Protein AF-0000000076171085 (afdb_homodimer)

Solvent-accessible surface area (backbone atoms only — not comparable to full-atom values): 25179 Å² total; per-residue (Å²): 115,69,66,61,54,55,55,54,53,53,56,62,63,61,67,65,51,76,91,37,66,77,59,57,68,34,62,66,53,43,52,51,51,42,51,53,42,51,50,48,41,52,52,44,51,51,49,43,51,52,47,50,53,48,43,51,51,49,50,50,51,45,50,53,53,49,65,26,36,20,22,67,49,71,38,34,18,28,65,54,59,82,41,89,61,40,42,69,67,50,40,31,33,29,22,20,14,36,34,76,25,41,3,17,27,32,49,76,42,63,31,50,71,75,50,41,65,39,85,53,83,79,84,87,69,34,11,54,36,20,9,22,19,34,60,42,60,84,84,24,74,84,75,55,40,54,62,16,22,29,26,11,11,39,26,31,30,50,83,21,62,38,65,47,76,41,76,69,29,74,66,54,60,92,88,40,42,71,60,51,41,26,34,25,27,22,42,54,92,83,46,64,13,64,48,53,78,45,54,30,33,67,81,46,50,65,38,85,62,24,57,49,84,78,60,64,18,14,43,37,27,78,38,59,41,63,63,74,92,42,58,70,70,92,48,54,69,70,41,69,34,32,6,18,35,27,33,63,117,69,66,61,54,55,55,54,54,52,56,62,62,62,68,65,53,74,90,37,63,78,59,58,68,35,60,68,53,45,50,51,53,41,51,54,41,51,51,48,40,52,53,43,50,53,51,43,51,52,48,50,50,49,42,51,52,49,51,52,52,43,50,56,50,52,72,65,38,41,24,67,49,71,38,34,17,29,64,55,60,83,39,90,62,39,43,71,75,50,39,32,34,28,24,20,14,35,35,78,32,74,84,32,54,39,53,78,43,75,38,58,78,76,72,85,85,77,86,82,83,79,83,91,83,74,86,70,80,30,52,22,21,34,60,35,59,81,84,24,74,83,75,55,40,51,57,14,22,30,24,11,13,40,27,31,31,52,77,18,32,27,60,48,75,38,53,22,22,70,68,56,52,91,88,40,43,71,59,51,42,25,34,25,27,19,18,33,34,81,30,51,15,27,15,46,78,45,51,31,34,66,80,45,50,64,40,83,62,57,69,64,80,82,72,62,28,13,44,39,17,48,24,22,34,40,62,17,31,20,48,66,73,73,48,53,68,57,22,25,31,16,7,19,36,27,32,48

Sequence (496 aa):
MTILLLLTIYSLLNYSLSEKRLLIDDPDVLAQRLGILENLVHQQAETIKQQSDTISNLTSKLSVLQDSIGSTFVHWGRSDCQSKDTELVYSGFVGGGHYDETGASPEFVCLPTDPKLRETTGGYDYGRMYGAEYGTDFWGQHPNPINNELPCAVCRSQRTSTTIMIPGKDTCQTGWKIEYHGYLGSSHHSYTSGSMYICVDINHQSVPGGGSRINGGKRVVNVVAECGSLQCPPYTNGDSFSCVVCSKMTILLLLTIYSLLNYSLSEKRLLIDDPDVLAQRLGILENLVHQQAETIKQQSDTISNLTSKLSVLQDSIGSTFVHWGRSDCQSKDTELVYSGFVGGGHYDETGASPEFVCLPTDPKLRETTGGYDYGRMYGAEYGTDFWGQHPNPINNELPCAVCRSQRTSTTIMIPGKDTCQTGWKIEYHGYLGSSHHSYTSGSMYICVDINHQSVPGGGSRINGGKRV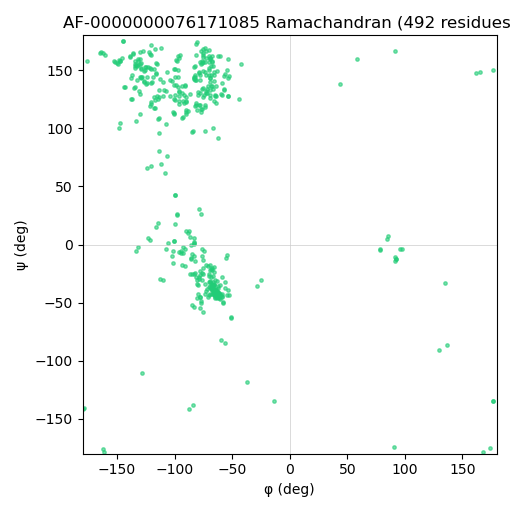VNVVAECGSLQCPPYTNGDSFSCVVCSK

pLDDT: mean 85.37, std 16.52, range [34.66, 98.38]

InterPro domains:
  IPR051077 Calcium-dependent Lectin [PTHR24024] (86-248)

Nearest PDB structures (foldseek):
  3sqo-assembly1_A  TM=2.430E-01  e=3.006E+00  Homo sapiens
  3sqo-assembly1_A  TM=2.364E-01  e=5.157E+00  Homo sapiens

Radius of gyration: 33.98 Å; Cα contacts (8 Å, |Δi|>4): 1178; chains: 2; bounding box: 58×106×70 Å

Structure (mmCIF, N/CA/C/O backbone):
data_AF-0000000076171085-model_v1
#
loop_
_entity.id
_entity.type
_entity.pdbx_description
1 polymer 'Short-chain collagen C4-like'
#
loop_
_atom_site.group_PDB
_atom_site.id
_atom_site.type_symbol
_atom_site.label_atom_id
_atom_site.label_alt_id
_atom_site.label_comp_id
_atom_site.label_asym_id
_atom_site.label_entity_id
_atom_site.label_seq_id
_atom_site.pdbx_PDB_ins_code
_atom_site.Cartn_x
_atom_site.Cartn_y
_atom_site.Cartn_z
_atom_site.occupancy
_atom_site.B_iso_or_equiv
_atom_site.auth_seq_id
_atom_site.auth_comp_id
_atom_site.auth_asym_id
_atom_site.auth_atom_id
_atom_site.pdbx_PDB_model_num
ATOM 1 N N . MET A 1 1 ? 15.023 38.594 22.781 1 39.72 1 MET A N 1
ATOM 2 C CA . MET A 1 1 ? 15.656 39.812 23.234 1 39.72 1 MET A CA 1
ATOM 3 C C . MET A 1 1 ? 14.648 40.969 23.281 1 39.72 1 MET A C 1
ATOM 5 O O . MET A 1 1 ? 14.766 41.875 24.109 1 39.72 1 MET A O 1
ATOM 9 N N . THR A 1 2 ? 13.578 40.719 22.406 1 46.72 2 THR A N 1
ATOM 10 C CA . THR A 1 2 ? 12.641 41.844 22.266 1 46.72 2 THR A CA 1
ATOM 11 C C . THR A 1 2 ? 11.641 41.844 23.422 1 46.72 2 THR A C 1
ATOM 13 O O . THR A 1 2 ? 11.18 42.906 23.828 1 46.72 2 THR A O 1
ATOM 16 N N . ILE A 1 3 ? 11.438 40.719 24 1 49.66 3 ILE A N 1
ATOM 17 C CA . ILE A 1 3 ? 10.461 40.719 25.078 1 49.66 3 ILE A CA 1
ATOM 18 C C . ILE A 1 3 ? 11.055 41.344 26.328 1 49.66 3 ILE A C 1
ATOM 20 O O . ILE A 1 3 ? 10.375 42.094 27.047 1 49.66 3 ILE A O 1
ATOM 24 N N . LEU A 1 4 ? 12.359 41.188 26.484 1 49.78 4 LEU A N 1
ATOM 25 C CA . LEU A 1 4 ? 12.977 41.75 27.688 1 49.78 4 LEU A CA 1
ATOM 26 C C . LEU A 1 4 ? 12.953 43.281 27.656 1 49.78 4 LEU A C 1
ATOM 28 O O . LEU A 1 4 ? 12.75 43.938 28.688 1 49.78 4 LEU A O 1
ATOM 32 N N . LEU A 1 5 ? 12.953 43.781 26.438 1 50 5 LEU A N 1
ATOM 33 C CA . LEU A 1 5 ? 13.016 45.25 26.359 1 50 5 LEU A CA 1
ATOM 34 C C . LEU A 1 5 ? 11.664 45.844 26.688 1 50 5 LEU A C 1
ATOM 36 O O . LEU A 1 5 ? 11.602 46.906 27.344 1 50 5 LEU A O 1
ATOM 40 N N . LEU A 1 6 ? 10.633 45.094 26.5 1 47.94 6 LEU A N 1
ATOM 41 C CA . LEU A 1 6 ? 9.32 45.688 26.734 1 47.94 6 LEU A CA 1
ATOM 42 C C . LEU A 1 6 ? 8.984 45.719 28.234 1 47.94 6 LEU A C 1
ATOM 44 O O . LEU A 1 6 ? 8.406 46.656 28.734 1 47.94 6 LEU A O 1
ATOM 48 N N . LEU A 1 7 ? 9.453 44.688 28.891 1 48.06 7 LEU A N 1
ATOM 49 C CA . LEU A 1 7 ? 9.164 44.688 30.328 1 48.06 7 LEU A CA 1
ATOM 50 C C . LEU A 1 7 ? 9.945 45.781 31.047 1 48.06 7 LEU A C 1
ATOM 52 O O . LEU A 1 7 ? 9.453 46.375 32 1 48.06 7 LEU A O 1
ATOM 56 N N . THR A 1 8 ? 11.117 46.062 30.547 1 48.47 8 THR A N 1
ATOM 57 C CA . THR A 1 8 ? 11.93 47.062 31.234 1 48.47 8 THR A CA 1
ATOM 58 C C . THR A 1 8 ? 11.312 48.438 31.062 1 48.47 8 THR A C 1
ATOM 60 O O . THR A 1 8 ? 11.375 49.281 31.984 1 48.47 8 THR A O 1
ATOM 63 N N . ILE A 1 9 ? 10.594 48.594 30.047 1 46.31 9 ILE A N 1
ATOM 64 C CA . ILE A 1 9 ? 10.055 49.938 29.859 1 46.31 9 ILE A CA 1
ATOM 65 C C . ILE A 1 9 ? 8.852 50.156 30.781 1 46.31 9 ILE A C 1
ATOM 67 O O . ILE A 1 9 ? 8.672 51.219 31.344 1 46.31 9 ILE A O 1
ATOM 71 N N . TYR A 1 10 ? 8.156 49.094 31.125 1 40.97 10 TYR A N 1
ATOM 72 C CA . TYR A 1 10 ? 7.027 49.25 32.031 1 40.97 10 TYR A CA 1
ATOM 73 C C . TYR A 1 10 ? 7.504 49.562 33.438 1 40.97 10 TYR A C 1
ATOM 75 O O . TYR A 1 10 ? 6.895 50.344 34.156 1 40.97 10 TYR A O 1
ATOM 83 N N . SER A 1 11 ? 8.516 48.781 33.844 1 44.31 11 SER A N 1
ATOM 84 C CA . SER A 1 11 ? 8.984 49.062 35.219 1 44.31 11 SER A CA 1
ATOM 85 C C . SER A 1 11 ? 9.5 50.5 35.344 1 44.31 11 SER A C 1
ATOM 87 O O . SER A 1 11 ? 9.398 51.094 36.406 1 44.31 11 SER A O 1
ATOM 89 N N . LEU A 1 12 ? 10.094 51.031 34.375 1 43.44 12 LEU A N 1
ATOM 90 C CA . LEU A 1 12 ? 10.586 52.375 34.469 1 43.44 12 LEU A CA 1
ATOM 91 C C . LEU A 1 12 ? 9.43 53.375 34.562 1 43.44 12 LEU A C 1
ATOM 93 O O . LEU A 1 12 ? 9.531 54.406 35.219 1 43.44 12 LEU A O 1
ATOM 97 N N . LEU A 1 13 ? 8.297 52.969 34.125 1 43.53 13 LEU A N 1
ATOM 98 C CA . LEU A 1 13 ? 7.156 53.875 34.156 1 43.53 13 LEU A CA 1
ATOM 99 C C . LEU A 1 13 ? 6.535 53.875 35.562 1 43.53 13 LEU A C 1
ATOM 101 O O . LEU A 1 13 ? 6.066 54.938 36.031 1 43.53 13 LEU A O 1
ATOM 105 N N . ASN A 1 14 ? 6.629 52.781 36.375 1 40.91 14 ASN A N 1
ATOM 106 C CA . ASN A 1 14 ? 6.004 52.781 37.719 1 40.91 14 ASN A CA 1
ATOM 107 C C . ASN A 1 14 ? 6.855 53.562 38.719 1 40.91 14 ASN A C 1
ATOM 109 O O . ASN A 1 14 ? 6.387 53.875 39.812 1 40.91 14 ASN A O 1
ATOM 113 N N . TYR A 1 15 ? 8.188 53.375 38.75 1 37.06 15 TYR A N 1
ATOM 114 C CA . TYR A 1 15 ? 9 53.969 39.812 1 37.06 15 TYR A CA 1
ATOM 115 C C . TYR A 1 15 ? 8.734 55.469 39.906 1 37.06 15 TYR A C 1
ATOM 117 O O . TYR A 1 15 ? 8.875 56.062 41 1 37.06 15 TYR A O 1
ATOM 125 N N . SER A 1 16 ? 8.641 56.25 38.906 1 39.41 16 SER A N 1
ATOM 126 C CA . SER A 1 16 ? 8.695 57.719 39.094 1 39.41 16 SER A CA 1
ATOM 127 C C . SER A 1 16 ? 7.367 58.25 39.594 1 39.41 16 SER A C 1
ATOM 129 O O . SER A 1 16 ? 6.766 59.125 38.969 1 39.41 16 SER A O 1
ATOM 131 N N . LEU A 1 17 ? 6.586 57.469 40.375 1 37.25 17 LEU A N 1
ATOM 132 C CA . LEU A 1 17 ? 5.27 57.969 40.75 1 37.25 17 LEU A CA 1
ATOM 133 C C . LEU A 1 17 ? 5.371 58.938 41.906 1 37.25 17 LEU A C 1
ATOM 135 O O . LEU A 1 17 ? 4.465 59.75 42.156 1 37.25 17 LEU A O 1
ATOM 139 N N . SER A 1 18 ? 6.137 58.656 43 1 35.06 18 SER A N 1
ATOM 140 C CA . SER A 1 18 ? 5.973 59.5 44.188 1 35.06 18 SER A CA 1
ATOM 141 C C . SER A 1 18 ? 6.207 60.969 43.812 1 35.06 18 SER A C 1
ATOM 143 O O . SER A 1 18 ? 5.434 61.844 44.219 1 35.06 18 SER A O 1
ATOM 145 N N . GLU A 1 19 ? 7.539 61.5 43.781 1 39.31 19 GLU A N 1
ATOM 146 C CA . GLU A 1 19 ? 7.895 62.906 43.594 1 39.31 19 GLU A CA 1
ATOM 147 C C . GLU A 1 19 ? 7.262 63.469 42.312 1 39.31 19 GLU A C 1
ATOM 149 O O . GLU A 1 19 ? 7.438 64.625 42 1 39.31 19 GLU A O 1
ATOM 154 N N . LYS A 1 20 ? 6.656 62.719 41.438 1 46.09 20 LYS A N 1
ATOM 155 C CA . LYS A 1 20 ? 6.133 63.062 40.125 1 46.09 20 LYS A CA 1
ATOM 156 C C . LYS A 1 20 ? 4.715 63.625 40.219 1 46.09 20 LYS A C 1
ATOM 158 O O . LYS A 1 20 ? 4.031 63.781 39.219 1 46.09 20 LYS A O 1
ATOM 163 N N . ARG A 1 21 ? 4.105 63.781 41.094 1 44.44 21 ARG A N 1
ATOM 164 C CA . ARG A 1 21 ? 2.822 64.438 41.219 1 44.44 21 ARG A CA 1
ATOM 165 C C . ARG A 1 21 ? 2.877 65.812 40.562 1 44.44 21 ARG A C 1
ATOM 167 O O . ARG A 1 21 ? 1.919 66.25 39.938 1 44.44 21 ARG A O 1
ATOM 174 N N . LEU A 1 22 ? 3.781 66.75 41.125 1 43.78 22 LEU A N 1
ATOM 175 C CA . LEU A 1 22 ? 3.863 68.188 40.75 1 43.78 22 LEU A CA 1
ATOM 176 C C . LEU A 1 22 ? 4.152 68.312 39.25 1 43.78 22 LEU A C 1
ATOM 178 O O . LEU A 1 22 ? 3.605 69.188 38.594 1 43.78 22 LEU A O 1
ATOM 182 N N . LEU A 1 23 ? 5.238 67.562 38.656 1 44.16 23 LEU A N 1
ATOM 183 C CA . LEU A 1 23 ? 5.855 67.688 37.344 1 44.16 23 LEU A CA 1
ATOM 184 C C . LEU A 1 23 ? 5.047 66.938 36.281 1 44.16 23 LEU A C 1
ATOM 186 O O . LEU A 1 23 ? 5.391 66.938 35.094 1 44.16 23 LEU A O 1
ATOM 190 N N . ILE A 1 24 ? 4.141 66.188 36.594 1 52.25 24 ILE A N 1
ATOM 191 C CA . ILE A 1 24 ? 3.24 65.438 35.719 1 52.25 24 ILE A CA 1
ATOM 192 C C . ILE A 1 24 ? 2.375 66.438 34.938 1 52.25 24 ILE A C 1
ATOM 194 O O . ILE A 1 24 ? 1.964 66.125 33.812 1 52.25 24 ILE A O 1
ATOM 198 N N . ASP A 1 25 ? 2.225 67.688 35.531 1 59.44 25 ASP A N 1
ATOM 199 C CA . ASP A 1 25 ? 1.337 68.625 34.906 1 59.44 25 ASP A CA 1
ATOM 200 C C . ASP A 1 25 ? 2.109 69.562 33.969 1 59.44 25 ASP A C 1
ATOM 202 O O . ASP A 1 25 ? 1.599 70.625 33.562 1 59.44 25 ASP A O 1
ATOM 206 N N . ASP A 1 26 ? 3.4 69.375 34.031 1 70.62 26 ASP A N 1
ATOM 207 C CA . ASP A 1 26 ? 4.145 70.188 33.062 1 70.62 26 ASP A CA 1
ATOM 208 C C . ASP A 1 26 ? 3.812 69.75 31.641 1 70.62 26 ASP A C 1
ATOM 210 O O . ASP A 1 26 ? 3.955 68.625 31.281 1 70.62 26 ASP A O 1
ATOM 214 N N . PRO A 1 27 ? 3.354 70.688 30.875 1 77.69 27 PRO A N 1
ATOM 215 C CA . PRO A 1 27 ? 2.938 70.312 29.516 1 77.69 27 PRO A CA 1
ATOM 216 C C . PRO A 1 27 ? 4.059 69.688 28.688 1 77.69 27 PRO A C 1
ATOM 218 O O . PRO A 1 27 ? 3.797 68.812 27.844 1 77.69 27 PRO A O 1
ATOM 221 N N . ASP A 1 28 ? 5.258 70.062 29.016 1 79.88 28 ASP A N 1
ATOM 222 C CA . ASP A 1 28 ? 6.383 69.5 28.266 1 79.88 28 ASP A CA 1
ATOM 223 C C . ASP A 1 28 ? 6.625 68.062 28.625 1 79.88 28 ASP A C 1
ATOM 225 O O . ASP A 1 28 ? 6.918 67.188 27.766 1 79.88 28 ASP A O 1
ATOM 229 N N . VAL A 1 29 ? 6.504 67.75 29.891 1 82.5 29 VAL A N 1
ATOM 230 C CA . VAL A 1 29 ? 6.695 66.375 30.375 1 82.5 29 VAL A CA 1
ATOM 231 C C . VAL A 1 29 ? 5.574 65.5 29.844 1 82.5 29 VAL A C 1
ATOM 233 O O . VAL A 1 29 ? 5.824 64.375 29.406 1 82.5 29 VAL A O 1
ATOM 236 N N . LEU A 1 30 ? 4.418 66.062 29.781 1 83.38 30 LEU A N 1
ATOM 237 C CA . LEU A 1 30 ? 3.268 65.312 29.266 1 83.38 30 LEU A CA 1
ATOM 238 C C . LEU A 1 30 ? 3.418 65 27.781 1 83.38 30 LEU A C 1
ATOM 240 O O . LEU A 1 30 ? 3.102 63.906 27.328 1 83.38 30 LEU A O 1
ATOM 244 N N . ALA A 1 31 ? 3.943 66 27.125 1 82.75 31 ALA A N 1
ATOM 245 C CA . ALA A 1 31 ? 4.152 65.812 25.688 1 82.75 31 ALA A CA 1
ATOM 246 C C . ALA A 1 31 ? 5.195 64.75 25.406 1 82.75 31 ALA A C 1
ATOM 248 O O . ALA A 1 31 ? 5.035 63.938 24.484 1 82.75 31 ALA A O 1
ATOM 249 N N . GLN A 1 32 ? 6.203 64.625 26.203 1 85.94 32 GLN A N 1
ATOM 250 C CA . GLN A 1 32 ? 7.25 63.656 26.047 1 85.94 32 GLN A CA 1
ATOM 251 C C . GLN A 1 32 ? 6.707 62.25 26.328 1 85.94 32 GLN A C 1
ATOM 253 O O . GLN A 1 32 ? 6.988 61.312 25.578 1 85.94 32 GLN A O 1
ATOM 258 N N . ARG A 1 33 ? 5.934 62.125 27.344 1 87.5 33 ARG A N 1
ATOM 259 C CA . ARG A 1 33 ? 5.332 60.844 27.688 1 87.5 33 ARG A CA 1
ATOM 260 C C . ARG A 1 33 ? 4.375 60.375 26.594 1 87.5 33 ARG A C 1
ATOM 262 O O . ARG A 1 33 ? 4.336 59.188 26.266 1 87.5 33 ARG A O 1
ATOM 269 N N . LEU A 1 34 ? 3.689 61.25 26.062 1 88.12 34 LEU A N 1
ATOM 270 C CA . LEU A 1 34 ? 2.773 60.938 24.969 1 88.12 34 LEU A CA 1
ATOM 271 C C . LEU A 1 34 ? 3.531 60.406 23.766 1 88.12 34 LEU A C 1
ATOM 273 O O . LEU A 1 34 ? 3.098 59.438 23.141 1 88.12 34 LEU A O 1
ATOM 277 N N . GLY A 1 35 ? 4.598 61.094 23.5 1 86.75 35 GLY A N 1
ATOM 278 C CA . GLY A 1 35 ? 5.43 60.625 22.391 1 86.75 35 GLY A CA 1
ATOM 279 C C . GLY A 1 35 ? 5.934 59.188 22.594 1 86.75 35 GLY A C 1
ATOM 280 O O . GLY A 1 35 ? 5.906 58.375 21.672 1 86.75 35 GLY A O 1
ATOM 281 N N . ILE A 1 36 ? 6.395 58.906 23.766 1 90.31 36 ILE A N 1
ATOM 282 C CA . ILE A 1 36 ? 6.906 57.594 24.094 1 90.31 36 ILE A CA 1
ATOM 283 C C . ILE A 1 36 ? 5.793 56.562 23.953 1 90.31 36 ILE A C 1
ATOM 285 O O . ILE A 1 36 ? 5.992 55.5 23.344 1 90.31 36 ILE A O 1
ATOM 289 N N . LEU A 1 37 ? 4.613 56.812 24.438 1 90.69 37 LEU A N 1
ATOM 290 C CA . LEU A 1 37 ? 3.488 55.875 24.391 1 90.69 37 LEU A CA 1
ATOM 291 C C . LEU A 1 37 ? 3.006 55.656 22.969 1 90.69 37 LEU A C 1
ATOM 293 O O . LEU A 1 37 ? 2.645 54.562 22.578 1 90.69 37 LEU A O 1
ATOM 297 N N . GLU A 1 38 ? 3.041 56.75 22.25 1 91.5 38 GLU A N 1
ATOM 298 C CA . GLU A 1 38 ? 2.65 56.625 20.844 1 91.5 38 GLU A CA 1
ATOM 299 C C . GLU A 1 38 ? 3.6 55.719 20.078 1 91.5 38 GLU A C 1
ATOM 301 O O . GLU A 1 38 ? 3.16 54.875 19.297 1 91.5 38 GLU A O 1
ATOM 306 N N . ASN A 1 39 ? 4.824 55.844 20.359 1 92.38 39 ASN A N 1
ATOM 307 C CA . ASN A 1 39 ? 5.809 54.969 19.734 1 92.38 39 ASN A CA 1
ATOM 308 C C . ASN A 1 39 ? 5.625 53.531 20.172 1 92.38 39 ASN A C 1
ATOM 310 O O . ASN A 1 39 ? 5.73 52.625 19.344 1 92.38 39 ASN A O 1
ATOM 314 N N . LEU A 1 40 ? 5.375 53.344 21.391 1 94.38 40 LEU A N 1
ATOM 315 C CA . LEU A 1 40 ? 5.16 52 21.922 1 94.38 40 LEU A CA 1
ATOM 316 C C . LEU A 1 40 ? 3.924 51.344 21.312 1 94.38 40 LEU A C 1
ATOM 318 O O . LEU A 1 40 ? 3.938 50.156 20.953 1 94.38 40 LEU A O 1
ATOM 322 N N . VAL A 1 41 ? 2.928 52.094 21.188 1 93.25 41 VAL A N 1
ATOM 323 C CA . VAL A 1 41 ? 1.698 51.594 20.562 1 93.25 41 VAL A CA 1
ATOM 324 C C . VAL A 1 41 ? 1.983 51.188 19.125 1 93.25 41 VAL A C 1
ATOM 326 O O . VAL A 1 41 ? 1.524 50.125 18.688 1 93.25 41 VAL A O 1
ATOM 329 N N . HIS A 1 42 ? 2.738 52.031 18.453 1 94.56 42 HIS A N 1
ATOM 330 C CA . HIS A 1 42 ? 3.094 51.688 17.078 1 94.56 42 HIS A CA 1
ATOM 331 C C . HIS A 1 42 ? 3.92 50.406 17.016 1 94.56 42 HIS A C 1
ATOM 333 O O . HIS A 1 42 ? 3.654 49.531 16.188 1 94.56 42 HIS A O 1
ATOM 339 N N . GLN A 1 43 ? 4.871 50.188 17.828 1 95.19 43 GLN A N 1
ATOM 340 C CA . GLN A 1 43 ? 5.723 49 17.875 1 95.19 43 GLN A CA 1
ATOM 341 C C . GLN A 1 43 ? 4.91 47.75 18.203 1 95.19 43 GLN A C 1
ATOM 343 O O . GLN A 1 43 ? 5.086 46.719 17.578 1 95.19 43 GLN A O 1
ATOM 348 N N . GLN A 1 44 ? 4.035 47.906 19.141 1 94.38 44 GLN A N 1
ATOM 349 C CA . GLN A 1 44 ? 3.205 46.781 19.547 1 94.38 44 GLN A CA 1
ATOM 350 C C . GLN A 1 44 ? 2.238 46.375 18.422 1 94.38 44 GLN A C 1
ATOM 352 O O . GLN A 1 44 ? 1.972 45.188 18.219 1 94.38 44 GLN A O 1
ATOM 357 N N . ALA A 1 45 ? 1.817 47.406 17.75 1 94.81 45 ALA A N 1
ATOM 358 C CA . ALA A 1 45 ? 0.935 47.125 16.625 1 94.81 45 ALA A CA 1
ATOM 359 C C . ALA A 1 45 ? 1.662 46.312 15.547 1 94.81 45 ALA A C 1
ATOM 361 O O . ALA A 1 45 ? 1.102 45.375 14.977 1 94.81 45 ALA A O 1
ATOM 362 N N . GLU A 1 46 ? 2.869 46.656 15.289 1 95.88 46 GLU A N 1
ATOM 363 C CA . GLU A 1 46 ? 3.684 45.938 14.32 1 95.88 46 GLU A CA 1
ATOM 364 C C . GLU A 1 46 ? 3.959 44.5 14.789 1 95.88 46 GLU A C 1
ATOM 366 O O . GLU A 1 46 ? 3.895 43.562 14 1 95.88 46 GLU A O 1
ATOM 371 N N . THR A 1 47 ? 4.25 44.344 16.031 1 96.06 47 THR A N 1
ATOM 372 C CA . THR A 1 47 ? 4.492 43 16.609 1 96.06 47 THR A CA 1
ATOM 373 C C . THR A 1 47 ? 3.244 42.156 16.5 1 96.06 47 THR A C 1
ATOM 375 O O . THR A 1 47 ? 3.332 40.969 16.141 1 96.06 47 THR A O 1
ATOM 378 N N . ILE A 1 48 ? 2.166 42.688 16.797 1 96.12 48 ILE A N 1
ATOM 379 C CA . ILE A 1 48 ? 0.899 41.969 16.734 1 96.12 48 ILE A CA 1
ATOM 380 C C . ILE A 1 48 ? 0.652 41.5 15.305 1 96.12 48 ILE A C 1
ATOM 382 O O . ILE A 1 48 ? 0.246 40.344 15.078 1 96.12 48 ILE A O 1
ATOM 386 N N . LYS A 1 49 ? 0.936 42.438 14.375 1 96.06 49 LYS A N 1
ATOM 387 C CA . LYS A 1 49 ? 0.766 42.062 12.969 1 96.06 49 LYS A CA 1
ATOM 388 C C . LYS A 1 49 ? 1.695 40.938 12.578 1 96.06 49 LYS A C 1
ATOM 390 O O . LYS A 1 49 ? 1.269 39.969 11.93 1 96.06 49 LYS A O 1
ATOM 395 N N . GLN A 1 50 ? 2.908 40.906 12.961 1 96.5 50 GLN A N 1
ATOM 396 C CA . GLN A 1 50 ? 3.883 39.875 12.656 1 96.5 50 GLN A CA 1
ATOM 397 C C . GLN A 1 50 ? 3.479 38.531 13.273 1 96.5 50 GLN A C 1
ATOM 399 O O . GLN A 1 50 ? 3.57 37.5 12.625 1 96.5 50 GLN A O 1
ATOM 404 N N . GLN A 1 51 ? 3.01 38.594 14.492 1 95.31 51 GLN A N 1
ATOM 405 C CA . GLN A 1 51 ? 2.584 37.375 15.172 1 95.31 51 GLN A CA 1
ATOM 406 C C . GLN A 1 51 ? 1.343 36.781 14.508 1 95.31 51 GLN A C 1
ATOM 408 O O . GLN A 1 51 ? 1.207 35.562 14.414 1 95.31 51 GLN A O 1
ATOM 413 N N . SER A 1 52 ? 0.535 37.688 14.078 1 96.75 52 SER A N 1
ATOM 414 C CA . SER A 1 52 ? -0.653 37.219 13.367 1 96.75 52 SER A CA 1
ATOM 415 C C . SER A 1 52 ? -0.278 36.469 12.086 1 96.75 52 SER A C 1
ATOM 417 O O . SER A 1 52 ? -0.853 35.438 11.773 1 96.75 52 SER A O 1
ATOM 419 N N . ASP A 1 53 ? 0.684 36.969 11.391 1 96.31 53 ASP A N 1
ATOM 420 C CA . ASP A 1 53 ? 1.176 36.344 10.18 1 96.31 53 ASP A CA 1
ATOM 421 C C . ASP A 1 53 ? 1.812 34.969 10.492 1 96.31 53 ASP A C 1
ATOM 423 O O . ASP A 1 53 ? 1.585 34 9.781 1 96.31 53 ASP A O 1
ATOM 427 N N . THR A 1 54 ? 2.518 34.938 11.539 1 96.75 54 THR A N 1
ATOM 428 C CA . THR A 1 54 ? 3.158 33.688 11.969 1 96.75 54 THR A CA 1
ATOM 429 C C . THR A 1 54 ? 2.115 32.656 12.336 1 96.75 54 THR A C 1
ATOM 431 O O . THR A 1 54 ? 2.234 31.484 11.953 1 96.75 54 THR A O 1
ATOM 434 N N . ILE A 1 55 ? 1.161 33.062 13.047 1 96.25 55 ILE A N 1
ATOM 435 C CA . ILE A 1 55 ? 0.094 32.156 13.461 1 96.25 55 ILE A CA 1
ATOM 436 C C . ILE A 1 55 ? -0.625 31.594 12.234 1 96.25 55 ILE A C 1
ATOM 438 O O . ILE A 1 55 ? -0.899 30.406 12.148 1 96.25 55 ILE A O 1
ATOM 442 N N . SER A 1 56 ? -0.845 32.5 11.312 1 96.19 56 SER A N 1
ATOM 443 C CA . SER A 1 56 ? -1.5 32.062 10.078 1 96.19 56 SER A CA 1
ATOM 444 C C . SER A 1 56 ? -0.662 31.047 9.328 1 96.19 56 SER A C 1
ATOM 446 O O . SER A 1 56 ? -1.187 30.031 8.867 1 96.19 56 SER A O 1
ATOM 448 N N . ASN A 1 57 ? 0.577 31.234 9.25 1 95 57 ASN A N 1
ATOM 449 C CA . ASN A 1 57 ? 1.49 30.328 8.562 1 95 57 ASN A CA 1
ATOM 450 C C . ASN A 1 57 ? 1.564 28.969 9.266 1 95 57 ASN A C 1
ATOM 452 O O . ASN A 1 57 ? 1.499 27.922 8.617 1 95 57 ASN A O 1
ATOM 456 N N . LEU A 1 58 ? 1.631 29.016 10.547 1 93.5 58 LEU A N 1
ATOM 457 C CA . LEU A 1 58 ? 1.708 27.781 11.328 1 93.5 58 LEU A CA 1
ATOM 458 C C . LEU A 1 58 ? 0.414 26.984 11.219 1 93.5 58 LEU A C 1
ATOM 460 O O . LEU A 1 58 ? 0.444 25.766 11.109 1 93.5 58 LEU A O 1
ATOM 464 N N . THR A 1 59 ? -0.615 27.688 11.211 1 93.12 59 THR A N 1
ATOM 465 C CA . THR A 1 59 ? -1.913 27.031 11.078 1 93.12 59 THR A CA 1
ATOM 466 C C . THR A 1 59 ? -2.045 26.359 9.711 1 93.12 59 THR A C 1
ATOM 468 O O . THR A 1 59 ? -2.553 25.25 9.617 1 93.12 59 THR A O 1
ATOM 471 N N . SER A 1 60 ? -1.559 27.016 8.734 1 91.06 60 SER A N 1
ATOM 472 C CA . SER A 1 60 ? -1.591 26.453 7.391 1 91.06 60 SER A CA 1
ATOM 473 C C . SER A 1 60 ? -0.718 25.203 7.289 1 91.06 60 SER A C 1
ATOM 475 O O . SER A 1 60 ? -1.134 24.203 6.719 1 91.06 60 SER A O 1
ATOM 477 N N . LYS A 1 61 ? 0.344 25.25 7.867 1 86.56 61 LYS A N 1
ATOM 478 C CA . LYS A 1 61 ? 1.258 24.125 7.859 1 86.56 61 LYS A CA 1
ATOM 479 C C . LYS A 1 61 ? 0.662 22.922 8.609 1 86.56 61 LYS A C 1
ATOM 481 O O . LYS A 1 61 ? 0.792 21.781 8.164 1 86.56 61 LYS A O 1
ATOM 486 N N . LEU A 1 62 ? 0.103 23.188 9.656 1 86.38 62 LEU A N 1
ATOM 487 C CA . LEU A 1 62 ? -0.54 22.141 10.445 1 86.38 62 LEU A CA 1
ATOM 488 C C . LEU A 1 62 ? -1.678 21.5 9.664 1 86.38 62 LEU A C 1
ATOM 490 O O . LEU A 1 62 ? -1.85 20.281 9.703 1 86.38 62 LEU A O 1
ATOM 494 N N . SER A 1 63 ? -2.336 22.328 8.953 1 83.19 63 SER A N 1
ATOM 495 C CA . SER A 1 63 ? -3.439 21.828 8.148 1 83.19 63 SER A CA 1
ATOM 496 C C . SER A 1 63 ? -2.938 20.891 7.059 1 83.19 63 SER A C 1
ATOM 498 O O . SER A 1 63 ? -3.516 19.812 6.836 1 83.19 63 SER A O 1
ATOM 500 N N . VAL A 1 64 ? -1.896 21.25 6.484 1 77 64 VAL A N 1
ATOM 501 C CA . VAL A 1 64 ? -1.314 20.438 5.426 1 77 64 VAL A CA 1
ATOM 502 C C . VAL A 1 64 ? -0.844 19.109 6.004 1 77 64 VAL A C 1
ATOM 504 O O . VAL A 1 64 ? -1.049 18.047 5.395 1 77 64 VAL A O 1
ATOM 507 N N . LEU A 1 65 ? -0.286 19.172 7.113 1 77.94 65 LEU A N 1
ATOM 508 C CA . LEU A 1 65 ? 0.208 17.953 7.754 1 77.94 65 LEU A CA 1
ATOM 509 C C . LEU A 1 65 ? -0.947 17.047 8.164 1 77.94 65 LEU A C 1
ATOM 511 O O . LEU A 1 65 ? -0.848 15.82 8.062 1 77.94 65 LEU A O 1
ATOM 515 N N . GLN A 1 66 ? -1.922 17.656 8.562 1 74.56 66 GLN A N 1
ATOM 516 C CA . GLN A 1 66 ? -3.102 16.891 8.945 1 74.56 66 GLN A CA 1
ATOM 517 C C . GLN A 1 66 ? -3.73 16.203 7.73 1 74.56 66 GLN A C 1
ATOM 519 O O . GLN A 1 66 ? -4.227 15.086 7.832 1 74.56 66 GLN A O 1
ATOM 524 N N . ASP A 1 67 ? -3.609 16.844 6.637 1 73.12 67 ASP A N 1
ATOM 525 C CA . ASP A 1 67 ? -4.145 16.281 5.402 1 73.12 67 ASP A CA 1
ATOM 526 C C . ASP A 1 67 ? -3.293 15.109 4.918 1 73.12 67 ASP A C 1
ATOM 528 O O . ASP A 1 67 ? -3.754 14.281 4.125 1 73.12 67 ASP A O 1
ATOM 532 N N . SER A 1 68 ? -2.125 15.102 5.457 1 75.56 68 SER A N 1
ATOM 533 C CA . SER A 1 68 ? -1.22 14.039 5.031 1 75.56 68 SER A CA 1
ATOM 534 C C . SER A 1 68 ? -1.432 12.773 5.848 1 75.56 68 SER A C 1
ATOM 536 O O . SER A 1 68 ? -0.959 11.695 5.473 1 75.56 68 SER A O 1
ATOM 538 N N . ILE A 1 69 ? -2.166 12.977 6.91 1 78.75 69 ILE A N 1
ATOM 539 C CA . ILE A 1 69 ? -2.465 11.812 7.738 1 78.75 69 ILE A CA 1
ATOM 540 C C . ILE A 1 69 ? -3.49 10.93 7.035 1 78.75 69 ILE A C 1
ATOM 542 O O . ILE A 1 69 ? -4.512 11.422 6.547 1 78.75 69 ILE A O 1
ATOM 546 N N . GLY A 1 70 ? -3.094 9.617 6.742 1 85.69 70 GLY A N 1
ATOM 547 C CA . GLY A 1 70 ? -4.02 8.68 6.121 1 85.69 70 GLY A CA 1
ATOM 548 C C . GLY A 1 70 ? -3.449 7.285 5.969 1 85.69 70 GLY A C 1
ATOM 549 O O . GLY A 1 70 ? -2.242 7.086 6.109 1 85.69 70 GLY A O 1
ATOM 550 N N . SER A 1 71 ? -4.332 6.367 5.852 1 89.88 71 SER A N 1
ATOM 551 C CA . SER A 1 71 ? -3.984 4.973 5.586 1 89.88 71 SER A CA 1
ATOM 552 C C . SER A 1 71 ? -4.785 4.418 4.414 1 89.88 71 SER A C 1
ATOM 554 O O . SER A 1 71 ? -5.934 4.809 4.199 1 89.88 71 SER A O 1
ATOM 556 N N . THR A 1 72 ? -4.105 3.586 3.693 1 93.81 72 THR A N 1
ATOM 557 C CA . THR A 1 72 ? -4.781 3.051 2.518 1 93.81 72 THR A CA 1
ATOM 558 C C . THR A 1 72 ? -5.316 1.647 2.793 1 93.81 72 THR A C 1
ATOM 560 O O . THR A 1 72 ? -4.762 0.918 3.621 1 93.81 72 THR A O 1
ATOM 563 N N . PHE A 1 73 ? -6.312 1.312 2.178 1 95.38 73 PHE A N 1
ATOM 564 C CA . PHE A 1 73 ? -6.863 -0.036 2.117 1 95.38 73 PHE A CA 1
ATOM 565 C C . PHE A 1 73 ? -7.516 -0.294 0.765 1 95.38 73 PHE A C 1
ATOM 567 O O . PHE A 1 73 ? -7.844 0.647 0.038 1 95.38 73 PHE A O 1
ATOM 574 N N . VAL A 1 74 ? -7.633 -1.506 0.429 1 97.56 74 VAL A N 1
ATOM 575 C CA . VAL A 1 74 ? -8.344 -1.853 -0.799 1 97.56 74 VAL A CA 1
ATOM 576 C C . VAL A 1 74 ? -9.758 -2.311 -0.466 1 97.56 74 VAL A C 1
ATOM 578 O O . VAL A 1 74 ? -9.953 -3.172 0.395 1 97.56 74 VAL A O 1
ATOM 581 N N . HIS A 1 75 ? -10.695 -1.654 -1.088 1 98 75 HIS A N 1
ATOM 582 C CA . HIS A 1 75 ? -12.086 -2.09 -1.027 1 98 75 HIS A CA 1
ATOM 583 C C . HIS A 1 75 ? -12.375 -3.152 -2.082 1 98 75 HIS A C 1
ATOM 585 O O . HIS A 1 75 ? -12.688 -2.824 -3.23 1 98 75 HIS A O 1
ATOM 591 N N . TRP A 1 76 ? -12.312 -4.34 -1.634 1 98.06 76 TRP A N 1
ATOM 592 C CA . TRP A 1 76 ? -12.5 -5.461 -2.549 1 98.06 76 TRP A CA 1
ATOM 593 C C . TRP A 1 76 ? -13.984 -5.695 -2.83 1 98.06 76 TRP A C 1
ATOM 595 O O . TRP A 1 76 ? -14.789 -5.793 -1.902 1 98.06 76 TRP A O 1
ATOM 605 N N . GLY A 1 77 ? -14.336 -5.777 -4.168 1 96.81 77 GLY A N 1
ATOM 606 C CA . GLY A 1 77 ? -15.711 -6.051 -4.559 1 96.81 77 GLY A CA 1
ATOM 607 C C . GLY A 1 77 ? -16.5 -4.801 -4.906 1 96.81 77 GLY A C 1
ATOM 608 O O . GLY A 1 77 ? -17.656 -4.879 -5.309 1 96.81 77 GLY A O 1
ATOM 609 N N . ARG A 1 78 ? -15.805 -3.678 -4.715 1 97.06 78 ARG A N 1
ATOM 610 C CA . ARG A 1 78 ? -16.453 -2.416 -5.051 1 97.06 78 ARG A CA 1
ATOM 611 C C . ARG A 1 78 ? -15.523 -1.521 -5.867 1 97.06 78 ARG A C 1
ATOM 613 O O . ARG A 1 78 ? -14.305 -1.546 -5.676 1 97.06 78 ARG A O 1
ATOM 620 N N . SER A 1 79 ? -16.172 -0.616 -6.676 1 95.69 79 SER A N 1
ATOM 621 C CA . SER A 1 79 ? -15.383 0.291 -7.5 1 95.69 79 SER A CA 1
ATOM 622 C C . SER A 1 79 ? -15.289 1.676 -6.867 1 95.69 79 SER A C 1
ATOM 624 O O . SER A 1 79 ? -14.75 2.604 -7.469 1 95.69 79 SER A O 1
ATOM 626 N N . ASP A 1 80 ? -15.852 1.79 -5.707 1 96 80 ASP A N 1
ATOM 627 C CA . ASP A 1 80 ? -15.844 3.07 -5.004 1 96 80 ASP A CA 1
ATOM 628 C C . ASP A 1 80 ? -15.57 2.877 -3.514 1 96 80 ASP A C 1
ATOM 630 O O . ASP A 1 80 ? -15.609 1.752 -3.012 1 96 80 ASP A O 1
ATOM 634 N N . CYS A 1 81 ? -15.164 4.047 -2.955 1 94.44 81 CYS A N 1
ATOM 635 C CA . CYS A 1 81 ? -14.984 4.055 -1.508 1 94.44 81 CYS A CA 1
ATOM 636 C C . CYS A 1 81 ? -16.266 4.504 -0.803 1 94.44 81 CYS A C 1
ATOM 638 O O . CYS A 1 81 ? -16.891 5.48 -1.212 1 94.44 81 CYS A O 1
ATOM 640 N N . GLN A 1 82 ? -16.812 3.828 -0.006 1 85.5 82 GLN A N 1
ATOM 641 C CA . GLN A 1 82 ? -18.156 4.051 0.528 1 85.5 82 GLN A CA 1
ATOM 642 C C . GLN A 1 82 ? -18.125 5.023 1.703 1 85.5 82 GLN A C 1
ATOM 644 O O . GLN A 1 82 ? -19.094 5.75 1.938 1 85.5 82 GLN A O 1
ATOM 649 N N . SER A 1 83 ? -17.078 5.133 2.365 1 81.75 83 SER A N 1
ATOM 650 C CA . SER A 1 83 ? -17.047 5.961 3.566 1 81.75 83 SER A CA 1
ATOM 651 C C . SER A 1 83 ? -16.828 7.43 3.217 1 81.75 83 SER A C 1
ATOM 653 O O . SER A 1 83 ? -16.047 7.75 2.305 1 81.75 83 SER A O 1
ATOM 655 N N . LYS A 1 84 ? -17.469 8.445 3.926 1 82.56 84 LYS A N 1
ATOM 656 C CA . LYS A 1 84 ? -17.375 9.883 3.682 1 82.56 84 LYS A CA 1
ATOM 657 C C . LYS A 1 84 ? -15.961 10.391 3.938 1 82.56 84 LYS A C 1
ATOM 659 O O . LYS A 1 84 ? -15.516 11.344 3.299 1 82.56 84 LYS A O 1
ATOM 664 N N . ASP A 1 85 ? -15.25 9.82 4.801 1 85.69 85 ASP A N 1
ATOM 665 C CA . ASP A 1 85 ? -13.922 10.289 5.172 1 85.69 85 ASP A CA 1
ATOM 666 C C . ASP A 1 85 ? -12.836 9.508 4.43 1 85.69 85 ASP A C 1
ATOM 668 O O . ASP A 1 85 ? -11.742 9.305 4.957 1 85.69 85 ASP A O 1
ATOM 672 N N . THR A 1 86 ? -13.297 9.008 3.268 1 90.69 86 THR A N 1
ATOM 673 C CA . THR A 1 86 ? -12.32 8.281 2.461 1 90.69 86 THR A CA 1
ATOM 674 C C . THR A 1 86 ? -12.219 8.883 1.062 1 90.69 86 THR A C 1
ATOM 676 O O . THR A 1 86 ? -13.219 9.359 0.511 1 90.69 86 THR A O 1
ATOM 679 N N . GLU A 1 87 ? -11.023 8.953 0.645 1 91.75 87 GLU A N 1
ATOM 680 C CA . GLU A 1 87 ? -10.75 9.391 -0.72 1 91.75 87 GLU A CA 1
ATOM 681 C C . GLU A 1 87 ? -10.461 8.203 -1.634 1 91.75 87 GLU A C 1
ATOM 683 O O . GLU A 1 87 ? -9.766 7.262 -1.24 1 91.75 87 GLU A O 1
ATOM 688 N N . LEU A 1 88 ? -11.062 8.281 -2.836 1 95.75 88 LEU A N 1
ATOM 689 C CA . LEU A 1 88 ? -10.727 7.301 -3.859 1 95.75 88 LEU A CA 1
ATOM 690 C C . LEU A 1 88 ? -9.383 7.621 -4.508 1 95.75 88 LEU A C 1
ATOM 692 O O . LEU A 1 88 ? -9.234 8.656 -5.152 1 95.75 88 LEU A O 1
ATOM 696 N N . VAL A 1 89 ? -8.43 6.773 -4.301 1 96.19 89 VAL A N 1
ATOM 697 C CA . VAL A 1 89 ? -7.148 6.934 -4.98 1 96.19 89 VAL A CA 1
ATOM 698 C C . VAL A 1 89 ? -7.281 6.523 -6.445 1 96.19 89 VAL A C 1
ATOM 700 O O . VAL A 1 89 ? -6.984 7.312 -7.344 1 96.19 89 VAL A O 1
ATOM 703 N N . TYR A 1 90 ? -7.695 5.281 -6.684 1 96.5 90 TYR A N 1
ATOM 704 C CA . TYR A 1 90 ? -8.094 4.789 -8 1 96.5 90 TYR A CA 1
ATOM 705 C C . TYR A 1 90 ? -8.945 3.529 -7.871 1 96.5 90 TYR A C 1
ATOM 707 O O . TYR A 1 90 ? -9.016 2.924 -6.801 1 96.5 90 TYR A O 1
ATOM 715 N N . SER A 1 91 ? -9.609 3.234 -8.922 1 96.94 91 SER A N 1
ATOM 716 C CA . SER A 1 91 ? -10.406 2.012 -8.969 1 96.94 91 SER A CA 1
ATOM 717 C C . SER A 1 91 ? -10.055 1.175 -10.195 1 96.94 91 SER A C 1
ATOM 719 O O . SER A 1 91 ? -9.359 1.646 -11.094 1 96.94 91 SER A O 1
ATOM 721 N N . GLY A 1 92 ? -10.516 -0.079 -10.188 1 95.88 92 GLY A N 1
ATOM 722 C CA . GLY A 1 92 ? -10.305 -0.988 -11.305 1 95.88 92 GLY A CA 1
ATOM 723 C C . GLY A 1 92 ? -10.836 -2.385 -11.047 1 95.88 92 GLY A C 1
ATOM 724 O O . GLY A 1 92 ? -11.969 -2.545 -10.578 1 95.88 92 GLY A O 1
ATOM 725 N N . PHE A 1 93 ? -9.93 -3.344 -11.438 1 93.75 93 PHE A N 1
ATOM 726 C CA . PHE A 1 93 ? -10.305 -4.746 -11.305 1 93.75 93 PHE A CA 1
ATOM 727 C C . PHE A 1 93 ? -9.25 -5.516 -10.508 1 93.75 93 PHE A C 1
ATOM 729 O O . PHE A 1 93 ? -8.062 -5.195 -10.578 1 93.75 93 PHE A O 1
ATOM 736 N N . VAL A 1 94 ? -9.844 -6.492 -9.852 1 95.94 94 VAL A N 1
ATOM 737 C CA . VAL A 1 94 ? -8.914 -7.316 -9.086 1 95.94 94 VAL A CA 1
ATOM 738 C C . VAL A 1 94 ? -8.086 -8.188 -10.031 1 95.94 94 VAL A C 1
ATOM 740 O O . VAL A 1 94 ? -8.625 -8.766 -10.984 1 95.94 94 VAL A O 1
ATOM 743 N N . GLY A 1 95 ? -6.781 -8.172 -9.836 1 95.69 95 GLY A N 1
ATOM 744 C CA . GLY A 1 95 ? -5.879 -9.031 -10.578 1 95.69 95 GLY A CA 1
ATOM 745 C C . GLY A 1 95 ? -5.066 -9.953 -9.688 1 95.69 95 GLY A C 1
ATOM 746 O O . GLY A 1 95 ? -5.066 -9.805 -8.469 1 95.69 95 GLY A O 1
ATOM 747 N N . GLY A 1 96 ? -4.344 -10.883 -10.359 1 96.19 96 GLY A N 1
ATOM 748 C CA . GLY A 1 96 ? -3.479 -11.82 -9.656 1 96.19 96 GLY A CA 1
ATOM 749 C C . GLY A 1 96 ? -2.99 -12.953 -10.539 1 96.19 96 GLY A C 1
ATOM 750 O O . GLY A 1 96 ? -3.229 -12.953 -11.75 1 96.19 96 GLY A O 1
ATOM 751 N N . GLY A 1 97 ? -2.219 -13.836 -9.922 1 94.56 97 GLY A N 1
ATOM 752 C CA . GLY A 1 97 ? -1.737 -15.008 -10.633 1 94.56 97 GLY A CA 1
ATOM 753 C C . GLY A 1 97 ? -2.822 -16.047 -10.883 1 94.56 97 GLY A C 1
ATOM 754 O O . GLY A 1 97 ? -3.818 -16.094 -10.156 1 94.56 97 GLY A O 1
ATOM 755 N N . HIS A 1 98 ? -2.562 -16.906 -11.836 1 94.44 98 HIS A N 1
ATOM 756 C CA . HIS A 1 98 ? -3.525 -17.938 -12.195 1 94.44 98 HIS A CA 1
ATOM 757 C C . HIS A 1 98 ? -3.678 -18.969 -11.07 1 94.44 98 HIS A C 1
ATOM 759 O O . HIS A 1 98 ? -2.691 -19.359 -10.445 1 94.44 98 HIS A O 1
ATOM 765 N N . TYR A 1 99 ? -4.867 -19.5 -10.898 1 92.44 99 TYR A N 1
ATOM 766 C CA . TYR A 1 99 ? -5.168 -20.391 -9.773 1 92.44 99 TYR A CA 1
ATOM 767 C C . TYR A 1 99 ? -4.449 -21.719 -9.93 1 92.44 99 TYR A C 1
ATOM 769 O O . TYR A 1 99 ? -4.273 -22.453 -8.953 1 92.44 99 TYR A O 1
ATOM 777 N N . ASP A 1 100 ? -3.984 -22.047 -11.164 1 92.5 100 ASP A N 1
ATOM 778 C CA . ASP A 1 100 ? -3.408 -23.359 -11.398 1 92.5 100 ASP A CA 1
ATOM 779 C C . ASP A 1 100 ? -1.937 -23.266 -11.781 1 92.5 100 ASP A C 1
ATOM 781 O O . ASP A 1 100 ? -1.378 -24.188 -12.375 1 92.5 100 ASP A O 1
ATOM 785 N N . GLU A 1 101 ? -1.327 -22.188 -11.578 1 93.44 101 GLU A N 1
ATOM 786 C CA . GLU A 1 101 ? 0.102 -22.016 -11.828 1 93.44 101 GLU A CA 1
ATOM 787 C C . GLU A 1 101 ? 0.895 -22.031 -10.531 1 93.44 101 GLU A C 1
ATOM 789 O O . GLU A 1 101 ? 0.645 -21.219 -9.633 1 93.44 101 GLU A O 1
ATOM 794 N N . THR A 1 102 ? 1.907 -22.875 -10.477 1 93.88 102 THR A N 1
ATOM 795 C CA . THR A 1 102 ? 2.678 -23.047 -9.25 1 93.88 102 THR A CA 1
ATOM 796 C C . THR A 1 102 ? 3.438 -21.766 -8.906 1 93.88 102 THR A C 1
ATOM 798 O O . THR A 1 102 ? 3.584 -21.422 -7.73 1 93.88 102 THR A O 1
ATOM 801 N N . GLY A 1 103 ? 3.889 -21.047 -9.844 1 94.81 103 GLY A N 1
ATOM 802 C CA . GLY A 1 103 ? 4.691 -19.859 -9.609 1 94.81 103 GLY A CA 1
ATOM 803 C C . GLY A 1 103 ? 3.861 -18.594 -9.477 1 94.81 103 GLY A C 1
ATOM 804 O O . GLY A 1 103 ? 4.402 -17.484 -9.469 1 94.81 103 GLY A O 1
ATOM 805 N N . ALA A 1 104 ? 2.543 -18.766 -9.344 1 94.44 104 ALA A N 1
ATOM 806 C CA . ALA A 1 104 ? 1.629 -17.625 -9.266 1 94.44 104 ALA A CA 1
ATOM 807 C C . ALA A 1 104 ? 1.812 -16.859 -7.961 1 94.44 104 ALA A C 1
ATOM 809 O O . ALA A 1 104 ? 2.062 -17.469 -6.914 1 94.44 104 ALA A O 1
ATOM 810 N N . SER A 1 105 ? 1.683 -15.539 -8.102 1 96 105 SER A N 1
ATOM 811 C CA . SER A 1 105 ? 1.672 -14.703 -6.906 1 96 105 SER A CA 1
ATOM 812 C C . SER A 1 105 ? 0.462 -15.016 -6.031 1 96 105 SER A C 1
ATOM 814 O O . SER A 1 105 ? -0.655 -15.156 -6.531 1 96 105 SER A O 1
ATOM 816 N N . PRO A 1 106 ? 0.728 -15.102 -4.715 1 95.69 106 PRO A N 1
ATOM 817 C CA . PRO A 1 106 ? -0.42 -15.273 -3.818 1 95.69 106 PRO A CA 1
ATOM 818 C C . PRO A 1 106 ? -1.23 -13.992 -3.65 1 95.69 106 PRO A C 1
ATOM 820 O O . PRO A 1 106 ? -2.316 -14.016 -3.066 1 95.69 106 PRO A O 1
ATOM 823 N N . GLU A 1 107 ? -0.852 -12.867 -4.164 1 97.06 107 GLU A N 1
ATOM 824 C CA . GLU A 1 107 ? -1.472 -11.57 -3.92 1 97.06 107 GLU A CA 1
ATOM 825 C C . GLU A 1 107 ? -2.689 -11.359 -4.816 1 97.06 107 GLU A C 1
ATOM 827 O O . GLU A 1 107 ? -2.734 -11.867 -5.938 1 97.06 107 GLU A O 1
ATOM 832 N N . PHE A 1 108 ? -3.637 -10.711 -4.23 1 97.31 108 PHE A N 1
ATOM 833 C CA . PHE A 1 108 ? -4.602 -9.945 -5.012 1 97.31 108 PHE A CA 1
ATOM 834 C C . PHE A 1 108 ? -4.164 -8.492 -5.137 1 97.31 108 PHE A C 1
ATOM 836 O O . PHE A 1 108 ? -3.693 -7.891 -4.168 1 97.31 108 PHE A O 1
ATOM 843 N N . VAL A 1 109 ? -4.285 -7.953 -6.336 1 98.06 109 VAL A N 1
ATOM 844 C CA . VAL A 1 109 ? -3.924 -6.551 -6.52 1 98.06 109 VAL A CA 1
ATOM 845 C C . VAL A 1 109 ? -5.062 -5.816 -7.227 1 98.06 109 VAL A C 1
ATOM 847 O O . VAL A 1 109 ? -5.852 -6.43 -7.953 1 98.06 109 VAL A O 1
ATOM 850 N N . CYS A 1 110 ? -5.156 -4.582 -6.965 1 98.12 110 CYS A N 1
ATOM 851 C CA . CYS A 1 110 ? -6.098 -3.75 -7.703 1 98.12 110 CYS A CA 1
ATOM 852 C C . CYS A 1 110 ? -5.445 -3.154 -8.945 1 98.12 110 CYS A C 1
ATOM 854 O O . CYS A 1 110 ? -4.508 -2.363 -8.836 1 98.12 110 CYS A O 1
ATOM 856 N N . LEU A 1 111 ? -5.957 -3.547 -10.094 1 97.38 111 LEU A N 1
ATOM 857 C CA . LEU A 1 111 ? -5.434 -3.094 -11.375 1 97.38 111 LEU A CA 1
ATOM 858 C C . LEU A 1 111 ? -6.242 -1.915 -11.906 1 97.38 111 LEU A C 1
ATOM 860 O O . LEU A 1 111 ? -7.469 -1.983 -11.992 1 97.38 111 LEU A O 1
ATOM 864 N N . PRO A 1 112 ? -5.543 -0.858 -12.328 1 96.94 112 PRO A N 1
ATOM 865 C CA . PRO A 1 112 ? -6.273 0.316 -12.812 1 96.94 112 PRO A CA 1
ATOM 866 C C . PRO A 1 112 ? -6.965 0.07 -14.148 1 96.94 112 PRO A C 1
ATOM 868 O O . PRO A 1 112 ? -6.57 -0.832 -14.898 1 96.94 112 PRO A O 1
ATOM 871 N N . THR A 1 113 ? -7.914 0.933 -14.445 1 94.44 113 THR A N 1
ATOM 872 C CA . THR A 1 113 ? -8.672 0.806 -15.688 1 94.44 113 THR A CA 1
ATOM 873 C C . THR A 1 113 ? -7.938 1.493 -16.844 1 94.44 113 THR A C 1
ATOM 875 O O . THR A 1 113 ? -8.344 1.378 -18 1 94.44 113 THR A O 1
ATOM 878 N N . ASP A 1 114 ? -6.965 2.234 -16.516 1 95.38 114 ASP A N 1
ATOM 879 C CA . ASP A 1 114 ? -6.141 2.916 -17.5 1 95.38 114 ASP A CA 1
ATOM 880 C C . ASP A 1 114 ? -4.664 2.57 -17.328 1 95.38 114 ASP A C 1
ATOM 882 O O . ASP A 1 114 ? -3.842 3.451 -17.062 1 95.38 114 ASP A O 1
ATOM 886 N N . PRO A 1 115 ? -4.355 1.309 -17.578 1 95.75 115 PRO A N 1
ATOM 887 C CA . PRO A 1 115 ? -2.984 0.845 -17.344 1 95.75 115 PRO A CA 1
ATOM 888 C C . PRO A 1 115 ? -1.989 1.428 -18.344 1 95.75 115 PRO A C 1
ATOM 890 O O . PRO A 1 115 ? -2.377 1.831 -19.453 1 95.75 115 PRO A O 1
ATOM 893 N N . LYS A 1 116 ? -0.81 1.529 -17.875 1 95.81 116 LYS A N 1
ATOM 894 C CA . LYS A 1 116 ? 0.335 1.802 -18.734 1 95.81 116 LYS A CA 1
ATOM 895 C C . LYS A 1 116 ? 1.293 0.615 -18.781 1 95.81 116 LYS A C 1
ATOM 897 O O . LYS A 1 116 ? 2.158 0.483 -17.906 1 95.81 116 LYS A O 1
ATOM 902 N N . LEU A 1 117 ? 1.146 -0.205 -19.781 1 94.88 117 LEU A N 1
ATOM 903 C CA . LEU A 1 117 ? 2.004 -1.371 -19.969 1 94.88 117 LEU A CA 1
ATOM 904 C C . LEU A 1 117 ? 3.139 -1.065 -20.938 1 94.88 117 LEU A C 1
ATOM 906 O O . LEU A 1 117 ? 3.119 -0.036 -21.625 1 94.88 117 LEU A O 1
ATOM 910 N N . ARG A 1 118 ? 4.082 -1.835 -20.859 1 92.69 118 ARG A N 1
ATOM 911 C CA . ARG A 1 118 ? 5.219 -1.704 -21.766 1 92.69 118 ARG A CA 1
ATOM 912 C C . ARG A 1 118 ? 5.387 -2.959 -22.609 1 92.69 118 ARG A C 1
ATOM 914 O O . ARG A 1 118 ? 5.211 -4.074 -22.125 1 92.69 118 ARG A O 1
ATOM 921 N N . GLU A 1 119 ? 5.805 -2.662 -23.844 1 88.88 119 GLU A N 1
ATOM 922 C CA . GLU A 1 119 ? 5.996 -3.791 -24.75 1 88.88 119 GLU A CA 1
ATOM 923 C C . GLU A 1 119 ? 7.113 -4.707 -24.266 1 88.88 119 GLU A C 1
ATOM 925 O O . GLU A 1 119 ? 8.156 -4.23 -23.812 1 88.88 119 GLU A O 1
ATOM 930 N N . THR A 1 120 ? 6.766 -5.949 -24.188 1 85.5 120 THR A N 1
ATOM 931 C CA . THR A 1 120 ? 7.77 -6.938 -23.828 1 85.5 120 THR A CA 1
ATOM 932 C C . THR A 1 120 ? 8.492 -7.461 -25.062 1 85.5 120 THR A C 1
ATOM 934 O O . THR A 1 120 ? 7.848 -7.871 -26.031 1 85.5 120 THR A O 1
ATOM 937 N N . THR A 1 121 ? 9.758 -7.184 -25.141 1 69.19 121 THR A N 1
ATOM 938 C CA . THR A 1 121 ? 10.516 -7.77 -26.234 1 69.19 121 THR A CA 1
ATOM 939 C C . THR A 1 121 ? 11.109 -9.117 -25.828 1 69.19 121 THR A C 1
ATOM 941 O O . THR A 1 121 ? 11.836 -9.211 -24.844 1 69.19 121 THR A O 1
ATOM 944 N N . GLY A 1 122 ? 10.586 -10.242 -26.469 1 59.75 122 GLY A N 1
ATOM 945 C CA . GLY A 1 122 ? 11.242 -11.531 -26.344 1 59.75 122 GLY A CA 1
ATOM 946 C C . GLY A 1 122 ? 10.719 -12.359 -25.172 1 59.75 122 GLY A C 1
ATOM 947 O O . GLY A 1 122 ? 9.812 -11.93 -24.469 1 59.75 122 GLY A O 1
ATOM 948 N N . GLY A 1 123 ? 11.031 -13.797 -25.047 1 61.53 123 GLY A N 1
ATOM 949 C CA . GLY A 1 123 ? 11.141 -14.969 -24.188 1 61.53 123 GLY A CA 1
ATOM 950 C C . GLY A 1 123 ? 9.844 -15.32 -23.484 1 61.53 123 GLY A C 1
ATOM 951 O O . GLY A 1 123 ? 8.828 -14.656 -23.672 1 61.53 123 GLY A O 1
ATOM 952 N N . TYR A 1 124 ? 9.672 -16.453 -23.047 1 66.69 124 TYR A N 1
ATOM 953 C CA . TYR A 1 124 ? 8.594 -17.125 -22.344 1 66.69 124 TYR A CA 1
ATOM 954 C C . TYR A 1 124 ? 8.875 -17.188 -20.859 1 66.69 124 TYR A C 1
ATOM 956 O O . TYR A 1 124 ? 8.188 -17.906 -20.109 1 66.69 124 TYR A O 1
ATOM 964 N N . ASP A 1 125 ? 9.797 -16.344 -20.391 1 87 125 ASP A N 1
ATOM 965 C CA . ASP A 1 125 ? 10.25 -16.484 -19.016 1 87 125 ASP A CA 1
ATOM 966 C C . ASP A 1 125 ? 9.797 -15.305 -18.172 1 87 125 ASP A C 1
ATOM 968 O O . ASP A 1 125 ? 10.609 -14.453 -17.797 1 87 125 ASP A O 1
ATOM 972 N N . TYR A 1 126 ? 8.523 -15.25 -17.953 1 92.88 126 TYR A N 1
ATOM 973 C CA . TYR A 1 126 ? 7.934 -14.141 -17.203 1 92.88 126 TYR A CA 1
ATOM 974 C C . TYR A 1 126 ? 6.934 -14.641 -16.172 1 92.88 126 TYR A C 1
ATOM 976 O O . TYR A 1 126 ? 6.523 -15.805 -16.219 1 92.88 126 TYR A O 1
ATOM 984 N N . GLY A 1 127 ? 6.727 -13.805 -15.188 1 94.38 127 GLY A N 1
ATOM 985 C CA . GLY A 1 127 ? 5.512 -13.961 -14.406 1 94.38 127 GLY A CA 1
ATOM 986 C C . GLY A 1 127 ? 4.262 -13.523 -15.148 1 94.38 127 GLY A C 1
ATOM 987 O O . GLY A 1 127 ? 4.352 -12.891 -16.203 1 94.38 127 GLY A O 1
ATOM 988 N N . ARG A 1 128 ? 3.09 -13.906 -14.578 1 94.56 128 ARG A N 1
ATOM 989 C CA . ARG A 1 128 ? 1.844 -13.586 -15.266 1 94.56 128 ARG A CA 1
ATOM 990 C C . ARG A 1 128 ? 0.848 -12.922 -14.32 1 94.56 128 ARG A C 1
ATOM 992 O O . ARG A 1 128 ? 0.817 -13.227 -13.133 1 94.56 128 ARG A O 1
ATOM 999 N N . MET A 1 129 ? 0.117 -12 -14.891 1 95.31 129 MET A N 1
ATOM 1000 C CA . MET A 1 129 ? -0.985 -11.312 -14.219 1 95.31 129 MET A CA 1
ATOM 1001 C C . MET A 1 129 ? -2.299 -11.539 -14.961 1 95.31 129 MET A C 1
ATOM 1003 O O . MET A 1 129 ? -2.398 -11.266 -16.156 1 95.31 129 MET A O 1
ATOM 1007 N N . TYR A 1 130 ? -3.225 -12.102 -14.266 1 94.12 130 TYR A N 1
ATOM 1008 C CA . TYR A 1 130 ? -4.578 -12.328 -14.758 1 94.12 130 TYR A CA 1
ATOM 1009 C C . TYR A 1 130 ? -5.586 -11.461 -14.016 1 94.12 130 TYR A C 1
ATOM 1011 O O . TYR A 1 130 ? -5.227 -10.773 -13.055 1 94.12 130 TYR A O 1
ATOM 1019 N N . GLY A 1 131 ? -6.801 -11.43 -14.539 1 93.19 131 GLY A N 1
ATOM 1020 C CA . GLY A 1 131 ? -7.914 -10.953 -13.727 1 93.19 131 GLY A CA 1
ATOM 1021 C C . GLY A 1 131 ? -8.367 -11.961 -12.688 1 93.19 131 GLY A C 1
ATOM 1022 O O . GLY A 1 131 ? -8.094 -13.156 -12.812 1 93.19 131 GLY A O 1
ATOM 1023 N N . ALA A 1 132 ? -9.008 -11.43 -11.664 1 93.69 132 ALA A N 1
ATOM 1024 C CA . ALA A 1 132 ? -9.602 -12.305 -10.664 1 93.69 132 ALA A CA 1
ATOM 1025 C C . ALA A 1 132 ? -11.109 -12.422 -10.852 1 93.69 132 ALA A C 1
ATOM 1027 O O . ALA A 1 132 ? -11.781 -11.422 -11.141 1 93.69 132 ALA A O 1
ATOM 1028 N N . GLU A 1 133 ? -11.609 -13.641 -10.656 1 92.38 133 GLU A N 1
ATOM 1029 C CA . GLU A 1 133 ? -13.023 -13.93 -10.867 1 92.38 133 GLU A CA 1
ATOM 1030 C C . GLU A 1 133 ? -13.648 -14.562 -9.625 1 92.38 133 GLU A C 1
ATOM 1032 O O . GLU A 1 133 ? -12.961 -15.203 -8.836 1 92.38 133 GLU A O 1
ATOM 1037 N N . TYR A 1 134 ? -14.953 -14.32 -9.539 1 91.62 134 TYR A N 1
ATOM 1038 C CA . TYR A 1 134 ? -15.688 -15.07 -8.531 1 91.62 134 TYR A CA 1
ATOM 1039 C C . TYR A 1 134 ? -15.688 -16.562 -8.852 1 91.62 134 TYR A C 1
ATOM 1041 O O . TYR A 1 134 ? -16.125 -16.969 -9.93 1 91.62 134 TYR A O 1
ATOM 1049 N N . GLY A 1 135 ? -15.312 -17.359 -7.902 1 90.75 135 GLY A N 1
ATOM 1050 C CA . GLY A 1 135 ? -15.023 -18.75 -8.188 1 90.75 135 GLY A CA 1
ATOM 1051 C C . GLY A 1 135 ? -16.219 -19.672 -7.969 1 90.75 135 GLY A C 1
ATOM 1052 O O . GLY A 1 135 ? -16.234 -20.797 -8.461 1 90.75 135 GLY A O 1
ATOM 1053 N N . THR A 1 136 ? -17.203 -19.172 -7.227 1 89.44 136 THR A N 1
ATOM 1054 C CA . THR A 1 136 ? -18.344 -20.047 -6.926 1 89.44 136 THR A CA 1
ATOM 1055 C C . THR A 1 136 ? -19.641 -19.234 -6.883 1 89.44 136 THR A C 1
ATOM 1057 O O . THR A 1 136 ? -19.609 -18 -6.906 1 89.44 136 THR A O 1
ATOM 1060 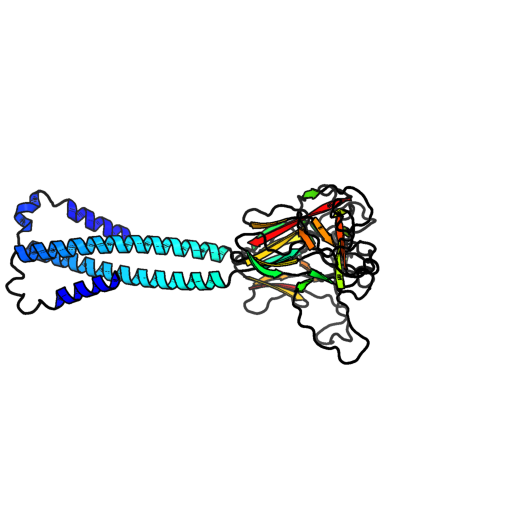N N . ASP A 1 137 ? -20.75 -19.938 -6.723 1 88.94 137 ASP A N 1
ATOM 1061 C CA . ASP A 1 137 ? -22.062 -19.297 -6.641 1 88.94 137 ASP A CA 1
ATOM 1062 C C . ASP A 1 137 ? -22.344 -18.812 -5.223 1 88.94 137 ASP A C 1
ATOM 1064 O O . ASP A 1 137 ? -23.391 -18.203 -4.969 1 88.94 137 ASP A O 1
ATOM 1068 N N . PHE A 1 138 ? -21.438 -19 -4.387 1 91.38 138 PHE A N 1
ATOM 1069 C CA . PHE A 1 138 ? -21.531 -18.422 -3.049 1 91.38 138 PHE A CA 1
ATOM 1070 C C . PHE A 1 138 ? -21.766 -16.922 -3.123 1 91.38 138 PHE A C 1
ATOM 1072 O O . PHE A 1 138 ? -22.5 -16.344 -2.301 1 91.38 138 PHE A O 1
ATOM 1079 N N . TRP A 1 139 ? -21.172 -16.312 -3.994 1 92 139 TRP A N 1
ATOM 1080 C CA . TRP A 1 139 ? -21.141 -14.852 -4.09 1 92 139 TRP A CA 1
ATOM 1081 C C . TRP A 1 139 ? -22.469 -14.32 -4.625 1 92 139 TRP A C 1
ATOM 1083 O O . TRP A 1 139 ? -22.703 -13.102 -4.645 1 92 139 TRP A O 1
ATOM 1093 N N . GLY A 1 140 ? -23.281 -15.109 -5.141 1 85.5 140 GLY A N 1
ATOM 1094 C CA . GLY A 1 140 ? -24.578 -14.695 -5.633 1 85.5 140 GLY A CA 1
ATOM 1095 C C . GLY A 1 140 ? -25.234 -15.727 -6.527 1 85.5 140 GLY A C 1
ATOM 1096 O O . GLY A 1 140 ? -24.547 -16.5 -7.191 1 85.5 140 GLY A O 1
ATOM 1097 N N . GLN A 1 141 ? -26.547 -15.695 -6.43 1 73.75 141 GLN A N 1
ATOM 1098 C CA . GLN A 1 141 ? -27.281 -16.656 -7.25 1 73.75 141 GLN A CA 1
ATOM 1099 C C . GLN A 1 141 ? -28.078 -15.945 -8.344 1 73.75 141 GLN A C 1
ATOM 1101 O O . GLN A 1 141 ? -28.219 -16.469 -9.453 1 73.75 141 GLN A O 1
ATOM 1106 N N . HIS A 1 142 ? -28.516 -14.719 -8.102 1 70.12 142 HIS A N 1
ATOM 1107 C CA . HIS A 1 142 ? -29.359 -14.031 -9.078 1 70.12 142 HIS A CA 1
ATOM 1108 C C . HIS A 1 142 ? -29.125 -12.523 -9.055 1 70.12 142 HIS A C 1
ATOM 1110 O O . HIS A 1 142 ? -29.656 -11.82 -8.195 1 70.12 142 HIS A O 1
ATOM 1116 N N . PRO A 1 143 ? -28.328 -12 -10.031 1 71.94 143 PRO A N 1
ATOM 1117 C CA . PRO A 1 143 ? -27.578 -12.758 -11.047 1 71.94 143 PRO A CA 1
ATOM 1118 C C . PRO A 1 143 ? -26.359 -13.461 -10.477 1 71.94 143 PRO A C 1
ATOM 1120 O O . PRO A 1 143 ? -25.781 -13.016 -9.477 1 71.94 143 PRO A O 1
ATOM 1123 N N . ASN A 1 144 ? -25.984 -14.633 -11.062 1 78.12 144 ASN A N 1
ATOM 1124 C CA . ASN A 1 144 ? -24.797 -15.406 -10.68 1 78.12 144 ASN A CA 1
ATOM 1125 C C . ASN A 1 144 ? -23.516 -14.742 -11.164 1 78.12 144 ASN A C 1
ATOM 1127 O O . ASN A 1 144 ? -23.297 -14.609 -12.367 1 78.12 144 ASN A O 1
ATOM 1131 N N . PRO A 1 145 ? -22.719 -14.391 -10.195 1 83.5 145 PRO A N 1
ATOM 1132 C CA . PRO A 1 145 ? -21.516 -13.672 -10.625 1 83.5 145 PRO A CA 1
ATOM 1133 C C . PRO A 1 145 ? -20.375 -14.609 -11 1 83.5 145 PRO A C 1
ATOM 1135 O O . PRO A 1 145 ? -19.281 -14.148 -11.328 1 83.5 145 PRO A O 1
ATOM 1138 N N . ILE A 1 146 ? -20.594 -15.891 -11.039 1 84.19 146 ILE A N 1
ATOM 1139 C CA . ILE A 1 146 ? -19.516 -16.828 -11.352 1 84.19 146 ILE A CA 1
ATOM 1140 C C . ILE A 1 146 ? -18.859 -16.438 -12.664 1 84.19 146 ILE A C 1
ATOM 1142 O O . ILE A 1 146 ? -19.531 -16.109 -13.641 1 84.19 146 ILE A O 1
ATOM 1146 N N . ASN A 1 147 ? -17.453 -16.328 -12.562 1 86.12 147 ASN A N 1
ATOM 1147 C CA . ASN A 1 147 ? -16.594 -16.047 -13.703 1 86.12 147 ASN A CA 1
ATOM 1148 C C . ASN A 1 147 ? -16.625 -14.555 -14.062 1 86.12 147 ASN A C 1
ATOM 1150 O O . ASN A 1 147 ? -15.992 -14.133 -15.031 1 86.12 147 ASN A O 1
ATOM 1154 N N . ASN A 1 148 ? -17.422 -13.859 -13.375 1 88.44 148 ASN A N 1
ATOM 1155 C CA . ASN A 1 148 ? -17.312 -12.406 -13.516 1 88.44 148 ASN A CA 1
ATOM 1156 C C . ASN A 1 148 ? -16.109 -11.859 -12.758 1 88.44 148 ASN A C 1
ATOM 1158 O O . ASN A 1 148 ? -15.664 -12.461 -11.781 1 88.44 148 ASN A O 1
ATOM 1162 N N . GLU A 1 149 ? -15.672 -10.75 -13.188 1 90.44 149 GLU A N 1
ATOM 1163 C CA . GLU A 1 149 ? -14.539 -10.086 -12.547 1 90.44 149 GLU A CA 1
ATOM 1164 C C . GLU A 1 149 ? -14.961 -9.359 -11.281 1 90.44 149 GLU A C 1
ATOM 1166 O O . GLU A 1 149 ? -16.078 -8.859 -11.188 1 90.44 149 GLU A O 1
ATOM 1171 N N . LEU A 1 150 ? -14.094 -9.32 -10.398 1 93.31 150 LEU A N 1
ATOM 1172 C CA . LEU A 1 150 ? -14.258 -8.562 -9.164 1 93.31 150 LEU A CA 1
ATOM 1173 C C . LEU A 1 150 ? -13.727 -7.141 -9.32 1 93.31 150 LEU A C 1
ATOM 1175 O O . LEU A 1 150 ? -12.578 -6.941 -9.727 1 93.31 150 LEU A O 1
ATOM 1179 N N . PRO A 1 151 ? -14.609 -6.141 -9.07 1 95.44 151 PRO A N 1
ATOM 1180 C CA . PRO A 1 151 ? -14.07 -4.781 -9.008 1 95.44 151 PRO A CA 1
ATOM 1181 C C . PRO A 1 151 ? -13.305 -4.504 -7.719 1 95.44 151 PRO A C 1
ATOM 1183 O O . PRO A 1 151 ? -13.43 -5.258 -6.75 1 95.44 151 PRO A O 1
ATOM 1186 N N . CYS A 1 152 ? -12.508 -3.449 -7.723 1 97.56 152 CYS A N 1
ATOM 1187 C CA . CYS A 1 152 ? -11.773 -3.014 -6.543 1 97.56 152 CYS A CA 1
ATOM 1188 C C . CYS A 1 152 ? -11.57 -1.503 -6.547 1 97.56 152 CYS A C 1
ATOM 1190 O O . CYS A 1 152 ? -11.711 -0.859 -7.59 1 97.56 152 CYS A O 1
ATOM 1192 N N . ALA A 1 153 ? -11.391 -0.953 -5.418 1 98.19 153 ALA A N 1
ATOM 1193 C CA . ALA A 1 153 ? -11.047 0.455 -5.23 1 98.19 153 ALA A CA 1
ATOM 1194 C C . ALA A 1 153 ? -9.961 0.618 -4.172 1 98.19 153 ALA A C 1
ATOM 1196 O O . ALA A 1 153 ? -10.062 0.068 -3.074 1 98.19 153 ALA A O 1
ATOM 1197 N N . VAL A 1 154 ? -8.867 1.29 -4.551 1 98.06 154 VAL A N 1
ATOM 1198 C CA . VAL A 1 154 ? -7.891 1.717 -3.553 1 98.06 154 VAL A CA 1
ATOM 1199 C C . VAL A 1 154 ? -8.359 3.008 -2.887 1 98.06 154 VAL A C 1
ATOM 1201 O O . VAL A 1 154 ? -8.531 4.031 -3.555 1 98.06 154 VAL A O 1
ATOM 1204 N N . CYS A 1 155 ? -8.531 2.885 -1.552 1 96.62 155 CYS A N 1
ATOM 1205 C CA . CYS A 1 155 ? -9.078 3.984 -0.766 1 96.62 155 CYS A CA 1
ATOM 1206 C C . CYS A 1 155 ? -8.055 4.488 0.249 1 96.62 155 CYS A C 1
ATOM 1208 O O . CYS A 1 155 ? -7.23 3.719 0.744 1 96.62 155 CYS A O 1
ATOM 1210 N N . ARG A 1 156 ? -8.078 5.746 0.52 1 93.75 156 ARG A N 1
ATOM 1211 C CA . ARG A 1 156 ? -7.273 6.344 1.576 1 93.75 156 ARG A CA 1
ATOM 1212 C C . ARG A 1 156 ? -8.148 7.027 2.617 1 93.75 156 ARG A C 1
ATOM 1214 O O . ARG A 1 156 ? -8.93 7.926 2.287 1 93.75 156 ARG A O 1
ATOM 1221 N N . SER A 1 157 ? -7.961 6.562 3.795 1 88.69 157 SER A N 1
ATOM 1222 C CA . SER A 1 157 ? -8.664 7.238 4.879 1 88.69 157 SER A CA 1
ATOM 1223 C C . SER A 1 157 ? -8.055 8.609 5.168 1 88.69 157 SER A C 1
ATOM 1225 O O . SER A 1 157 ? -6.832 8.75 5.215 1 88.69 157 SER A O 1
ATOM 1227 N N . GLN A 1 158 ? -8.789 9.68 5.328 1 81.19 158 GLN A N 1
ATOM 1228 C CA . GLN A 1 158 ? -8.297 11.047 5.504 1 81.19 158 GLN A CA 1
ATOM 1229 C C . GLN A 1 158 ? -8.18 11.406 6.98 1 81.19 158 GLN A C 1
ATOM 1231 O O . GLN A 1 158 ? -7.57 12.414 7.336 1 81.19 158 GLN A O 1
ATOM 1236 N N . ARG A 1 159 ? -8.625 10.617 7.871 1 77.12 159 ARG A N 1
ATOM 1237 C CA . ARG A 1 159 ? -8.641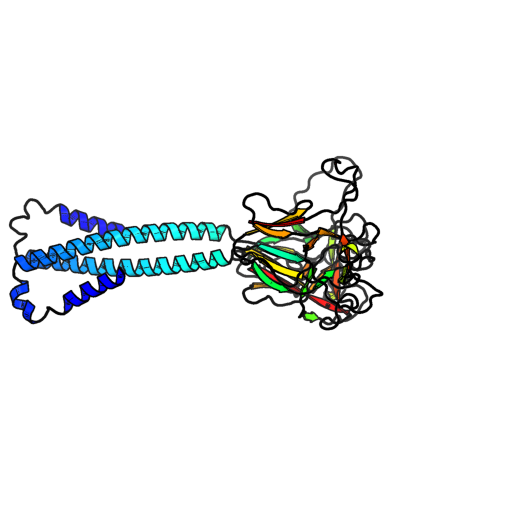 11.008 9.273 1 77.12 159 ARG A CA 1
ATOM 1238 C C . ARG A 1 159 ? -8.055 9.914 10.164 1 77.12 159 ARG A C 1
ATOM 1240 O O . ARG A 1 159 ? -8.078 10.031 11.391 1 77.12 159 ARG A O 1
ATOM 1247 N N . THR A 1 160 ? -7.738 8.914 9.516 1 78.88 160 THR A N 1
ATOM 1248 C CA . THR A 1 160 ? -7.195 7.789 10.273 1 78.88 160 THR A CA 1
ATOM 1249 C C . THR A 1 160 ? -5.867 7.324 9.68 1 78.88 160 THR A C 1
ATOM 1251 O O . THR A 1 160 ? -5.68 7.355 8.461 1 78.88 160 THR A O 1
ATOM 1254 N N . SER A 1 161 ? -5.02 6.934 10.547 1 82.06 161 SER A N 1
ATOM 1255 C CA . SER A 1 161 ? -3.662 6.637 10.102 1 82.06 161 SER A CA 1
ATOM 1256 C C . SER A 1 161 ? -3.396 5.133 10.102 1 82.06 161 SER A C 1
ATOM 1258 O O . SER A 1 161 ? -2.33 4.688 9.672 1 82.06 161 SER A O 1
ATOM 1260 N N . THR A 1 162 ? -4.387 4.402 10.57 1 87.25 162 THR A N 1
ATOM 1261 C CA . THR A 1 162 ? -4.176 2.961 10.68 1 87.25 162 THR A CA 1
ATOM 1262 C C . THR A 1 162 ? -5.387 2.197 10.156 1 87.25 162 THR A C 1
ATOM 1264 O O . THR A 1 162 ? -6.527 2.578 10.422 1 87.25 162 THR A O 1
ATOM 1267 N N . THR A 1 163 ? -5.125 1.185 9.375 1 92.62 163 THR A N 1
ATOM 1268 C CA . THR A 1 163 ? -6.184 0.292 8.906 1 92.62 163 THR A CA 1
ATOM 1269 C C . THR A 1 163 ? -5.836 -1.161 9.219 1 92.62 163 THR A C 1
ATOM 1271 O O . THR A 1 163 ? -4.676 -1.565 9.117 1 92.62 163 THR A O 1
ATOM 1274 N N . ILE A 1 164 ? -6.914 -1.899 9.617 1 93.44 164 ILE A N 1
ATOM 1275 C CA . ILE A 1 164 ? -6.734 -3.332 9.828 1 93.44 164 ILE A CA 1
ATOM 1276 C C . ILE A 1 164 ? -7.93 -4.09 9.258 1 93.44 164 ILE A C 1
ATOM 1278 O O . ILE A 1 164 ? -9.039 -3.562 9.203 1 93.44 164 ILE A O 1
ATOM 1282 N N . MET A 1 165 ? -7.672 -5.223 8.695 1 95.44 165 MET A N 1
ATOM 1283 C CA . MET A 1 165 ? -8.719 -6.191 8.391 1 95.44 165 MET A CA 1
ATOM 1284 C C . MET A 1 165 ? -8.828 -7.246 9.484 1 95.44 165 MET A C 1
ATOM 1286 O O . MET A 1 165 ? -7.82 -7.824 9.898 1 95.44 165 MET A O 1
ATOM 1290 N N . ILE A 1 166 ? -9.992 -7.48 10.016 1 96.06 166 ILE A N 1
ATOM 1291 C CA . ILE A 1 166 ? -10.203 -8.445 11.086 1 96.06 166 ILE A CA 1
ATOM 1292 C C . ILE A 1 166 ? -11.078 -9.594 10.586 1 96.06 166 ILE A C 1
ATOM 1294 O O . ILE A 1 166 ? -12.273 -9.414 10.352 1 96.06 166 ILE A O 1
ATOM 1298 N N . PRO A 1 167 ? -10.523 -10.742 10.391 1 96.62 167 PRO A N 1
ATOM 1299 C CA . PRO A 1 167 ? -11.352 -11.898 10.039 1 96.62 167 PRO A CA 1
ATOM 1300 C C . PRO A 1 167 ? -12.227 -12.375 11.195 1 96.62 167 PRO A C 1
ATOM 1302 O O . PRO A 1 167 ? -11.805 -12.32 12.352 1 96.62 167 PRO A O 1
ATOM 1305 N N . GLY A 1 168 ? -13.367 -12.836 10.875 1 96.38 168 GLY A N 1
ATOM 1306 C CA . GLY A 1 168 ? -14.242 -13.445 11.867 1 96.38 168 GLY A CA 1
ATOM 1307 C C . GLY A 1 168 ? -15.086 -12.43 12.617 1 96.38 168 GLY A C 1
ATOM 1308 O O . GLY A 1 168 ? -15.727 -12.773 13.617 1 96.38 168 GLY A O 1
ATOM 1309 N N . LYS A 1 169 ? -14.953 -11.156 12.172 1 97 169 LYS A N 1
ATOM 1310 C CA . LYS A 1 169 ? -15.789 -10.102 12.727 1 97 169 LYS A CA 1
ATOM 1311 C C . LYS A 1 169 ? -16.469 -9.297 11.625 1 97 169 LYS A C 1
ATOM 1313 O O . LYS A 1 169 ? -16.016 -9.289 10.484 1 97 169 LYS A O 1
ATOM 1318 N N . ASP A 1 170 ? -17.609 -8.664 11.984 1 97.31 170 ASP A N 1
ATOM 1319 C CA . ASP A 1 170 ? -18.25 -7.73 11.062 1 97.31 170 ASP A CA 1
ATOM 1320 C C . ASP A 1 170 ? -18.375 -6.34 11.672 1 97.31 170 ASP A C 1
ATOM 1322 O O . ASP A 1 170 ? -19.016 -5.457 11.102 1 97.31 170 ASP A O 1
ATOM 1326 N N . THR A 1 171 ? -17.828 -6.176 12.852 1 97.5 171 THR A N 1
ATOM 1327 C CA . THR A 1 171 ? -17.75 -4.891 13.531 1 97.5 171 THR A CA 1
ATOM 1328 C C . THR A 1 171 ? -16.328 -4.629 14.008 1 97.5 171 THR A C 1
ATOM 1330 O O . THR A 1 171 ? -15.516 -5.555 14.117 1 97.5 171 THR A O 1
ATOM 1333 N N . CYS A 1 172 ? -16.094 -3.361 14.234 1 96.5 172 CYS A N 1
ATOM 1334 C CA . CYS A 1 172 ? -14.766 -2.967 14.711 1 96.5 172 CYS A CA 1
ATOM 1335 C C . CYS A 1 172 ? -14.758 -2.797 16.234 1 96.5 172 CYS A C 1
ATOM 1337 O O . CYS A 1 172 ? -15.82 -2.691 16.844 1 96.5 172 CYS A O 1
ATOM 1339 N N . GLN A 1 173 ? -13.523 -2.902 16.797 1 92.56 173 GLN A N 1
ATOM 1340 C CA . GLN A 1 173 ? -13.359 -2.611 18.219 1 92.56 173 GLN A CA 1
ATOM 1341 C C . GLN A 1 173 ? -13.758 -1.172 18.531 1 92.56 173 GLN A C 1
ATOM 1343 O O . GLN A 1 173 ? -13.789 -0.322 17.641 1 92.56 173 GLN A O 1
ATOM 1348 N N . THR A 1 174 ? -14 -0.917 19.812 1 94.62 174 THR A N 1
ATOM 1349 C CA . THR A 1 174 ? -14.375 0.423 20.25 1 94.62 174 THR A CA 1
ATOM 1350 C C . THR A 1 174 ? -13.32 1.442 19.844 1 94.62 174 THR A C 1
ATOM 1352 O O . THR A 1 174 ? -12.117 1.196 19.984 1 94.62 174 THR A O 1
ATOM 1355 N N . GLY A 1 175 ? -13.805 2.539 19.281 1 93.25 175 GLY A N 1
ATOM 1356 C CA . GLY A 1 175 ? -12.898 3.604 18.891 1 93.25 175 GLY A CA 1
ATOM 1357 C C . GLY A 1 175 ? -12.43 3.49 17.453 1 93.25 175 GLY A C 1
ATOM 1358 O O . GLY A 1 175 ? -11.797 4.406 16.938 1 93.25 175 GLY A O 1
ATOM 1359 N N . TRP A 1 176 ? -12.688 2.35 16.859 1 92.44 176 TRP A N 1
ATOM 1360 C CA . TRP A 1 176 ? -12.336 2.154 15.453 1 92.44 176 TRP A CA 1
ATOM 1361 C C . TRP A 1 176 ? -13.539 2.404 14.555 1 92.44 176 TRP A C 1
ATOM 1363 O O . TRP A 1 176 ? -14.68 2.092 14.922 1 92.44 176 TRP A O 1
ATOM 1373 N N . LYS A 1 177 ? -13.242 2.957 13.422 1 93.06 177 LYS A N 1
ATOM 1374 C CA . LYS A 1 177 ? -14.266 3.205 12.414 1 93.06 177 LYS A CA 1
ATOM 1375 C C . LYS A 1 177 ? -14.391 2.027 11.453 1 93.06 177 LYS A C 1
ATOM 1377 O O . LYS A 1 177 ? -13.383 1.487 10.992 1 93.06 177 LYS A O 1
ATOM 1382 N N . ILE A 1 178 ? -15.641 1.665 11.156 1 94.56 178 ILE A N 1
ATOM 1383 C CA . ILE A 1 178 ? -15.891 0.668 10.117 1 94.56 178 ILE A CA 1
ATOM 1384 C C . ILE A 1 178 ? -15.758 1.312 8.742 1 94.56 178 ILE A C 1
ATOM 1386 O O . ILE A 1 178 ? -16.484 2.258 8.414 1 94.56 178 ILE A O 1
ATOM 1390 N N . GLU A 1 179 ? -14.852 0.8 7.984 1 95.88 179 GLU A N 1
ATOM 1391 C CA . GLU A 1 179 ? -14.789 1.211 6.586 1 95.88 179 GLU A CA 1
ATOM 1392 C C . GLU A 1 179 ? -15.758 0.398 5.73 1 95.88 179 GLU A C 1
ATOM 1394 O O . GLU A 1 179 ? -16.531 0.961 4.961 1 95.88 179 GLU A O 1
ATOM 1399 N N . TYR A 1 180 ? -15.68 -0.884 5.828 1 95.38 180 TYR A N 1
ATOM 1400 C CA . TYR A 1 180 ? -16.656 -1.784 5.238 1 95.38 180 TYR A CA 1
ATOM 1401 C C . TYR A 1 180 ? -16.531 -3.191 5.809 1 95.38 180 TYR A C 1
ATOM 1403 O O . TYR A 1 180 ? -15.57 -3.484 6.531 1 95.38 180 TYR A O 1
ATOM 1411 N N . HIS A 1 181 ? -17.5 -4.055 5.637 1 97.19 181 HIS A N 1
ATOM 1412 C CA . HIS A 1 181 ? -17.438 -5.445 6.074 1 97.19 181 HIS A CA 1
ATOM 1413 C C . HIS A 1 181 ? -17.984 -6.383 5 1 97.19 181 HIS A C 1
ATOM 1415 O O . HIS A 1 181 ? -18.578 -5.93 4.023 1 97.19 181 HIS A O 1
ATOM 1421 N N . GLY A 1 182 ? -17.703 -7.66 5.117 1 97.88 182 GLY A N 1
ATOM 1422 C CA . GLY A 1 182 ? -18.156 -8.648 4.152 1 97.88 182 GLY A CA 1
ATOM 1423 C C . GLY A 1 182 ? -17.734 -10.062 4.504 1 97.88 182 GLY A C 1
ATOM 1424 O O . GLY A 1 182 ? -17.844 -10.484 5.656 1 97.88 182 GLY A O 1
ATOM 1425 N N . TYR A 1 183 ? -17.359 -10.797 3.461 1 97.94 183 TYR A N 1
ATOM 1426 C CA . TYR A 1 183 ? -16.906 -12.172 3.633 1 97.94 183 TYR A CA 1
ATOM 1427 C C . TYR A 1 183 ? -15.43 -12.305 3.305 1 97.94 183 TYR A C 1
ATOM 1429 O O . TYR A 1 183 ? -14.938 -11.695 2.355 1 97.94 183 TYR A O 1
ATOM 1437 N N . LEU A 1 184 ? -14.797 -13.148 4.098 1 98.12 184 LEU A N 1
ATOM 1438 C CA . LEU A 1 184 ? -13.406 -13.469 3.789 1 98.12 184 LEU A CA 1
ATOM 1439 C C . LEU A 1 184 ? -13.312 -14.297 2.512 1 98.12 184 LEU A C 1
ATOM 1441 O O . LEU A 1 184 ? -14.094 -15.227 2.312 1 98.12 184 LEU A O 1
ATOM 1445 N N . GLY A 1 185 ? -12.398 -13.914 1.591 1 97.56 185 GLY A N 1
ATOM 1446 C CA . GLY A 1 185 ? -12.148 -14.633 0.35 1 97.56 185 GLY A CA 1
ATOM 1447 C C . GLY A 1 185 ? -10.711 -15.094 0.203 1 97.56 185 GLY A C 1
ATOM 1448 O O . GLY A 1 185 ? -9.797 -14.477 0.753 1 97.56 185 GLY A O 1
ATOM 1449 N N . SER A 1 186 ? -10.484 -16.156 -0.505 1 97.19 186 SER A N 1
ATOM 1450 C CA . SER A 1 186 ? -9.164 -16.688 -0.847 1 97.19 186 SER A CA 1
ATOM 1451 C C . SER A 1 186 ? -9.242 -17.641 -2.027 1 97.19 186 SER A C 1
ATOM 1453 O O . SER A 1 186 ? -10.305 -17.797 -2.645 1 97.19 186 SER A O 1
ATOM 1455 N N . SER A 1 187 ? -8.086 -18.188 -2.387 1 95.75 187 SER A N 1
ATOM 1456 C CA . SER A 1 187 ? -8.062 -19.297 -3.328 1 95.75 187 SER A CA 1
ATOM 1457 C C . SER A 1 187 ? -8.703 -20.547 -2.727 1 95.75 187 SER A C 1
ATOM 1459 O O . SER A 1 187 ? -8.695 -20.734 -1.509 1 95.75 187 SER A O 1
ATOM 1461 N N . HIS A 1 188 ? -9.227 -21.406 -3.615 1 95.19 188 HIS A N 1
ATOM 1462 C CA . HIS A 1 188 ? -9.766 -22.688 -3.195 1 95.19 188 HIS A CA 1
ATOM 1463 C C . HIS A 1 188 ? -8.664 -23.594 -2.641 1 95.19 188 HIS A C 1
ATOM 1465 O O . HIS A 1 188 ? -7.539 -23.594 -3.148 1 95.19 188 HIS A O 1
ATOM 1471 N N . HIS A 1 189 ? -9 -24.438 -1.704 1 93.5 189 HIS A N 1
ATOM 1472 C CA . HIS A 1 189 ? -8.023 -25.25 -0.979 1 93.5 189 HIS A CA 1
ATOM 1473 C C . HIS A 1 189 ? -7.367 -26.281 -1.895 1 93.5 189 HIS A C 1
ATOM 1475 O O . HIS A 1 189 ? -6.297 -26.797 -1.58 1 93.5 189 HIS A O 1
ATOM 1481 N N . SER A 1 190 ? -7.98 -26.609 -3.008 1 93.88 190 SER A N 1
ATOM 1482 C CA . SER A 1 190 ? -7.434 -27.641 -3.877 1 93.88 190 SER A CA 1
ATOM 1483 C C . SER A 1 190 ? -6.711 -27.031 -5.074 1 93.88 190 SER A C 1
ATOM 1485 O O . SER A 1 190 ? -6.23 -27.766 -5.949 1 93.88 190 SER A O 1
ATOM 1487 N N . TYR A 1 191 ? -6.75 -25.766 -5.234 1 92.31 191 TYR A N 1
ATOM 1488 C CA . TYR A 1 191 ? -6.035 -25.125 -6.336 1 92.31 191 TYR A CA 1
ATOM 1489 C C . TYR A 1 191 ? -4.527 -25.25 -6.156 1 92.31 191 TYR A C 1
ATOM 1491 O O . TYR A 1 191 ? -4.039 -25.359 -5.027 1 92.31 191 TYR A O 1
ATOM 1499 N N . THR A 1 192 ? -3.801 -25.156 -7.227 1 93.75 192 THR A N 1
ATOM 1500 C CA . THR A 1 192 ? -2.346 -25.266 -7.234 1 93.75 192 THR A CA 1
ATOM 1501 C C . THR A 1 192 ? -1.719 -24.047 -6.555 1 93.75 192 THR A C 1
ATOM 1503 O O . THR A 1 192 ? -0.756 -24.188 -5.793 1 93.75 192 THR A O 1
ATOM 1506 N N . SER A 1 193 ? -2.252 -22.938 -6.871 1 92.25 193 SER A N 1
ATOM 1507 C CA . SER A 1 193 ? -1.711 -21.703 -6.312 1 92.25 193 SER A CA 1
ATOM 1508 C C . SER A 1 193 ? -2.492 -21.266 -5.082 1 92.25 193 SER A C 1
ATOM 1510 O O . SER A 1 193 ? -3.725 -21.234 -5.098 1 92.25 193 SER A O 1
ATOM 1512 N N . GLY A 1 194 ? -1.759 -20.938 -4.027 1 91.94 194 GLY A N 1
ATOM 1513 C CA . GLY A 1 194 ? -2.365 -20.344 -2.852 1 91.94 194 GLY A CA 1
ATOM 1514 C C . GLY A 1 194 ? -2.617 -18.844 -3.01 1 91.94 194 GLY A C 1
ATOM 1515 O O . GLY A 1 194 ? -2.314 -18.266 -4.055 1 91.94 194 GLY A O 1
ATOM 1516 N N . SER A 1 195 ? -3.283 -18.281 -1.979 1 94.56 195 SER A N 1
ATOM 1517 C CA . SER A 1 195 ? -3.506 -16.844 -1.997 1 94.56 195 SER A CA 1
ATOM 1518 C C . SER A 1 195 ? -3.531 -16.266 -0.584 1 94.56 195 SER A C 1
ATOM 1520 O O . SER A 1 195 ? -3.711 -17 0.387 1 94.56 195 SER A O 1
ATOM 1522 N N . MET A 1 196 ? -3.279 -14.945 -0.572 1 95.5 196 MET A N 1
ATOM 1523 C CA . MET A 1 196 ? -3.596 -14.188 0.635 1 95.5 196 MET A CA 1
ATOM 1524 C C . MET A 1 196 ? -5.105 -14.094 0.837 1 95.5 196 MET A C 1
ATOM 1526 O O . MET A 1 196 ? -5.875 -14.367 -0.085 1 95.5 196 MET A O 1
ATOM 1530 N N . TYR A 1 197 ? -5.52 -13.797 2.078 1 96 197 TYR A N 1
ATOM 1531 C CA . TYR A 1 197 ? -6.922 -13.531 2.379 1 96 197 TYR A CA 1
ATOM 1532 C C . TYR A 1 197 ? -7.285 -12.086 2.062 1 96 197 TYR A C 1
ATOM 1534 O O . TYR A 1 197 ? -6.496 -11.172 2.312 1 96 197 TYR A O 1
ATOM 1542 N N . ILE A 1 198 ? -8.516 -11.883 1.558 1 98 198 ILE A N 1
ATOM 1543 C CA . ILE A 1 198 ? -9.047 -10.539 1.359 1 98 198 ILE A CA 1
ATOM 1544 C C . ILE A 1 198 ? -10.469 -10.461 1.923 1 98 198 ILE A C 1
ATOM 1546 O O . ILE A 1 198 ? -11.164 -11.477 2.025 1 98 198 ILE A O 1
ATOM 1550 N N . CYS A 1 199 ? -10.883 -9.273 2.312 1 98.25 199 CYS A N 1
ATOM 1551 C CA . CYS A 1 199 ? -12.266 -9.031 2.721 1 98.25 199 CYS A CA 1
ATOM 1552 C C . CYS A 1 199 ? -13.102 -8.531 1.549 1 98.25 199 CYS A C 1
ATOM 1554 O O . CYS A 1 199 ? -12.961 -7.383 1.126 1 98.25 199 CYS A O 1
ATOM 1556 N N . VAL A 1 200 ? -14.016 -9.375 1.029 1 97.75 200 VAL A N 1
ATOM 1557 C CA . VAL A 1 200 ? -14.883 -9.008 -0.086 1 97.75 200 VAL A CA 1
ATOM 1558 C C . VAL A 1 200 ? -16.172 -8.398 0.446 1 97.75 200 VAL A C 1
ATOM 1560 O O . VAL A 1 200 ? -16.859 -9.008 1.264 1 97.75 200 VAL A O 1
ATOM 1563 N N . ASP A 1 201 ? -16.453 -7.23 -0.068 1 97.56 201 ASP A N 1
ATOM 1564 C CA . ASP A 1 201 ? -17.609 -6.477 0.414 1 97.56 201 ASP A CA 1
ATOM 1565 C C . ASP A 1 201 ? -18.875 -7.328 0.372 1 97.56 201 ASP A C 1
ATOM 1567 O O . ASP A 1 201 ? -19.109 -8.047 -0.599 1 97.56 201 ASP A O 1
ATOM 1571 N N . ILE A 1 202 ? -19.734 -7.105 1.344 1 95.94 202 ILE A N 1
ATOM 1572 C CA . ILE A 1 202 ? -20.984 -7.855 1.432 1 95.94 202 ILE A CA 1
ATOM 1573 C C . ILE A 1 202 ? -21.891 -7.484 0.263 1 95.94 202 ILE A C 1
ATOM 1575 O O . ILE A 1 202 ? -22.688 -8.305 -0.196 1 95.94 202 ILE A O 1
ATOM 1579 N N . ASN A 1 203 ? -21.828 -6.266 -0.155 1 94.5 203 ASN A N 1
ATOM 1580 C CA . ASN A 1 203 ? -22.578 -5.785 -1.311 1 94.5 203 ASN A CA 1
ATOM 1581 C C . ASN A 1 203 ? -21.703 -5.727 -2.561 1 94.5 203 ASN A C 1
ATOM 1583 O O . ASN A 1 203 ? -21.734 -4.738 -3.297 1 94.5 203 ASN A O 1
ATOM 1587 N N . HIS A 1 204 ? -20.953 -6.738 -2.697 1 95.06 204 HIS A N 1
ATOM 1588 C CA . HIS A 1 204 ? -20.016 -6.789 -3.811 1 95.06 204 HIS A CA 1
ATOM 1589 C C . HIS A 1 204 ? -20.734 -6.633 -5.148 1 95.06 204 HIS A C 1
ATOM 1591 O O . HIS A 1 204 ? -21.859 -7.098 -5.309 1 95.06 204 HIS A O 1
ATOM 1597 N N . GLN A 1 205 ? -20.016 -5.961 -6.027 1 92.94 205 GLN A N 1
ATOM 1598 C CA . GLN A 1 205 ? -20.422 -5.805 -7.422 1 92.94 205 GLN A CA 1
ATOM 1599 C C . GLN A 1 205 ? -19.766 -6.859 -8.312 1 92.94 205 GLN A C 1
ATOM 1601 O O . GLN A 1 205 ? -18.875 -7.59 -7.863 1 92.94 205 GLN A O 1
ATOM 1606 N N . SER A 1 206 ? -20.297 -7.016 -9.438 1 89.94 206 SER A N 1
ATOM 1607 C CA . SER A 1 206 ? -19.703 -7.895 -10.438 1 89.94 206 SER A CA 1
ATOM 1608 C C . SER A 1 206 ? -19.578 -7.199 -11.789 1 89.94 206 SER A C 1
ATOM 1610 O O . SER A 1 206 ? -20.469 -6.453 -12.195 1 89.94 206 SER A O 1
ATOM 1612 N N . VAL A 1 207 ? -18.531 -7.23 -12.352 1 84.81 207 VAL A N 1
ATOM 1613 C CA . VAL A 1 207 ? -18.312 -6.691 -13.688 1 84.81 207 VAL A CA 1
ATOM 1614 C C . VAL A 1 207 ? -18.328 -7.824 -14.711 1 84.81 207 VAL A C 1
ATOM 1616 O O . VAL A 1 207 ? -17.453 -8.688 -14.719 1 84.81 207 VAL A O 1
ATOM 1619 N N . PRO A 1 208 ? -19.531 -7.562 -15.508 1 75.44 208 PRO A N 1
ATOM 1620 C CA . PRO A 1 208 ? -19.594 -8.617 -16.516 1 75.44 208 PRO A CA 1
ATOM 1621 C C . PRO A 1 208 ? -18.406 -8.602 -17.469 1 75.44 208 PRO A C 1
ATOM 1623 O O . PRO A 1 208 ? -18 -7.531 -17.953 1 75.44 208 PRO A O 1
ATOM 1626 N N . GLY A 1 209 ? -17.531 -9.102 -17.391 1 57.59 209 GLY A N 1
ATOM 1627 C CA . GLY A 1 209 ? -16.359 -8.797 -18.203 1 57.59 209 GLY A CA 1
ATOM 1628 C C . GLY A 1 209 ? -15.797 -10.023 -18.891 1 57.59 209 GLY A C 1
ATOM 1629 O O . GLY A 1 209 ? -16.422 -10.578 -19.797 1 57.59 209 GLY A O 1
ATOM 1630 N N . GLY A 1 210 ? -14.539 -10.273 -18.25 1 53.06 210 GLY A N 1
ATOM 1631 C CA . GLY A 1 210 ? -13.391 -10.625 -19.062 1 53.06 210 GLY A CA 1
ATOM 1632 C C . GLY A 1 210 ? -13.648 -11.797 -19.984 1 53.06 210 GLY A C 1
ATOM 1633 O O . GLY A 1 210 ? -14.688 -12.445 -19.906 1 53.06 210 GLY A O 1
ATOM 1634 N N . GLY A 1 211 ? -12.812 -11.836 -20.969 1 48.56 211 GLY A N 1
ATOM 1635 C CA . GLY A 1 211 ? -12.914 -12.734 -22.109 1 48.56 211 GLY A CA 1
ATOM 1636 C C . GLY A 1 211 ? -13.43 -14.117 -21.734 1 48.56 211 GLY A C 1
ATOM 1637 O O . GLY A 1 211 ? -14.109 -14.273 -20.719 1 48.56 211 GLY A O 1
ATOM 1638 N N . SER A 1 212 ? -12.484 -15.055 -22.016 1 50.44 212 SER A N 1
ATOM 1639 C CA . SER A 1 212 ? -12.828 -16.453 -22.188 1 50.44 212 SER A CA 1
ATOM 1640 C C . SER A 1 212 ? -13.156 -17.109 -20.844 1 50.44 212 SER A C 1
ATOM 1642 O O . SER A 1 212 ? -12.406 -16.953 -19.875 1 50.44 212 SER A O 1
ATOM 1644 N N . ARG A 1 213 ? -14.523 -17.234 -20.484 1 52.5 213 ARG A N 1
ATOM 1645 C CA . ARG A 1 213 ? -15.047 -18.109 -19.438 1 52.5 213 ARG A CA 1
ATOM 1646 C C . ARG A 1 213 ? -14.109 -19.281 -19.188 1 52.5 213 ARG A C 1
ATOM 1648 O O . ARG A 1 213 ? -14.203 -19.953 -18.156 1 52.5 213 ARG A O 1
ATOM 1655 N N . ILE A 1 214 ? -13.414 -19.672 -20.281 1 50.25 214 ILE A N 1
ATOM 1656 C CA . ILE A 1 214 ? -12.82 -21.016 -20.219 1 50.25 214 ILE A CA 1
ATOM 1657 C C . ILE A 1 214 ? -11.562 -20.969 -19.359 1 50.25 214 ILE A C 1
ATOM 1659 O O . ILE A 1 214 ? -11.273 -21.922 -18.625 1 50.25 214 ILE A O 1
ATOM 1663 N N . ASN A 1 215 ? -10.555 -19.953 -19.625 1 59 215 ASN A N 1
ATOM 1664 C CA . ASN A 1 215 ? -9.281 -20.047 -18.922 1 59 215 ASN A CA 1
ATOM 1665 C C . ASN A 1 215 ? -9.148 -18.984 -17.828 1 59 215 ASN A C 1
ATOM 1667 O O . ASN A 1 215 ? -8.57 -17.922 -18.062 1 59 215 ASN A O 1
ATOM 1671 N N . GLY A 1 216 ? -9.844 -19.219 -16.719 1 75.75 216 GLY A N 1
ATOM 1672 C CA . GLY A 1 216 ? -9.992 -18.281 -15.625 1 75.75 216 GLY A CA 1
ATOM 1673 C C . GLY A 1 216 ? -8.672 -17.781 -15.086 1 75.75 216 GLY A C 1
ATOM 1674 O O . GLY A 1 216 ? -7.609 -18.141 -15.602 1 75.75 216 GLY A O 1
ATOM 1675 N N . GLY A 1 217 ? -8.461 -16.766 -14.602 1 90.88 217 GLY A N 1
ATOM 1676 C CA . GLY A 1 217 ? -7.352 -16.156 -13.883 1 90.88 217 GLY A CA 1
ATOM 1677 C C . GLY A 1 217 ? -7.34 -16.5 -12.406 1 90.88 217 GLY A C 1
ATOM 1678 O O . GLY A 1 217 ? -7.438 -17.672 -12.031 1 90.88 217 GLY A O 1
ATOM 1679 N N . LYS A 1 218 ? -7.098 -15.648 -11.703 1 93.81 218 LYS A N 1
ATOM 1680 C CA . LYS A 1 218 ? -7.207 -15.852 -10.266 1 93.81 218 LYS A CA 1
ATOM 1681 C C . LYS A 1 218 ? -8.664 -16.016 -9.836 1 93.81 218 LYS A C 1
ATOM 1683 O O . LYS A 1 218 ? -9.555 -15.398 -10.422 1 93.81 218 LYS A O 1
ATOM 1688 N N . ARG A 1 219 ? -8.906 -16.938 -8.898 1 93.31 219 ARG A N 1
ATOM 1689 C CA . ARG A 1 219 ? -10.273 -17.188 -8.438 1 93.31 219 ARG A CA 1
ATOM 1690 C C . ARG A 1 219 ? -10.398 -16.938 -6.941 1 93.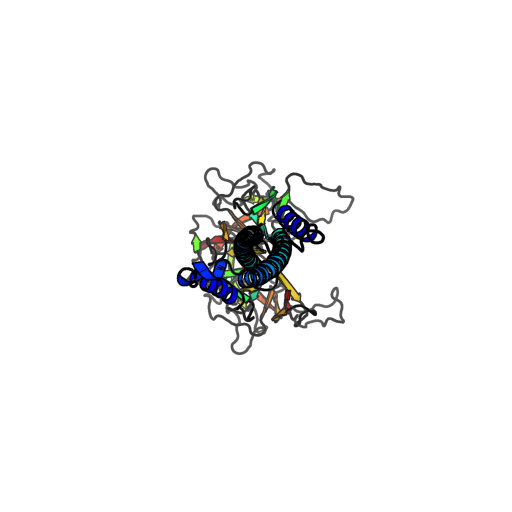31 219 ARG A C 1
ATOM 1692 O O . ARG A 1 219 ? -9.508 -17.281 -6.168 1 93.31 219 ARG A O 1
ATOM 1699 N N . VAL A 1 220 ? -11.531 -16.312 -6.625 1 94.25 220 VAL A N 1
ATOM 1700 C CA . VAL A 1 220 ? -11.789 -16.062 -5.211 1 94.25 220 VAL A CA 1
ATOM 1701 C C . VAL A 1 220 ? -13 -16.875 -4.754 1 94.25 220 VAL A C 1
ATOM 1703 O O . VAL A 1 220 ? -14.062 -16.812 -5.371 1 94.25 220 VAL A O 1
ATOM 1706 N N . VAL A 1 221 ? -12.836 -17.609 -3.736 1 95.88 221 VAL A N 1
ATOM 1707 C CA . VAL A 1 221 ? -13.922 -18.344 -3.09 1 95.88 221 VAL A CA 1
ATOM 1708 C C . VAL A 1 221 ? -14.039 -17.906 -1.632 1 95.88 221 VAL A C 1
ATOM 1710 O O . VAL A 1 221 ? -13.148 -17.234 -1.102 1 95.88 221 VAL A O 1
ATOM 1713 N N . ASN A 1 222 ? -15.141 -18.234 -1.042 1 96.38 222 ASN A N 1
ATOM 1714 C CA . ASN A 1 222 ? -15.297 -17.953 0.382 1 96.38 222 ASN A CA 1
ATOM 1715 C C . ASN A 1 222 ? -14.406 -18.859 1.231 1 96.38 222 ASN A C 1
ATOM 1717 O O . ASN A 1 222 ? -14.016 -19.938 0.793 1 96.38 222 ASN A O 1
ATOM 1721 N N . VAL A 1 223 ? -14.102 -18.406 2.451 1 97 223 VAL A N 1
ATOM 1722 C CA . VAL A 1 223 ? -13.273 -19.156 3.393 1 97 223 VAL A CA 1
ATOM 1723 C C . VAL A 1 223 ? -14.148 -19.703 4.52 1 97 223 VAL A C 1
ATOM 1725 O O . VAL A 1 223 ? -14.938 -18.969 5.117 1 97 223 VAL A O 1
ATOM 1728 N N . VAL A 1 224 ? -14 -20.984 4.84 1 97 224 VAL A N 1
ATOM 1729 C CA . VAL A 1 224 ? -14.797 -21.594 5.902 1 97 224 VAL A CA 1
ATOM 1730 C C . VAL A 1 224 ? -13.883 -22.047 7.039 1 97 224 VAL A C 1
ATOM 1732 O O . VAL A 1 224 ? -12.695 -22.281 6.832 1 97 224 VAL A O 1
ATOM 1735 N N . ALA A 1 225 ? -14.469 -22.156 8.25 1 94.06 225 ALA A N 1
ATOM 1736 C CA . ALA A 1 225 ? -13.758 -22.688 9.414 1 94.06 225 ALA A CA 1
ATOM 1737 C C . ALA A 1 225 ? -13.625 -24.203 9.344 1 94.06 225 ALA A C 1
ATOM 1739 O O . ALA A 1 225 ? -14.57 -24.891 8.969 1 94.06 225 ALA A O 1
ATOM 1740 N N . GLU A 1 226 ? -12.477 -24.688 9.617 1 94.5 226 GLU A N 1
ATOM 1741 C CA . GLU A 1 226 ? -12.227 -26.109 9.766 1 94.5 226 GLU A CA 1
ATOM 1742 C C . GLU A 1 226 ? -11.742 -26.438 11.18 1 94.5 226 GLU A C 1
ATOM 1744 O O . GLU A 1 226 ? -10.648 -26.047 11.578 1 94.5 226 GLU A O 1
ATOM 1749 N N . CYS A 1 227 ? -12.539 -27.25 11.883 1 90.81 227 CYS A N 1
ATOM 1750 C CA . CYS A 1 227 ? -12.227 -27.562 13.266 1 90.81 227 CYS A CA 1
ATOM 1751 C C . CYS A 1 227 ? -11.117 -28.609 13.344 1 90.81 227 CYS A C 1
ATOM 1753 O O . CYS A 1 227 ? -10.898 -29.359 12.391 1 90.81 227 CYS A O 1
ATOM 1755 N N . GLY A 1 228 ? -10.398 -28.672 14.477 1 92 228 GLY A N 1
ATOM 1756 C CA . GLY A 1 228 ? -9.203 -29.453 14.773 1 92 228 GLY A CA 1
ATOM 1757 C C . GLY A 1 228 ? -8.148 -28.656 15.516 1 92 228 GLY A C 1
ATOM 1758 O O . GLY A 1 228 ? -8.258 -28.438 16.734 1 92 228 GLY A O 1
ATOM 1759 N N . SER A 1 229 ? -7.336 -27.969 14.711 1 90 229 SER A N 1
ATOM 1760 C CA . SER A 1 229 ? -6.418 -27.016 15.336 1 90 229 SER A CA 1
ATOM 1761 C C . SER A 1 229 ? -7.129 -25.719 15.703 1 90 229 SER A C 1
ATOM 1763 O O . SER A 1 229 ? -6.734 -25.031 16.656 1 90 229 SER A O 1
ATOM 1765 N N . LEU A 1 230 ? -8.18 -25.422 14.867 1 90.75 230 LEU A N 1
ATOM 1766 C CA . LEU A 1 230 ? -9.07 -24.328 15.25 1 90.75 230 LEU A CA 1
ATOM 1767 C C . LEU A 1 230 ? -10.039 -24.766 16.328 1 90.75 230 LEU A C 1
ATOM 1769 O O . LEU A 1 230 ? -10.734 -25.766 16.188 1 90.75 230 LEU A O 1
ATOM 1773 N N . GLN A 1 231 ? -10.07 -23.922 17.328 1 91.06 231 GLN A N 1
ATOM 1774 C CA . GLN A 1 231 ? -10.883 -24.297 18.484 1 91.06 231 GLN A CA 1
ATOM 1775 C C . GLN A 1 231 ? -12.367 -24.188 18.172 1 91.06 231 GLN A C 1
ATOM 1777 O O . GLN A 1 231 ? -12.836 -23.141 17.719 1 91.06 231 GLN A O 1
ATOM 1782 N N . CYS A 1 232 ? -13.18 -25.234 18.469 1 90.44 232 CYS A N 1
ATOM 1783 C CA . CYS A 1 232 ? -14.625 -25.312 18.328 1 90.44 232 CYS A CA 1
ATOM 1784 C C . CYS A 1 232 ? -15.273 -25.906 19.578 1 90.44 232 CYS A C 1
ATOM 1786 O O . CYS A 1 232 ? -15.023 -27.047 19.922 1 90.44 232 CYS A O 1
ATOM 1788 N N . PRO A 1 233 ? -15.875 -24.922 20.25 1 92.25 233 PRO A N 1
ATOM 1789 C CA . PRO A 1 233 ? -16.219 -23.5 20.094 1 92.25 233 PRO A CA 1
ATOM 1790 C C . PRO A 1 233 ? -15.055 -22.578 20.406 1 92.25 233 PRO A C 1
ATOM 1792 O O . PRO A 1 233 ? -14.055 -23 21 1 92.25 233 PRO A O 1
ATOM 1795 N N . PRO A 1 234 ? -15.133 -21.281 19.969 1 94.5 234 PRO A N 1
ATOM 1796 C CA . PRO A 1 234 ? -16.328 -20.562 19.531 1 94.5 234 PRO A CA 1
ATOM 1797 C C . PRO A 1 234 ? -16.547 -20.641 18.016 1 94.5 234 PRO A C 1
ATOM 1799 O O . PRO A 1 234 ? -17.562 -20.172 17.516 1 94.5 234 PRO A O 1
ATOM 1802 N N . TYR A 1 235 ? -15.664 -21.266 17.328 1 94.12 235 TYR A N 1
ATOM 1803 C CA . TYR A 1 235 ? -15.859 -21.422 15.891 1 94.12 235 TYR A CA 1
ATOM 1804 C C . TYR A 1 235 ? -16.766 -22.609 15.578 1 94.12 235 TYR A C 1
ATOM 1806 O O . TYR A 1 235 ? -16.938 -23.484 16.422 1 94.12 235 TYR A O 1
ATOM 1814 N N . THR A 1 236 ? -17.469 -22.531 14.438 1 95.75 236 THR A N 1
ATOM 1815 C CA . THR A 1 236 ? -18.297 -23.625 13.938 1 95.75 236 THR A CA 1
ATOM 1816 C C . THR A 1 236 ? -17.75 -24.156 12.609 1 95.75 236 THR A C 1
ATOM 1818 O O . THR A 1 236 ? -17.594 -23.391 11.656 1 95.75 236 THR A O 1
ATOM 1821 N N . ASN A 1 237 ? -17.562 -25.484 12.586 1 95.38 237 ASN A N 1
ATOM 1822 C CA . ASN A 1 237 ? -17.016 -26.125 11.398 1 95.38 237 ASN A CA 1
ATOM 1823 C C . ASN A 1 237 ? -17.906 -25.891 10.18 1 95.38 237 ASN A C 1
ATOM 1825 O O . ASN A 1 237 ? -19.125 -26.078 10.242 1 95.38 237 ASN A O 1
ATOM 1829 N N . GLY A 1 238 ? -17.297 -25.422 9.039 1 95.62 238 GLY A N 1
ATOM 1830 C CA . GLY A 1 238 ? -18 -25.281 7.773 1 95.62 238 GLY A CA 1
ATOM 1831 C C . GLY A 1 238 ? -18.625 -23.906 7.582 1 95.62 238 GLY A C 1
ATOM 1832 O O . GLY A 1 238 ? -19.094 -23.578 6.488 1 95.62 238 GLY A O 1
ATOM 1833 N N . ASP A 1 239 ? -18.656 -23.109 8.633 1 96.62 239 ASP A N 1
ATOM 1834 C CA . ASP A 1 239 ? -19.219 -21.766 8.508 1 96.62 239 ASP A CA 1
ATOM 1835 C C . ASP A 1 239 ? -18.234 -20.812 7.836 1 96.62 239 ASP A C 1
ATOM 1837 O O . ASP A 1 239 ? -17.031 -20.906 8.047 1 96.62 239 ASP A O 1
ATOM 1841 N N . SER A 1 240 ? -18.797 -19.906 7.09 1 97.62 240 SER A N 1
ATOM 1842 C CA . SER A 1 240 ? -17.984 -18.922 6.379 1 97.62 240 SER A CA 1
ATOM 1843 C C . SER A 1 240 ? -17.516 -17.812 7.316 1 97.62 240 SER A C 1
ATOM 1845 O O . SER A 1 240 ? -18.266 -17.359 8.18 1 97.62 240 SER A O 1
ATOM 1847 N N . PHE A 1 241 ? -16.281 -17.375 7.125 1 97.19 241 PHE A N 1
ATOM 1848 C CA . PHE A 1 241 ? -15.734 -16.266 7.887 1 97.19 241 PHE A CA 1
ATOM 1849 C C . PHE A 1 241 ? -16.297 -14.938 7.387 1 97.19 241 PHE A C 1
ATOM 1851 O O . PHE A 1 241 ? -16.281 -14.656 6.188 1 97.19 241 PHE A O 1
ATOM 1858 N N . SER A 1 242 ? -16.844 -14.164 8.297 1 97.56 242 SER A N 1
ATOM 1859 C CA . SER A 1 242 ? -17 -12.734 8.055 1 97.56 242 SER A CA 1
ATOM 1860 C C . SER A 1 242 ? -15.656 -12 8.141 1 97.56 242 SER A C 1
ATOM 1862 O O . SER A 1 242 ? -14.656 -12.586 8.562 1 97.56 242 SER A O 1
ATOM 1864 N N . CYS A 1 243 ? -15.625 -10.742 7.719 1 98.06 243 CYS A N 1
ATOM 1865 C CA . CYS A 1 243 ? -14.477 -9.859 7.891 1 98.06 243 CYS A CA 1
ATOM 1866 C C . CYS A 1 243 ? -14.898 -8.398 7.941 1 98.06 243 CYS A C 1
ATOM 1868 O O . CYS A 1 243 ? -16 -8.055 7.496 1 98.06 243 CYS A O 1
ATOM 1870 N N . VAL A 1 244 ? -14.07 -7.637 8.516 1 97.75 244 VAL A N 1
ATOM 1871 C CA . VAL A 1 244 ? -14.328 -6.203 8.586 1 97.75 244 VAL A CA 1
ATOM 1872 C C . VAL A 1 244 ? -13.016 -5.434 8.453 1 97.75 244 VAL A C 1
ATOM 1874 O O . VAL A 1 244 ? -11.992 -5.848 8.992 1 97.75 244 VAL A O 1
ATOM 1877 N N . VAL A 1 245 ? -13.023 -4.41 7.668 1 97.12 245 VAL A N 1
ATOM 1878 C CA . VAL A 1 245 ? -11.914 -3.465 7.578 1 97.12 245 VAL A CA 1
ATOM 1879 C C . VAL A 1 245 ? -12.188 -2.262 8.477 1 97.12 245 VAL A C 1
ATOM 1881 O O . VAL A 1 245 ? -13.211 -1.591 8.336 1 97.12 245 VAL A O 1
ATOM 1884 N N . CYS A 1 246 ? -11.281 -2.012 9.367 1 94.88 246 CYS A N 1
ATOM 1885 C CA . CYS A 1 246 ? -11.406 -0.947 10.352 1 94.88 246 CYS A CA 1
ATOM 1886 C C . CYS A 1 246 ? -10.273 0.06 10.219 1 94.88 246 CYS A C 1
ATOM 1888 O O . CYS A 1 246 ? -9.18 -0.288 9.773 1 94.88 246 CYS A O 1
ATOM 1890 N N . SER A 1 247 ? -10.547 1.273 10.57 1 92.5 247 SER A N 1
ATOM 1891 C CA . SER A 1 247 ? -9.5 2.291 10.578 1 92.5 247 SER A CA 1
ATOM 1892 C C . SER A 1 247 ? -9.547 3.121 11.859 1 92.5 247 SER A C 1
ATOM 1894 O O . SER A 1 247 ? -10.586 3.191 12.516 1 92.5 247 SER A O 1
ATOM 1896 N N . LYS A 1 248 ? -8.375 3.668 12.227 1 88.94 248 LYS A N 1
ATOM 1897 C CA . LYS A 1 248 ? -8.242 4.531 13.391 1 88.94 248 LYS A CA 1
ATOM 1898 C C . LYS A 1 248 ? -7.098 5.527 13.219 1 88.94 248 LYS A C 1
ATOM 1900 O O . LYS A 1 248 ? -6.117 5.234 12.539 1 88.94 248 LYS A O 1
ATOM 1905 N N . MET B 1 1 ? -13.227 40.781 14.453 1 38.38 1 MET B N 1
ATOM 1906 C CA . MET B 1 1 ? -13.906 41.969 14.977 1 38.38 1 MET B CA 1
ATOM 1907 C C . MET B 1 1 ? -12.914 42.906 15.68 1 38.38 1 MET B C 1
ATOM 1909 O O . MET B 1 1 ? -13.117 44.125 15.719 1 38.38 1 MET B O 1
ATOM 1913 N N . THR B 1 2 ? -11.781 42.188 16.109 1 46 2 THR B N 1
ATOM 1914 C CA . THR B 1 2 ? -10.852 42.969 16.938 1 46 2 THR B CA 1
ATOM 1915 C C . THR B 1 2 ? -9.922 43.781 16.047 1 46 2 THR B C 1
ATOM 1917 O O . THR B 1 2 ? -9.492 44.875 16.453 1 46 2 THR B O 1
ATOM 1920 N N . ILE B 1 3 ? -9.711 43.344 14.867 1 48.94 3 ILE B N 1
ATOM 1921 C CA . ILE B 1 3 ? -8.789 44.094 14.016 1 48.94 3 ILE B CA 1
ATOM 1922 C C . ILE B 1 3 ? -9.453 45.375 13.539 1 48.94 3 ILE B C 1
ATOM 1924 O O . ILE B 1 3 ? -8.812 46.438 13.461 1 48.94 3 ILE B O 1
ATOM 1928 N N . LEU B 1 4 ? -10.734 45.312 13.328 1 49.16 4 LEU B N 1
ATOM 1929 C CA . LEU B 1 4 ? -11.422 46.5 12.82 1 49.16 4 LEU B CA 1
ATOM 1930 C C . LEU B 1 4 ? -11.414 47.625 13.859 1 49.16 4 LEU B C 1
ATOM 1932 O O . LEU B 1 4 ? -11.273 48.781 13.508 1 49.16 4 LEU B O 1
ATOM 1936 N N . LEU B 1 5 ? -11.344 47.156 15.117 1 49.06 5 LEU B N 1
ATOM 1937 C CA . LEU B 1 5 ? -11.43 48.188 16.156 1 49.06 5 LEU B CA 1
ATOM 1938 C C . LEU B 1 5 ? -10.109 48.969 16.266 1 49.06 5 LEU B C 1
ATOM 1940 O O . LEU B 1 5 ? -10.109 50.156 16.469 1 49.06 5 LEU B O 1
ATOM 1944 N N . LEU B 1 6 ? -9.062 48.312 15.859 1 46.94 6 LEU B N 1
ATOM 1945 C CA . LEU B 1 6 ? -7.777 48.969 16.047 1 46.94 6 LEU B CA 1
ATOM 1946 C C . LEU B 1 6 ? -7.527 50 14.938 1 46.94 6 LEU B C 1
ATOM 1948 O O . LEU B 1 6 ? -6.988 51.062 15.188 1 46.94 6 LEU B O 1
ATOM 1952 N N . LEU B 1 7 ? -8.023 49.656 13.766 1 46.88 7 LEU B N 1
ATOM 1953 C CA . LEU B 1 7 ? -7.793 50.594 12.68 1 46.88 7 LEU B CA 1
ATOM 1954 C C . LEU B 1 7 ? -8.609 51.875 12.883 1 46.88 7 LEU B C 1
ATOM 1956 O O . LEU B 1 7 ? -8.164 52.969 12.547 1 46.88 7 LEU B O 1
ATOM 1960 N N . THR B 1 8 ? -9.734 51.688 13.477 1 47.22 8 THR B N 1
ATOM 1961 C CA . THR B 1 8 ? -10.586 52.844 13.648 1 47.22 8 THR B CA 1
ATOM 1962 C C . THR B 1 8 ? -9.984 53.812 14.672 1 47.22 8 THR B C 1
ATOM 1964 O O . THR B 1 8 ? -10.094 55.031 14.531 1 47.22 8 THR B O 1
ATOM 1967 N N . ILE B 1 9 ? -9.234 53.281 15.547 1 46.72 9 ILE B N 1
ATOM 1968 C CA . ILE B 1 9 ? -8.695 54.188 16.562 1 46.72 9 ILE B CA 1
ATOM 1969 C C . ILE B 1 9 ? -7.531 54.969 15.984 1 46.72 9 ILE B C 1
ATOM 1971 O O . ILE B 1 9 ? -7.387 56.188 16.266 1 46.72 9 ILE B O 1
ATOM 1975 N N . TYR B 1 10 ? -6.852 54.406 14.992 1 41.31 10 TYR B N 1
ATOM 1976 C CA . TYR B 1 10 ? -5.758 55.188 14.391 1 41.31 10 TYR B CA 1
ATOM 1977 C C . TYR B 1 10 ? -6.293 56.312 13.531 1 41.31 10 TYR B C 1
ATOM 1979 O O . TYR B 1 10 ? -5.699 57.406 13.484 1 41.31 10 TYR B O 1
ATOM 1987 N N . SER B 1 11 ? -7.309 56.031 12.75 1 43.38 11 SER B N 1
ATOM 1988 C CA . SER B 1 11 ? -7.836 57.125 11.922 1 43.38 11 SER B CA 1
ATOM 1989 C C . SER B 1 11 ? -8.375 58.25 12.781 1 43.38 11 SER B C 1
ATOM 1991 O O . SER B 1 11 ? -8.344 59.406 12.367 1 43.38 11 SER B O 1
ATOM 1993 N N . LEU B 1 12 ? -8.945 58 13.852 1 43.12 12 LEU B N 1
ATOM 1994 C CA . LEU B 1 12 ? -9.453 59.062 14.703 1 43.12 12 LEU B CA 1
ATOM 1995 C C . LEU B 1 12 ? -8.312 59.906 15.266 1 43.12 12 LEU B C 1
ATOM 1997 O O . LEU B 1 12 ? -8.461 61.125 15.477 1 43.12 12 LEU B O 1
ATOM 2001 N N . LEU B 1 13 ? -7.137 59.375 15.258 1 42.69 13 LEU B N 1
ATOM 2002 C CA . LEU B 1 13 ? -6.008 60.125 15.789 1 42.69 13 LEU B CA 1
ATOM 2003 C C . LEU B 1 13 ? -5.488 61.125 14.75 1 42.69 13 LEU B C 1
ATOM 2005 O O . LEU B 1 13 ? -5.07 62.219 15.102 1 42.69 13 LEU B O 1
ATOM 2009 N N . ASN B 1 14 ? -5.605 60.812 13.375 1 40.41 14 ASN B N 1
ATOM 2010 C CA . ASN B 1 14 ? -5.031 61.75 12.398 1 40.41 14 ASN B CA 1
ATOM 2011 C C . ASN B 1 14 ? -5.941 62.938 12.164 1 40.41 14 ASN B C 1
ATOM 2013 O O . ASN B 1 14 ? -5.52 63.938 11.562 1 40.41 14 ASN B O 1
ATOM 2017 N N . TYR B 1 15 ? -7.273 62.781 12.039 1 37.06 15 TYR B N 1
ATOM 2018 C CA . TYR B 1 15 ? -8.117 63.906 11.625 1 37.06 15 TYR B CA 1
ATOM 2019 C C . TYR B 1 15 ? -7.914 65.125 12.531 1 37.06 15 TYR B C 1
ATOM 2021 O O . TYR B 1 15 ? -8.141 66.25 12.125 1 37.06 15 TYR B O 1
ATOM 2029 N N . SER B 1 16 ? -7.836 65.062 13.828 1 38.66 16 SER B N 1
ATOM 2030 C CA . SER B 1 16 ? -7.988 66.25 14.656 1 38.66 16 SER B CA 1
ATOM 2031 C C . SER B 1 16 ? -6.719 67.125 14.648 1 38.66 16 SER B C 1
ATOM 2033 O O . SER B 1 16 ? -6.074 67.25 15.68 1 38.66 16 SER B O 1
ATOM 2035 N N . LEU B 1 17 ? -5.91 67.062 13.578 1 37.22 17 LEU B N 1
ATOM 2036 C CA . LEU B 1 17 ? -4.645 67.75 13.656 1 37.22 17 LEU B CA 1
ATOM 2037 C C . LEU B 1 17 ? -4.852 69.25 13.438 1 37.22 17 LEU B C 1
ATOM 2039 O O . LEU B 1 17 ? -4.023 70.062 13.852 1 37.22 17 LEU B O 1
ATOM 2043 N N . SER B 1 18 ? -5.645 69.75 12.43 1 34.66 18 SER B N 1
ATOM 2044 C CA . SER B 1 18 ? -5.57 71.125 12.141 1 34.66 18 SER B CA 1
ATOM 2045 C C . SER B 1 18 ? -5.945 72 13.367 1 34.66 18 SER B C 1
ATOM 2047 O O . SER B 1 18 ? -5.254 72.938 13.703 1 34.66 18 SER B O 1
ATOM 2049 N N . GLU B 1 19 ? -7.312 72.25 13.656 1 38.91 19 GLU B N 1
ATOM 2050 C CA . GLU B 1 19 ? -7.812 73.125 14.703 1 38.91 19 GLU B CA 1
ATOM 2051 C C . GLU B 1 19 ? -7.254 72.75 16.078 1 38.91 19 GLU B C 1
ATOM 2053 O O . GLU B 1 19 ? -7.551 73.375 17.078 1 38.91 19 GLU B O 1
ATOM 2058 N N . LYS B 1 20 ? -6.621 71.625 16.266 1 45.72 20 LYS B N 1
ATOM 2059 C CA . LYS B 1 20 ? -6.113 71.062 17.516 1 45.72 20 LYS B CA 1
ATOM 2060 C C . LYS B 1 20 ? -4.75 71.625 17.875 1 45.72 20 LYS B C 1
ATOM 2062 O O . LYS B 1 20 ? -4.074 71.125 18.781 1 45.72 20 LYS B O 1
ATOM 2067 N N . ARG B 1 21 ? -4.168 72.375 17.312 1 43.84 21 ARG B N 1
ATOM 2068 C CA . ARG B 1 21 ? -2.945 73.062 17.703 1 43.84 21 ARG B CA 1
ATOM 2069 C C . ARG B 1 21 ? -3.092 73.688 19.078 1 43.84 21 ARG B C 1
ATOM 2071 O O . ARG B 1 21 ? -2.156 73.688 19.891 1 43.84 21 ARG B O 1
ATOM 2078 N N . LEU B 1 22 ? -4.086 74.688 19.234 1 43.53 22 LEU B N 1
ATOM 2079 C CA . LEU B 1 22 ? -4.277 75.5 20.422 1 43.53 22 LEU B CA 1
ATOM 2080 C C . LEU B 1 22 ? -4.539 74.625 21.641 1 43.53 22 LEU B C 1
ATOM 2082 O O . LEU B 1 22 ? -4.043 74.875 22.734 1 43.53 22 LEU B O 1
ATOM 2086 N N . LEU B 1 23 ? -5.555 73.562 21.562 1 43.75 23 LEU B N 1
ATOM 2087 C CA . LEU B 1 23 ? -6.141 72.75 22.625 1 43.75 23 LEU B CA 1
ATOM 2088 C C . LEU B 1 23 ? -5.258 71.5 22.953 1 43.75 23 LEU B C 1
ATOM 2090 O O . LEU B 1 23 ? -5.562 70.75 23.859 1 43.75 23 LEU B O 1
ATOM 2094 N N . ILE B 1 24 ? -4.316 71.25 22.25 1 52.66 24 ILE B N 1
ATOM 2095 C CA . ILE B 1 24 ? -3.355 70.125 22.406 1 52.66 24 ILE B CA 1
ATOM 2096 C C . ILE B 1 24 ? -2.5 70.375 23.641 1 52.66 24 ILE B C 1
ATOM 2098 O O . ILE B 1 24 ? -2.055 69.438 24.297 1 52.66 24 ILE B O 1
ATOM 2102 N N . ASP B 1 25 ? -2.432 71.75 24.047 1 59.78 25 ASP B N 1
ATOM 2103 C CA . ASP B 1 25 ? -1.582 72.125 25.172 1 59.78 25 ASP B CA 1
ATOM 2104 C C . ASP B 1 25 ? -2.383 72.125 26.469 1 59.78 25 ASP B C 1
ATOM 2106 O O . ASP B 1 25 ? -1.916 72.688 27.469 1 59.78 25 ASP B O 1
ATOM 2110 N N . ASP B 1 26 ? -3.668 71.938 26.312 1 71 26 ASP B N 1
ATOM 2111 C CA . ASP B 1 26 ? -4.434 71.875 27.547 1 71 26 ASP B CA 1
ATOM 2112 C C . ASP B 1 26 ? -4.031 70.688 28.375 1 71 26 ASP B C 1
ATOM 2114 O O . ASP B 1 26 ? -4.086 69.562 27.891 1 71 26 ASP B O 1
ATOM 2118 N N . PRO B 1 27 ? -3.609 70.875 29.531 1 77.88 27 PRO B N 1
ATOM 2119 C CA . PRO B 1 27 ? -3.135 69.812 30.375 1 77.88 27 PRO B CA 1
ATOM 2120 C C . PRO B 1 27 ? -4.191 68.688 30.578 1 77.88 27 PRO B C 1
ATOM 2122 O O . PRO B 1 27 ? -3.855 67.5 30.688 1 77.88 27 PRO B O 1
ATOM 2125 N N . ASP B 1 28 ? -5.426 69.125 30.562 1 80 28 ASP B N 1
ATOM 2126 C CA . ASP B 1 28 ? -6.496 68.125 30.75 1 80 28 ASP B CA 1
ATOM 2127 C C . ASP B 1 28 ? -6.648 67.25 29.531 1 80 28 ASP B C 1
ATOM 2129 O O . ASP B 1 28 ? -6.863 66 29.656 1 80 28 ASP B O 1
ATOM 2133 N N . VAL B 1 29 ? -6.508 67.812 28.375 1 82.56 29 VAL B N 1
ATOM 2134 C CA . VAL B 1 29 ? -6.621 67.062 27.125 1 82.56 29 VAL B CA 1
ATOM 2135 C C . VAL B 1 29 ? -5.434 66.125 26.984 1 82.56 29 VAL B C 1
ATOM 2137 O O . VAL B 1 29 ? -5.602 65 26.594 1 82.56 29 VAL B O 1
ATOM 2140 N N . LEU B 1 30 ? -4.312 66.562 27.438 1 83.38 30 LEU B N 1
ATOM 2141 C CA . LEU B 1 30 ? -3.105 65.75 27.359 1 83.38 30 LEU B CA 1
ATOM 2142 C C . LEU B 1 30 ? -3.197 64.562 28.312 1 83.38 30 LEU B C 1
ATOM 2144 O O . LEU B 1 30 ? -2.797 63.469 27.969 1 83.38 30 LEU B O 1
ATOM 2148 N N . ALA B 1 31 ? -3.787 64.812 29.406 1 82.69 31 ALA B N 1
ATOM 2149 C CA . ALA B 1 31 ? -3.943 63.781 30.406 1 82.69 31 ALA B CA 1
ATOM 2150 C C . ALA B 1 31 ? -4.91 62.719 29.906 1 82.69 31 ALA B C 1
ATOM 2152 O O . ALA B 1 31 ? -4.676 61.5 30.109 1 82.69 31 ALA B O 1
ATOM 2153 N N . GLN B 1 32 ? -5.934 63.094 29.234 1 85.62 32 GLN B N 1
ATOM 2154 C CA . GLN B 1 32 ? -6.906 62.156 28.688 1 85.62 32 GLN B CA 1
ATOM 2155 C C . GLN B 1 32 ? -6.285 61.312 27.594 1 85.62 32 GLN B C 1
ATOM 2157 O O . GLN B 1 32 ? -6.484 60.094 27.562 1 85.62 32 GLN B O 1
ATOM 2162 N N . ARG B 1 33 ? -5.531 61.906 26.766 1 87.81 33 ARG B N 1
ATOM 2163 C CA . ARG B 1 33 ? -4.855 61.188 25.688 1 87.81 33 ARG B CA 1
ATOM 2164 C C . ARG B 1 33 ? -3.846 60.188 26.25 1 87.81 33 ARG B C 1
ATOM 2166 O O . ARG B 1 33 ? -3.721 59.094 25.75 1 87.81 33 ARG B O 1
ATOM 2173 N N . LEU B 1 34 ? -3.209 60.562 27.234 1 88.38 34 LEU B N 1
ATOM 2174 C CA . LEU B 1 34 ? -2.248 59.688 27.906 1 88.38 34 LEU B CA 1
ATOM 2175 C C . LEU B 1 34 ? -2.938 58.469 28.453 1 88.38 34 LEU B C 1
ATOM 2177 O O . LEU B 1 34 ? -2.43 57.344 28.312 1 88.38 34 LEU B O 1
ATOM 2181 N N . GLY B 1 35 ? -4.031 58.75 29.062 1 86.69 35 GLY B N 1
ATOM 2182 C CA . GLY B 1 35 ? -4.801 57.625 29.594 1 86.69 35 GLY B CA 1
ATOM 2183 C C . GLY B 1 35 ? -5.223 56.625 28.531 1 86.69 35 GLY B C 1
ATOM 2184 O O . GLY B 1 35 ? -5.121 55.406 28.719 1 86.69 35 GLY B O 1
ATOM 2185 N N . ILE B 1 36 ? -5.688 57.156 27.438 1 90.19 36 ILE B N 1
ATOM 2186 C CA . ILE B 1 36 ? -6.125 56.312 26.328 1 90.19 36 ILE B CA 1
ATOM 2187 C C . ILE B 1 36 ? -4.945 55.5 25.797 1 90.19 36 ILE B C 1
ATOM 2189 O O . ILE B 1 36 ? -5.059 54.312 25.594 1 90.19 36 ILE B O 1
ATOM 2193 N N . LEU B 1 37 ? -3.805 56.062 25.609 1 90.75 37 LEU B N 1
ATOM 2194 C CA . LEU B 1 37 ? -2.623 55.406 25.062 1 90.75 37 LEU B CA 1
ATOM 2195 C C . LEU B 1 37 ? -2.09 54.375 26.031 1 90.75 37 LEU B C 1
ATOM 2197 O O . LEU B 1 37 ? -1.645 53.281 25.625 1 90.75 37 LEU B O 1
ATOM 2201 N N . GLU B 1 38 ? -2.164 54.719 27.297 1 91.25 38 GLU B N 1
ATOM 2202 C CA . GLU B 1 38 ? -1.729 53.75 28.297 1 91.25 38 GLU B CA 1
ATOM 2203 C C . GLU B 1 38 ? -2.6 52.5 28.266 1 91.25 38 GLU B C 1
ATOM 2205 O O . GLU B 1 38 ? -2.088 51.375 28.344 1 91.25 38 GLU B O 1
ATOM 2210 N N . ASN B 1 39 ? -3.828 52.719 28.125 1 92.44 39 ASN B N 1
ATOM 2211 C CA . ASN B 1 39 ? -4.742 51.594 28.016 1 92.44 39 ASN B CA 1
ATOM 2212 C C . ASN B 1 39 ? -4.477 50.781 26.766 1 92.44 39 ASN B C 1
ATOM 2214 O O . ASN B 1 39 ? -4.504 49.531 26.797 1 92.44 39 ASN B O 1
ATOM 2218 N N . LEU B 1 40 ? -4.254 51.406 25.703 1 94.44 40 LEU B N 1
ATOM 2219 C CA . LEU B 1 40 ? -3.971 50.75 24.438 1 94.44 40 LEU B CA 1
ATOM 2220 C C . LEU B 1 40 ? -2.678 49.938 24.531 1 94.44 40 LEU B C 1
ATOM 2222 O O . LEU B 1 40 ? -2.607 48.812 24.047 1 94.44 40 LEU B O 1
ATOM 2226 N N . VAL B 1 41 ? -1.723 50.469 25.125 1 93.12 41 VAL B N 1
ATOM 2227 C CA . VAL B 1 41 ? -0.449 49.781 25.328 1 93.12 41 VAL B CA 1
ATOM 2228 C C . VAL B 1 41 ? -0.666 48.531 26.141 1 93.12 41 VAL B C 1
ATOM 2230 O O . VAL B 1 41 ? -0.123 47.469 25.828 1 93.12 41 VAL B O 1
ATOM 2233 N N . HIS B 1 42 ? -1.477 48.688 27.188 1 94.44 42 HIS B N 1
ATOM 2234 C CA . HIS B 1 42 ? -1.769 47.531 28.031 1 94.44 42 HIS B CA 1
ATOM 2235 C C . HIS B 1 42 ? -2.506 46.469 27.234 1 94.44 42 HIS B C 1
ATOM 2237 O O . HIS B 1 42 ? -2.158 45.281 27.328 1 94.44 42 HIS B O 1
ATOM 2243 N N . GLN B 1 43 ? -3.471 46.75 26.469 1 95.25 43 GLN B N 1
ATOM 2244 C CA . GLN B 1 43 ? -4.242 45.812 25.672 1 95.25 43 GLN B CA 1
ATOM 2245 C C . GLN B 1 43 ? -3.357 45.125 24.641 1 95.25 43 GLN B C 1
ATOM 2247 O O . GLN B 1 43 ? -3.445 43.906 24.453 1 95.25 43 GLN B O 1
ATOM 2252 N N . GLN B 1 44 ? -2.52 45.875 24 1 94.69 44 GLN B N 1
ATOM 2253 C CA . GLN B 1 44 ? -1.631 45.344 22.984 1 94.69 44 GLN B CA 1
ATOM 2254 C C . GLN B 1 44 ? -0.603 44.406 23.609 1 94.69 44 GLN B C 1
ATOM 2256 O O . GLN B 1 44 ? -0.249 43.375 23.016 1 94.69 44 GLN B O 1
ATOM 2261 N N . ALA B 1 45 ? -0.222 44.75 24.781 1 94.5 45 ALA B N 1
ATOM 2262 C CA . ALA B 1 45 ? 0.715 43.875 25.484 1 94.5 45 ALA B CA 1
ATOM 2263 C C . ALA B 1 45 ? 0.078 42.5 25.781 1 94.5 45 ALA B C 1
ATOM 2265 O O . ALA B 1 45 ? 0.718 41.469 25.641 1 94.5 45 ALA B O 1
ATOM 2266 N N . GLU B 1 46 ? -1.145 42.5 26.188 1 95.69 46 GLU B N 1
ATOM 2267 C CA . GLU B 1 46 ? -1.876 41.281 26.453 1 95.69 46 GLU B CA 1
ATOM 2268 C C . GLU B 1 46 ? -2.068 40.469 25.172 1 95.69 46 GLU B C 1
ATOM 2270 O O . GLU B 1 46 ? -1.914 39.25 25.188 1 95.69 46 GLU B O 1
ATOM 2275 N N . THR B 1 47 ? -2.395 41.125 24.141 1 96.31 47 THR B N 1
ATOM 2276 C CA . THR B 1 47 ? -2.557 40.469 22.844 1 96.31 47 THR B CA 1
ATOM 2277 C C . THR B 1 47 ? -1.249 39.812 22.391 1 96.31 47 THR B C 1
ATOM 2279 O O . THR B 1 47 ? -1.242 38.688 21.906 1 96.31 47 THR B O 1
ATOM 2282 N N . ILE B 1 48 ? -0.198 40.5 22.484 1 95.88 48 ILE B N 1
ATOM 2283 C CA . ILE B 1 48 ? 1.12 40 22.094 1 95.88 48 ILE B CA 1
ATOM 2284 C C . ILE B 1 48 ? 1.458 38.75 22.906 1 95.88 48 ILE B C 1
ATOM 2286 O O . ILE B 1 48 ? 1.96 37.75 22.344 1 95.88 48 ILE B O 1
ATOM 2290 N N . LYS B 1 49 ? 1.134 38.844 24.203 1 95.75 49 LYS B N 1
ATOM 2291 C CA . LYS B 1 49 ? 1.386 37.688 25.062 1 95.75 49 LYS B CA 1
ATOM 2292 C C . LYS B 1 49 ? 0.554 36.5 24.625 1 95.75 49 LYS B C 1
ATOM 2294 O O . LYS B 1 49 ? 1.072 35.375 24.5 1 95.75 49 LYS B O 1
ATOM 2299 N N . GLN B 1 50 ? -0.673 36.625 24.359 1 96.38 50 GLN B N 1
ATOM 2300 C CA . GLN B 1 50 ? -1.56 35.562 23.922 1 96.38 50 GLN B CA 1
ATOM 2301 C C . GLN B 1 50 ? -1.087 34.969 22.594 1 96.38 50 GLN B C 1
ATOM 2303 O O . GLN B 1 50 ? -1.072 33.75 22.422 1 96.38 50 GLN B O 1
ATOM 2308 N N . GLN B 1 51 ? -0.685 35.812 21.703 1 95.75 51 GLN B N 1
ATOM 2309 C CA . GLN B 1 51 ? -0.201 35.344 20.406 1 95.75 51 GLN B CA 1
ATOM 2310 C C . GLN B 1 51 ? 1.103 34.562 20.547 1 95.75 51 GLN B C 1
ATOM 2312 O O . GLN B 1 51 ? 1.327 33.594 19.844 1 95.75 51 GLN B O 1
ATOM 2317 N N . SER B 1 52 ? 1.862 35.031 21.453 1 96.5 52 SER B N 1
ATOM 2318 C CA . SER B 1 52 ? 3.107 34.312 21.719 1 96.5 52 SER B CA 1
ATOM 2319 C C . SER B 1 52 ? 2.84 32.906 22.219 1 96.5 52 SER B C 1
ATOM 2321 O O . SER B 1 52 ? 3.498 31.969 21.812 1 96.5 52 SER B O 1
ATOM 2323 N N . ASP B 1 53 ? 1.88 32.781 23.094 1 95.81 53 ASP B N 1
ATOM 2324 C CA . ASP B 1 53 ? 1.484 31.469 23.609 1 95.81 53 ASP B CA 1
ATOM 2325 C C . ASP B 1 53 ? 0.923 30.594 22.484 1 95.81 53 ASP B C 1
ATOM 2327 O O . ASP B 1 53 ? 1.247 29.406 22.406 1 95.81 53 ASP B O 1
ATOM 2331 N N . THR B 1 54 ? 0.139 31.172 21.688 1 96.81 54 THR B N 1
ATOM 2332 C CA . THR B 1 54 ? -0.433 30.453 20.562 1 96.81 54 THR B CA 1
ATOM 2333 C C . THR B 1 54 ? 0.665 29.969 19.609 1 96.81 54 THR B C 1
ATOM 2335 O O . THR B 1 54 ? 0.64 28.828 19.156 1 96.81 54 THR B O 1
ATOM 2338 N N . ILE B 1 55 ? 1.585 30.797 19.359 1 96.12 55 ILE B N 1
ATOM 2339 C CA . ILE B 1 55 ? 2.693 30.453 18.469 1 96.12 55 ILE B CA 1
ATOM 2340 C C . ILE B 1 55 ? 3.508 29.312 19.062 1 96.12 55 ILE B C 1
ATOM 2342 O O . ILE B 1 55 ? 3.873 28.359 18.359 1 96.12 55 ILE B O 1
ATOM 2346 N N . SER B 1 56 ? 3.697 29.406 20.328 1 95.69 56 SER B N 1
ATOM 2347 C CA . SER B 1 56 ? 4.445 28.359 21 1 95.69 56 SER B CA 1
ATOM 2348 C C . SER B 1 56 ? 3.717 27.016 20.922 1 95.69 56 SER B C 1
ATOM 2350 O O . SER B 1 56 ? 4.328 26 20.625 1 95.69 56 SER B O 1
ATOM 2352 N N . ASN B 1 57 ? 2.461 26.984 21.125 1 94.75 57 ASN B N 1
ATOM 2353 C CA . ASN B 1 57 ? 1.65 25.766 21.078 1 94.75 57 ASN B CA 1
ATOM 2354 C C . ASN B 1 57 ? 1.616 25.188 19.672 1 94.75 57 ASN B C 1
ATOM 2356 O O . ASN B 1 57 ? 1.803 23.984 19.484 1 94.75 57 ASN B O 1
ATOM 2360 N N . LEU B 1 58 ? 1.445 26.047 18.734 1 94.12 58 LEU B N 1
ATOM 2361 C CA . LEU B 1 58 ? 1.39 25.609 17.344 1 94.12 58 LEU B CA 1
ATOM 2362 C C . LEU B 1 58 ? 2.734 25.047 16.891 1 94.12 58 LEU B C 1
ATOM 2364 O O . LEU B 1 58 ? 2.783 24.031 16.188 1 94.12 58 LEU B O 1
ATOM 2368 N N . THR B 1 59 ? 3.727 25.656 17.328 1 92.94 59 THR B N 1
ATOM 2369 C CA . THR B 1 59 ? 5.066 25.203 16.969 1 92.94 59 THR B CA 1
ATOM 2370 C C . THR B 1 59 ? 5.348 23.828 17.578 1 92.94 59 THR B C 1
ATOM 2372 O O . THR B 1 59 ? 5.906 22.953 16.906 1 92.94 59 THR B O 1
ATOM 2375 N N . SER B 1 60 ? 4.941 23.625 18.766 1 90.69 60 SER B N 1
ATOM 2376 C CA . SER B 1 60 ? 5.129 22.344 19.438 1 90.69 60 SER B CA 1
ATOM 2377 C C . SER B 1 60 ? 4.324 21.25 18.734 1 90.69 60 SER B C 1
ATOM 2379 O O . SER B 1 60 ? 4.84 20.156 18.484 1 90.69 60 SER B O 1
ATOM 2381 N N . LYS B 1 61 ? 3.164 21.531 18.438 1 88.5 61 LYS B N 1
ATOM 2382 C CA . LYS B 1 61 ? 2.301 20.578 17.75 1 88.5 61 LYS B CA 1
ATOM 2383 C C . LYS B 1 61 ? 2.865 20.203 16.391 1 88.5 61 LYS B C 1
ATOM 2385 O O . LYS B 1 61 ? 2.855 19.031 15.992 1 88.5 61 LYS B O 1
ATOM 2390 N N . LEU B 1 62 ? 3.268 21.188 15.719 1 87.88 62 LEU B N 1
ATOM 2391 C CA . LEU B 1 62 ? 3.84 20.984 14.391 1 87.88 62 LEU B CA 1
ATOM 2392 C C . LEU B 1 62 ? 5.09 20.109 14.469 1 87.88 62 LEU B C 1
ATOM 2394 O O . LEU B 1 62 ? 5.273 19.219 13.641 1 87.88 62 LEU B O 1
ATOM 2398 N N . SER B 1 63 ? 5.852 20.375 15.422 1 85.38 63 SER B N 1
ATOM 2399 C CA . SER B 1 63 ? 7.086 19.609 15.586 1 85.38 63 SER B CA 1
ATOM 2400 C C . SER B 1 63 ? 6.789 18.141 15.859 1 85.38 63 SER B C 1
ATOM 2402 O O . SER B 1 63 ? 7.398 17.266 15.258 1 85.38 63 SER B O 1
ATOM 2404 N N . VAL B 1 64 ? 5.895 17.875 16.703 1 80.06 64 VAL B N 1
ATOM 2405 C CA . VAL B 1 64 ? 5.531 16.516 17.047 1 80.06 64 VAL B CA 1
ATOM 2406 C C . VAL B 1 64 ? 4.953 15.812 15.82 1 80.06 64 VAL B C 1
ATOM 2408 O O . VAL B 1 64 ? 5.297 14.656 15.531 1 80.06 64 VAL B O 1
ATOM 2411 N N . LEU B 1 65 ? 4.133 16.453 15.109 1 79.38 65 LEU B N 1
ATOM 2412 C CA . LEU B 1 65 ? 3.486 15.867 13.938 1 79.38 65 LEU B CA 1
ATOM 2413 C C . LEU B 1 65 ? 4.5 15.609 12.828 1 79.38 65 LEU B C 1
ATOM 2415 O O . LEU B 1 65 ? 4.438 14.578 12.148 1 79.38 65 LEU B O 1
ATOM 2419 N N . GLN B 1 66 ? 5.355 16.484 12.711 1 76.5 66 GLN B N 1
ATOM 2420 C CA . GLN B 1 66 ? 6.367 16.344 11.664 1 76.5 66 GLN B CA 1
ATOM 2421 C C . GLN B 1 66 ? 7.297 15.172 11.953 1 76.5 66 GLN B C 1
ATOM 2423 O O . GLN B 1 66 ? 7.723 14.477 11.031 1 76.5 66 GLN B O 1
ATOM 2428 N N . ASP B 1 67 ? 7.566 14.953 13.156 1 72.62 67 ASP B N 1
ATOM 2429 C CA . ASP B 1 67 ? 8.469 13.875 13.539 1 72.62 67 ASP B CA 1
ATOM 2430 C C . ASP B 1 67 ? 7.789 12.516 13.414 1 72.62 67 ASP B C 1
ATOM 2432 O O . ASP B 1 67 ? 8.453 11.492 13.242 1 72.62 67 ASP B O 1
ATOM 2436 N N . SER B 1 68 ? 6.578 12.555 13.414 1 73.38 68 SER B N 1
ATOM 2437 C CA . SER B 1 68 ? 5.852 11.289 13.477 1 73.38 68 SER B CA 1
ATOM 2438 C C . SER B 1 68 ? 5.328 10.891 12.102 1 73.38 68 SER B C 1
ATOM 2440 O O . SER B 1 68 ? 4.977 9.727 11.883 1 73.38 68 SER B O 1
ATOM 2442 N N . ILE B 1 69 ? 5.316 11.836 11.25 1 78.31 69 ILE B N 1
ATOM 2443 C CA . ILE B 1 69 ? 4.75 11.539 9.938 1 78.31 69 ILE B CA 1
ATOM 2444 C C . ILE B 1 69 ? 5.793 10.828 9.078 1 78.31 69 ILE B C 1
ATOM 2446 O O . ILE B 1 69 ? 6.957 11.242 9.031 1 78.31 69 ILE B O 1
ATOM 2450 N N . GLY B 1 70 ? 5.473 9.57 8.57 1 81.81 70 GLY B N 1
ATOM 2451 C CA . GLY B 1 70 ? 6.344 8.859 7.648 1 81.81 70 GLY B CA 1
ATOM 2452 C C . GLY B 1 70 ? 5.832 7.48 7.285 1 81.81 70 GLY B C 1
ATOM 2453 O O . GLY B 1 70 ? 5.035 6.895 8.023 1 81.81 70 GLY B O 1
ATOM 2454 N N . SER B 1 71 ? 6.164 7.098 6.129 1 88.5 71 SER B N 1
ATOM 2455 C CA . SER B 1 71 ? 5.848 5.754 5.656 1 88.5 71 SER B CA 1
ATOM 2456 C C . SER B 1 71 ? 7.059 5.098 5 1 88.5 71 SER B C 1
ATOM 2458 O O . SER B 1 71 ? 7.875 5.777 4.375 1 88.5 71 SER B O 1
ATOM 2460 N N . THR B 1 72 ? 7.164 3.842 5.254 1 91.19 72 THR B N 1
ATOM 2461 C CA . THR B 1 72 ? 8.312 3.133 4.703 1 91.19 72 THR B CA 1
ATOM 2462 C C . THR B 1 72 ? 7.938 2.414 3.412 1 91.19 72 THR B C 1
ATOM 2464 O O . THR B 1 72 ? 6.773 2.051 3.213 1 91.19 72 THR B O 1
ATOM 2467 N N . PHE B 1 73 ? 8.867 2.287 2.576 1 95.62 73 PHE B N 1
ATOM 2468 C CA . PHE B 1 73 ? 8.789 1.444 1.388 1 95.62 73 PHE B CA 1
ATOM 2469 C C . PHE B 1 73 ? 10.164 0.872 1.048 1 95.62 73 PHE B C 1
ATOM 2471 O O . PHE B 1 73 ? 11.188 1.376 1.516 1 95.62 73 PHE B O 1
ATOM 2478 N N . VAL B 1 74 ? 10.148 -0.196 0.32 1 96.44 74 VAL B N 1
ATOM 2479 C CA . VAL B 1 74 ? 11.406 -0.751 -0.163 1 96.44 74 VAL B CA 1
ATOM 2480 C C . VAL B 1 74 ? 11.641 -0.334 -1.614 1 96.44 74 VAL B C 1
ATOM 2482 O O . VAL B 1 74 ? 10.758 -0.497 -2.459 1 96.44 74 VAL B O 1
ATOM 2485 N N . HIS B 1 75 ? 12.742 0.269 -1.842 1 97.81 75 HIS B N 1
ATOM 2486 C CA . HIS B 1 75 ? 13.195 0.558 -3.197 1 97.81 75 HIS B CA 1
ATOM 2487 C C . HIS B 1 75 ? 13.922 -0.64 -3.801 1 97.81 75 HIS B C 1
ATOM 2489 O O . HIS B 1 75 ? 15.117 -0.826 -3.574 1 97.81 75 HIS B O 1
ATOM 2495 N N . TRP B 1 76 ? 13.203 -1.365 -4.559 1 97.81 76 TRP B N 1
ATOM 2496 C CA . TRP B 1 76 ? 13.75 -2.582 -5.148 1 97.81 76 TRP B CA 1
ATOM 2497 C C . TRP B 1 76 ? 14.602 -2.256 -6.371 1 97.81 76 TRP B C 1
ATOM 2499 O O . TRP B 1 76 ? 14.164 -1.528 -7.266 1 97.81 76 TRP B O 1
ATOM 2509 N N . GLY B 1 77 ? 15.844 -2.828 -6.434 1 96.69 77 GLY B N 1
ATOM 2510 C CA . GLY B 1 77 ? 16.734 -2.635 -7.574 1 96.69 77 GLY B CA 1
ATOM 2511 C C . GLY B 1 77 ? 17.734 -1.513 -7.367 1 96.69 77 GLY B C 1
ATOM 2512 O O . GLY B 1 77 ? 18.578 -1.265 -8.227 1 96.69 77 GLY B O 1
ATOM 2513 N N . ARG B 1 78 ? 17.594 -0.823 -6.219 1 96.88 78 ARG B N 1
ATOM 2514 C CA . ARG B 1 78 ? 18.531 0.25 -5.91 1 96.88 78 ARG B CA 1
ATOM 2515 C C . ARG B 1 78 ? 19.047 0.125 -4.484 1 96.88 78 ARG B C 1
ATOM 2517 O O . ARG B 1 78 ? 18.344 -0.344 -3.594 1 96.88 78 ARG B O 1
ATOM 2524 N N . SER B 1 79 ? 20.266 0.688 -4.281 1 95.19 79 SER B N 1
ATOM 2525 C CA . SER B 1 79 ? 20.859 0.637 -2.951 1 95.19 79 SER B CA 1
ATOM 2526 C C . SER B 1 79 ? 20.672 1.956 -2.209 1 95.19 79 SER B C 1
ATOM 2528 O O . SER B 1 79 ? 21.188 2.131 -1.101 1 95.19 79 SER B O 1
ATOM 2530 N N . ASP B 1 80 ? 19.969 2.871 -2.834 1 95.81 80 ASP B N 1
ATOM 2531 C CA . ASP B 1 80 ? 19.719 4.184 -2.24 1 95.81 80 ASP B CA 1
ATOM 2532 C C . ASP B 1 80 ? 18.281 4.641 -2.482 1 95.81 80 ASP B C 1
ATOM 2534 O O . ASP B 1 80 ? 17.562 4.051 -3.291 1 95.81 80 ASP B O 1
ATOM 2538 N N . CYS B 1 81 ? 17.984 5.609 -1.625 1 94.38 81 CYS B N 1
ATOM 2539 C CA . CYS B 1 81 ? 16.688 6.25 -1.809 1 94.38 81 CYS B CA 1
ATOM 2540 C C . CYS B 1 81 ? 16.812 7.484 -2.695 1 94.38 81 CYS B C 1
ATOM 2542 O O . CYS B 1 81 ? 17.656 8.344 -2.457 1 94.38 81 CYS B O 1
ATOM 2544 N N . GLN B 1 82 ? 16.125 7.555 -3.719 1 86.31 82 GLN B N 1
ATOM 2545 C CA . GLN B 1 82 ? 16.359 8.555 -4.754 1 86.31 82 GLN B CA 1
ATOM 2546 C C . GLN B 1 82 ? 15.625 9.852 -4.438 1 86.31 82 GLN B C 1
ATOM 2548 O O . GLN B 1 82 ? 16.047 10.938 -4.852 1 86.31 82 GLN B O 1
ATOM 2553 N N . SER B 1 83 ? 14.617 9.812 -3.727 1 82.31 83 SER B N 1
ATOM 2554 C CA . SER B 1 83 ? 13.805 11.008 -3.498 1 82.31 83 SER B CA 1
ATOM 2555 C C . SER B 1 83 ? 14.406 11.883 -2.404 1 82.31 83 SER B C 1
ATOM 2557 O O . SER B 1 83 ? 14.914 11.375 -1.404 1 82.31 83 SER B O 1
ATOM 2559 N N . LYS B 1 84 ? 14.375 13.25 -2.529 1 82.75 84 LYS B N 1
ATOM 2560 C CA . LYS B 1 84 ? 14.93 14.203 -1.575 1 82.75 84 LYS B CA 1
ATOM 2561 C C . LYS B 1 84 ? 14.219 14.109 -0.228 1 82.75 84 LYS B C 1
ATOM 2563 O O . LYS B 1 84 ? 14.828 14.367 0.816 1 82.75 84 LYS B O 1
ATOM 2568 N N . ASP B 1 85 ? 13.023 13.789 -0.169 1 84.12 85 ASP B N 1
ATOM 2569 C CA . ASP B 1 85 ? 12.242 13.766 1.062 1 84.12 85 ASP B CA 1
ATOM 2570 C C . ASP B 1 85 ? 12.164 12.352 1.643 1 84.12 85 ASP B C 1
ATOM 2572 O O . ASP B 1 85 ? 11.195 12 2.314 1 84.12 85 ASP B O 1
ATOM 2576 N N . THR B 1 86 ? 13.242 11.594 1.266 1 90.69 86 THR B N 1
ATOM 2577 C CA . THR B 1 86 ? 13.281 10.234 1.794 1 90.69 86 THR B CA 1
ATOM 2578 C C . THR B 1 86 ? 14.594 9.984 2.537 1 90.69 86 THR B C 1
ATOM 2580 O O . THR B 1 86 ? 15.648 10.484 2.137 1 90.69 86 THR B O 1
ATOM 2583 N N . GLU B 1 87 ? 14.453 9.336 3.623 1 91.44 87 GLU B N 1
ATOM 2584 C CA . GLU B 1 87 ? 15.594 8.898 4.422 1 91.44 87 GLU B CA 1
ATOM 2585 C C . GLU B 1 87 ? 15.93 7.434 4.145 1 91.44 87 GLU B C 1
ATOM 2587 O O . GLU B 1 87 ? 15.031 6.594 4.051 1 91.44 87 GLU B O 1
ATOM 2592 N N . LEU B 1 88 ? 17.219 7.207 4.031 1 95.62 88 LEU B N 1
ATOM 2593 C CA . LEU B 1 88 ? 17.672 5.824 3.951 1 95.62 88 LEU B CA 1
ATOM 2594 C C . LEU B 1 88 ? 17.734 5.191 5.336 1 95.62 88 LEU B C 1
ATOM 2596 O O . LEU B 1 88 ? 18.516 5.617 6.188 1 95.62 88 LEU B O 1
ATOM 2600 N N . VAL B 1 89 ? 16.906 4.199 5.539 1 95.5 89 VAL B N 1
ATOM 2601 C CA . VAL B 1 89 ? 16.953 3.467 6.801 1 95.5 89 VAL B CA 1
ATOM 2602 C C . VAL B 1 89 ? 18.125 2.492 6.789 1 95.5 89 VAL B C 1
ATOM 2604 O O . VAL B 1 89 ? 18.969 2.512 7.688 1 95.5 89 VAL B O 1
ATOM 2607 N N . TYR B 1 90 ? 18.203 1.626 5.801 1 95.12 90 TYR B N 1
ATOM 2608 C CA . TYR B 1 90 ? 19.344 0.776 5.5 1 95.12 90 TYR B CA 1
ATOM 2609 C C . TYR B 1 90 ? 19.266 0.243 4.074 1 95.12 90 TYR B C 1
ATOM 2611 O O . TYR B 1 90 ? 18.25 0.375 3.408 1 95.12 90 TYR B O 1
ATOM 2619 N N . SER B 1 91 ? 20.312 -0.245 3.621 1 96.75 91 SER B N 1
ATOM 2620 C CA . SER B 1 91 ? 20.375 -0.865 2.301 1 96.75 91 SER B CA 1
ATOM 2621 C C . SER B 1 91 ? 21.031 -2.24 2.365 1 96.75 91 SER B C 1
ATOM 2623 O O . SER B 1 91 ? 21.609 -2.607 3.387 1 96.75 91 SER B O 1
ATOM 2625 N N . GLY B 1 92 ? 20.875 -3.018 1.266 1 95.5 92 GLY B N 1
ATOM 2626 C CA . GLY B 1 92 ? 21.469 -4.34 1.16 1 95.5 92 GLY B CA 1
ATOM 2627 C C . GLY B 1 92 ? 21.094 -5.062 -0.123 1 95.5 92 GLY B C 1
ATOM 2628 O O . GLY B 1 92 ? 21.172 -4.484 -1.209 1 95.5 92 GLY B O 1
ATOM 2629 N N . PHE B 1 93 ? 20.734 -6.406 0.108 1 93.69 93 PHE B N 1
ATOM 2630 C CA . PHE B 1 93 ? 20.391 -7.254 -1.031 1 93.69 93 PHE B CA 1
ATOM 2631 C C . PHE B 1 93 ? 19.016 -7.895 -0.843 1 93.69 93 PHE B C 1
ATOM 2633 O O . PHE B 1 93 ? 18.625 -8.195 0.283 1 93.69 93 PHE B O 1
ATOM 2640 N N . VAL B 1 94 ? 18.453 -8.086 -2.025 1 95.44 94 VAL B N 1
ATOM 2641 C CA . VAL B 1 94 ? 17.156 -8.742 -1.958 1 95.44 94 VAL B CA 1
ATOM 2642 C C . VAL B 1 94 ? 17.328 -10.219 -1.604 1 95.44 94 VAL B C 1
ATOM 2644 O O . VAL B 1 94 ? 18.203 -10.891 -2.166 1 95.44 94 VAL B O 1
ATOM 2647 N N . GLY B 1 95 ? 16.547 -10.664 -0.64 1 94.06 95 GLY B N 1
ATOM 2648 C CA . GLY B 1 95 ? 16.516 -12.062 -0.255 1 94.06 95 GLY B CA 1
ATOM 2649 C C . GLY B 1 95 ? 15.133 -12.68 -0.353 1 94.06 95 GLY B C 1
ATOM 2650 O O . GLY B 1 95 ? 14.141 -11.961 -0.492 1 94.06 95 GLY B O 1
ATOM 2651 N N . GLY B 1 96 ? 15.102 -14.047 -0.294 1 94.31 96 GLY B N 1
ATOM 2652 C CA . GLY B 1 96 ? 13.852 -14.797 -0.327 1 94.31 96 GLY B CA 1
ATOM 2653 C C . GLY B 1 96 ? 14.055 -16.297 -0.395 1 94.31 96 GLY B C 1
ATOM 2654 O O . GLY B 1 96 ? 15.18 -16.781 -0.283 1 94.31 96 GLY B O 1
ATOM 2655 N N . GLY B 1 97 ? 12.945 -17 -0.535 1 92.56 97 GLY B N 1
ATOM 2656 C CA . GLY B 1 97 ? 13 -18.453 -0.69 1 92.56 97 GLY B CA 1
ATOM 2657 C C . GLY B 1 97 ? 13.438 -18.891 -2.074 1 92.56 97 GLY B C 1
ATOM 2658 O O . GLY B 1 97 ? 13.266 -18.141 -3.047 1 92.56 97 GLY B O 1
ATOM 2659 N N . HIS B 1 98 ? 13.914 -20.094 -2.109 1 93.25 98 HIS B N 1
ATOM 2660 C CA . HIS B 1 98 ? 14.367 -20.641 -3.383 1 93.25 98 HIS B CA 1
ATOM 2661 C C . HIS B 1 98 ? 13.203 -20.812 -4.352 1 93.25 98 HIS B C 1
ATOM 2663 O O . HIS B 1 98 ? 12.117 -21.25 -3.957 1 93.25 98 HIS B O 1
ATOM 2669 N N . TYR B 1 99 ? 13.461 -20.609 -5.617 1 92.56 99 TYR B N 1
ATOM 2670 C CA . TYR B 1 99 ? 12.391 -20.594 -6.609 1 92.56 99 TYR B CA 1
ATOM 2671 C C . TYR B 1 99 ? 11.836 -22 -6.816 1 92.56 99 TYR B C 1
ATOM 2673 O O . TYR B 1 99 ? 10.727 -22.172 -7.328 1 92.56 99 TYR B O 1
ATOM 2681 N N . ASP B 1 100 ? 12.57 -23.078 -6.414 1 92.5 100 ASP B N 1
ATOM 2682 C CA . ASP B 1 100 ? 12.164 -24.453 -6.699 1 92.5 100 ASP B CA 1
ATOM 2683 C C . ASP B 1 100 ? 11.836 -25.203 -5.414 1 92.5 100 ASP B C 1
ATOM 2685 O O . ASP B 1 100 ? 11.82 -26.438 -5.395 1 92.5 100 ASP B O 1
ATOM 2689 N N . GLU B 1 101 ? 11.594 -24.484 -4.387 1 91.5 101 GLU B N 1
ATOM 2690 C CA . GLU B 1 101 ? 11.18 -25.109 -3.133 1 91.5 101 GLU B CA 1
ATOM 2691 C C . GLU B 1 101 ? 9.727 -24.797 -2.816 1 91.5 101 GLU B C 1
ATOM 2693 O O . GLU B 1 101 ? 9.344 -23.625 -2.697 1 91.5 101 GLU B O 1
ATOM 2698 N N . THR B 1 102 ? 8.906 -25.781 -2.555 1 92.06 102 THR B N 1
ATOM 2699 C CA . THR B 1 102 ? 7.473 -25.625 -2.34 1 92.06 102 THR B CA 1
ATOM 2700 C C . THR B 1 102 ? 7.199 -24.844 -1.065 1 92.06 102 THR B C 1
ATOM 2702 O O . THR B 1 102 ? 6.23 -24.078 -0.994 1 92.06 102 THR B O 1
ATOM 2705 N N . GLY B 1 103 ? 8.023 -25.031 -0.075 1 90.75 103 GLY B N 1
ATOM 2706 C CA . GLY B 1 103 ? 7.805 -24.359 1.201 1 90.75 103 GLY B CA 1
ATOM 2707 C C . GLY B 1 103 ? 8.43 -22.984 1.273 1 90.75 103 GLY B C 1
ATOM 2708 O O . GLY B 1 103 ? 8.445 -22.359 2.336 1 90.75 103 GLY B O 1
ATOM 2709 N N . ALA B 1 104 ? 8.852 -22.484 0.159 1 92.31 104 ALA B N 1
ATOM 2710 C CA . ALA B 1 104 ? 9.539 -21.188 0.138 1 92.31 104 ALA B CA 1
ATOM 2711 C C . ALA B 1 104 ? 8.57 -20.047 0.418 1 92.31 104 ALA B C 1
ATOM 2713 O O . ALA B 1 104 ? 7.438 -20.062 -0.069 1 92.31 104 ALA B O 1
ATOM 2714 N N . SER B 1 105 ? 9.062 -19.141 1.255 1 92.56 105 SER B N 1
ATOM 2715 C CA . SER B 1 105 ? 8.281 -17.938 1.473 1 92.56 105 SER B CA 1
ATOM 2716 C C . SER B 1 105 ? 8.047 -17.188 0.166 1 92.56 105 SER B C 1
ATOM 2718 O O . SER B 1 105 ? 8.961 -17.016 -0.638 1 92.56 105 SER B O 1
ATOM 2720 N N . PRO B 1 106 ? 6.805 -16.688 0.01 1 95.31 106 PRO B N 1
ATOM 2721 C CA . PRO B 1 106 ? 6.559 -15.875 -1.185 1 95.31 106 PRO B CA 1
ATOM 2722 C C . PRO B 1 106 ? 7.141 -14.469 -1.072 1 95.31 106 PRO B C 1
ATOM 2724 O O . PRO B 1 106 ? 7.16 -13.719 -2.057 1 95.31 106 PRO B O 1
ATOM 2727 N N . GLU B 1 107 ? 7.695 -14.055 -0.011 1 94.56 107 GLU B N 1
ATOM 2728 C CA . GLU B 1 107 ? 8.125 -12.688 0.245 1 94.56 107 GLU B CA 1
ATOM 2729 C C . GLU B 1 107 ? 9.5 -12.414 -0.373 1 94.56 107 GLU B C 1
ATOM 2731 O O . GLU B 1 107 ? 10.328 -13.32 -0.477 1 94.56 107 GLU B O 1
ATOM 2736 N N . PHE B 1 108 ? 9.641 -11.18 -0.824 1 96.62 108 PHE B N 1
ATOM 2737 C CA . PHE B 1 108 ? 10.953 -10.562 -0.974 1 96.62 108 PHE B CA 1
ATOM 2738 C C . PHE B 1 108 ? 11.281 -9.695 0.234 1 96.62 108 PHE B C 1
ATOM 2740 O O . PHE B 1 108 ? 10.438 -8.945 0.715 1 96.62 108 PHE B O 1
ATOM 2747 N N . VAL B 1 109 ? 12.539 -9.867 0.679 1 96 109 VAL B N 1
ATOM 2748 C CA . VAL B 1 109 ? 12.938 -9.055 1.821 1 96 109 VAL B CA 1
ATOM 2749 C C . VAL B 1 109 ? 14.258 -8.352 1.519 1 96 109 VAL B C 1
ATOM 2751 O O . VAL B 1 109 ? 15.039 -8.82 0.688 1 96 109 VAL B O 1
ATOM 2754 N N . CYS B 1 110 ? 14.438 -7.23 2.1 1 97.12 110 CYS B N 1
ATOM 2755 C CA . CYS B 1 110 ? 15.719 -6.535 2.002 1 97.12 110 CYS B CA 1
ATOM 2756 C C . CYS B 1 110 ? 16.641 -6.945 3.137 1 97.12 110 CYS B C 1
ATOM 2758 O O . CYS B 1 110 ? 16.391 -6.645 4.301 1 97.12 110 CYS B O 1
ATOM 2760 N N . LEU B 1 111 ? 17.703 -7.605 2.781 1 94.44 111 LEU B N 1
ATOM 2761 C CA . LEU B 1 111 ? 18.672 -8.086 3.756 1 94.44 111 LEU B CA 1
ATOM 2762 C C . LEU B 1 111 ? 19.797 -7.074 3.932 1 94.44 111 LEU B C 1
ATOM 2764 O O . LEU B 1 111 ? 20.406 -6.641 2.951 1 94.44 111 LEU B O 1
ATOM 2768 N N . PRO B 1 112 ? 20.109 -6.73 5.191 1 94 112 PRO B N 1
ATOM 2769 C CA . PRO B 1 112 ? 21.203 -5.77 5.402 1 94 112 PRO B CA 1
ATOM 2770 C C . PRO B 1 112 ? 22.578 -6.348 5.062 1 94 112 PRO B C 1
ATOM 2772 O O . PRO B 1 112 ? 22.75 -7.57 5.039 1 94 112 PRO B O 1
ATOM 2775 N N . THR B 1 113 ? 23.469 -5.457 4.848 1 93 113 THR B N 1
ATOM 2776 C CA . THR B 1 113 ? 24.812 -5.875 4.496 1 93 113 THR B CA 1
ATOM 2777 C C . THR B 1 113 ? 25.609 -6.246 5.746 1 93 113 THR B C 1
ATOM 2779 O O . THR B 1 113 ? 26.688 -6.84 5.648 1 93 113 THR B O 1
ATOM 2782 N N . ASP B 1 114 ? 25.125 -5.879 6.895 1 93.44 114 ASP B N 1
ATOM 2783 C CA . ASP B 1 114 ? 25.781 -6.199 8.156 1 93.44 114 ASP B CA 1
ATOM 2784 C C . ASP B 1 114 ? 24.859 -7.027 9.055 1 93.44 114 ASP B C 1
ATOM 2786 O O . ASP B 1 114 ? 24.516 -6.594 10.156 1 93.44 114 ASP B O 1
ATOM 2790 N N . PRO B 1 115 ? 24.609 -8.211 8.633 1 92.56 115 PRO B N 1
ATOM 2791 C CA . PRO B 1 115 ? 23.672 -9.039 9.398 1 92.56 115 PRO B CA 1
ATOM 2792 C C . PRO B 1 115 ? 24.266 -9.531 10.711 1 92.56 115 PRO B C 1
ATOM 2794 O O . PRO B 1 115 ? 25.484 -9.672 10.836 1 92.56 115 PRO B O 1
ATOM 2797 N N . LYS B 1 116 ? 23.484 -9.633 11.656 1 92.31 116 LYS B N 1
ATOM 2798 C CA . LYS B 1 116 ? 23.797 -10.367 12.883 1 92.31 116 LYS B CA 1
ATOM 2799 C C . LYS B 1 116 ? 23.016 -11.672 12.961 1 92.31 116 LYS B C 1
ATOM 2801 O O . LYS B 1 116 ? 21.828 -11.672 13.242 1 92.31 116 LYS B O 1
ATOM 2806 N N . LEU B 1 117 ? 23.734 -12.812 12.68 1 89.94 117 LEU B N 1
ATOM 2807 C CA . LEU B 1 117 ? 23.125 -14.133 12.695 1 89.94 117 LEU B CA 1
ATOM 2808 C C . LEU B 1 117 ? 23.422 -14.859 14 1 89.94 117 LEU B C 1
ATOM 2810 O O . LEU B 1 117 ? 24.312 -14.461 14.75 1 89.94 117 LEU B O 1
ATOM 2814 N N . ARG B 1 118 ? 22.516 -15.734 14.383 1 86.69 118 ARG B N 1
ATOM 2815 C CA . ARG B 1 118 ? 22.688 -16.562 15.57 1 86.69 118 ARG B CA 1
ATOM 2816 C C . ARG B 1 118 ? 23 -18 15.188 1 86.69 118 ARG B C 1
ATOM 2818 O O . ARG B 1 118 ? 22.484 -18.516 14.18 1 86.69 118 ARG B O 1
ATOM 2825 N N . GLU B 1 119 ? 23.766 -18.672 16.016 1 83.75 119 GLU B N 1
ATOM 2826 C CA . GLU B 1 119 ? 24.109 -20.062 15.773 1 83.75 119 GLU B CA 1
ATOM 2827 C C . GLU B 1 119 ? 22.891 -20.969 15.945 1 83.75 119 GLU B C 1
ATOM 2829 O O . GLU B 1 119 ? 22.094 -20.781 16.875 1 83.75 119 GLU B O 1
ATOM 2834 N N . THR B 1 120 ? 22.672 -21.812 14.875 1 80 120 THR B N 1
ATOM 2835 C CA . THR B 1 120 ? 21.609 -22.812 14.953 1 80 120 THR B CA 1
ATOM 2836 C C . THR B 1 120 ? 22.047 -23.984 15.82 1 80 120 THR B C 1
ATOM 2838 O O . THR B 1 120 ? 23.094 -24.594 15.586 1 80 120 THR B O 1
ATOM 2841 N N . THR B 1 121 ? 21.359 -24.188 16.938 1 75.25 121 THR B N 1
ATOM 2842 C CA . THR B 1 121 ? 21.609 -25.359 17.766 1 75.25 121 THR B CA 1
ATOM 2843 C C . THR B 1 121 ? 20.547 -26.438 17.5 1 75.25 121 THR B C 1
ATOM 2845 O O . THR B 1 121 ? 19.359 -26.203 17.688 1 75.25 121 THR B O 1
ATOM 2848 N N . GLY B 1 122 ? 20.938 -27.547 16.906 1 66.38 122 GLY B N 1
ATOM 2849 C CA . GLY B 1 122 ? 20.062 -28.703 16.719 1 66.38 122 GLY B CA 1
ATOM 2850 C C . GLY B 1 122 ? 19.297 -28.688 15.422 1 66.38 122 GLY B C 1
ATOM 2851 O O . GLY B 1 122 ? 19.641 -27.938 14.5 1 66.38 122 GLY B O 1
ATOM 2852 N N . GLY B 1 123 ? 18.297 -29.609 15.031 1 64.06 123 GLY B N 1
ATOM 2853 C CA . GLY B 1 123 ? 17.156 -30.047 14.234 1 64.06 123 GLY B CA 1
ATOM 2854 C C . GLY B 1 123 ? 17.297 -29.719 12.758 1 64.06 123 GLY B C 1
ATOM 2855 O O . GLY B 1 123 ? 18.203 -28.969 12.367 1 64.06 123 GLY B O 1
ATOM 2856 N N . TYR B 1 124 ? 16.953 -30.594 11.883 1 68.19 124 TYR B N 1
ATOM 2857 C CA . TYR B 1 124 ? 17 -30.594 10.422 1 68.19 124 TYR B CA 1
ATOM 2858 C C . TYR B 1 124 ? 15.719 -30 9.844 1 68.19 124 TYR B C 1
ATOM 2860 O O . TYR B 1 124 ? 15.5 -30.047 8.625 1 68.19 124 TYR B O 1
ATOM 2868 N N . ASP B 1 125 ? 14.867 -29.406 10.633 1 82.56 125 ASP B N 1
ATOM 2869 C CA . ASP B 1 125 ? 13.578 -28.938 10.141 1 82.56 125 ASP B CA 1
ATOM 2870 C C . ASP B 1 125 ? 13.5 -27.406 10.195 1 82.56 125 ASP B C 1
ATOM 2872 O O . ASP B 1 125 ? 13.125 -26.844 11.227 1 82.56 125 ASP B O 1
ATOM 2876 N N . TYR B 1 126 ? 14.141 -26.766 9.102 1 85.75 126 TYR B N 1
ATOM 2877 C CA . TYR B 1 126 ? 14.164 -25.312 9.125 1 85.75 126 TYR B CA 1
ATOM 2878 C C . TYR B 1 126 ? 13.719 -24.734 7.785 1 85.75 126 TYR B C 1
ATOM 2880 O O . TYR B 1 126 ? 13.648 -25.453 6.789 1 85.75 126 TYR B O 1
ATOM 2888 N N . GLY B 1 127 ? 13.281 -23.531 7.816 1 89.94 127 GLY B N 1
ATOM 2889 C CA . GLY B 1 127 ? 13.117 -22.75 6.598 1 89.94 127 GLY B CA 1
ATOM 2890 C C . GLY B 1 127 ? 14.43 -22.219 6.055 1 89.94 127 GLY B C 1
ATOM 2891 O O . GLY B 1 127 ? 15.461 -22.297 6.727 1 89.94 127 GLY B O 1
ATOM 2892 N N . ARG B 1 128 ? 14.391 -21.703 4.695 1 90.31 128 ARG B N 1
ATOM 2893 C CA . ARG B 1 128 ? 15.633 -21.234 4.086 1 90.31 128 ARG B CA 1
ATOM 2894 C C . ARG B 1 128 ? 15.469 -19.844 3.484 1 90.31 128 ARG B C 1
ATOM 2896 O O . ARG B 1 128 ? 14.383 -19.484 3.025 1 90.31 128 ARG B O 1
ATOM 2903 N N . MET B 1 129 ? 16.578 -19.078 3.637 1 92.38 129 MET B N 1
ATOM 2904 C CA . MET B 1 129 ? 16.719 -17.75 3.016 1 92.38 129 MET B CA 1
ATOM 2905 C C . MET B 1 129 ? 17.875 -17.75 2.012 1 92.38 129 MET B C 1
ATOM 2907 O O . MET B 1 129 ? 19 -18.125 2.346 1 92.38 129 MET B O 1
ATOM 2911 N N . TYR B 1 130 ? 17.516 -17.359 0.806 1 91.88 130 TYR B N 1
ATOM 2912 C CA . TYR B 1 130 ? 18.5 -17.188 -0.258 1 91.88 130 TYR B CA 1
ATOM 2913 C C . TYR B 1 130 ? 18.562 -15.742 -0.724 1 91.88 130 TYR B C 1
ATOM 2915 O O . TYR B 1 130 ? 17.719 -14.922 -0.353 1 91.88 130 TYR B O 1
ATOM 2923 N N . GLY B 1 131 ? 19.609 -15.414 -1.538 1 92.19 131 GLY B N 1
ATOM 2924 C CA . GLY B 1 131 ? 19.578 -14.188 -2.312 1 92.19 131 GLY B CA 1
ATOM 2925 C C . GLY B 1 131 ? 18.625 -14.25 -3.498 1 92.19 131 GLY B C 1
ATOM 2926 O O . GLY B 1 131 ? 18.312 -15.336 -3.986 1 92.19 131 GLY B O 1
ATOM 2927 N N . ALA B 1 132 ? 18.219 -13.031 -3.904 1 93.5 132 ALA B N 1
ATOM 2928 C CA . ALA B 1 132 ? 17.391 -12.961 -5.109 1 93.5 132 ALA B CA 1
ATOM 2929 C C . ALA B 1 132 ? 18.203 -12.469 -6.301 1 93.5 132 ALA B C 1
ATOM 2931 O O . ALA B 1 132 ? 19.031 -11.555 -6.168 1 93.5 132 ALA B O 1
ATOM 2932 N N . GLU B 1 133 ? 17.906 -13.094 -7.469 1 92.06 133 GLU B N 1
ATOM 2933 C CA . GLU B 1 133 ? 18.641 -12.789 -8.695 1 92.06 133 GLU B CA 1
ATOM 2934 C C . GLU B 1 133 ? 17.703 -12.383 -9.82 1 92.06 133 GLU B C 1
ATOM 2936 O O . GLU B 1 133 ? 16.547 -12.797 -9.844 1 92.06 133 GLU B O 1
ATOM 2941 N N . TYR B 1 134 ? 18.281 -11.578 -10.719 1 90.94 134 TYR B N 1
ATOM 2942 C CA . TYR B 1 134 ? 17.562 -11.344 -11.961 1 90.94 134 TYR B CA 1
ATOM 2943 C C . TYR B 1 134 ? 17.406 -12.641 -12.758 1 90.94 134 TYR B C 1
ATOM 2945 O O . TYR B 1 134 ? 18.391 -13.297 -13.078 1 90.94 134 TYR B O 1
ATOM 2953 N N . GLY B 1 135 ? 16.203 -12.906 -13.117 1 89.5 135 GLY B N 1
ATOM 2954 C CA . GLY B 1 135 ? 15.922 -14.234 -13.641 1 89.5 135 GLY B CA 1
ATOM 2955 C C . GLY B 1 135 ? 16.062 -14.32 -15.156 1 89.5 135 GLY B C 1
ATOM 2956 O O . GLY B 1 135 ? 16.172 -15.406 -15.711 1 89.5 135 GLY B O 1
ATOM 2957 N N . THR B 1 136 ? 16.031 -13.148 -15.852 1 88.25 136 THR B N 1
ATOM 2958 C CA . THR B 1 136 ? 16.078 -13.172 -17.312 1 88.25 136 THR B CA 1
ATOM 2959 C C . THR B 1 136 ? 16.859 -11.977 -17.844 1 88.25 136 THR B C 1
ATOM 2961 O O . THR B 1 136 ? 17.203 -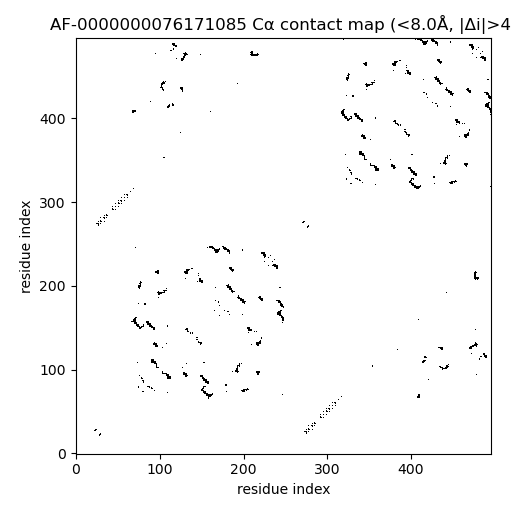11.062 -17.094 1 88.25 136 THR B O 1
ATOM 2964 N N . ASP B 1 137 ? 17 -12.016 -19.109 1 85.88 137 ASP B N 1
ATOM 2965 C CA . ASP B 1 137 ? 17.719 -10.93 -19.781 1 85.88 137 ASP B CA 1
ATOM 2966 C C . ASP B 1 137 ? 16.797 -9.742 -20.031 1 85.88 137 ASP B C 1
ATOM 2968 O O . ASP B 1 137 ? 17.234 -8.695 -20.516 1 85.88 137 ASP B O 1
ATOM 2972 N N . PHE B 1 138 ? 15.633 -9.852 -19.609 1 88.25 138 PHE B N 1
ATOM 2973 C CA . PHE B 1 138 ? 14.703 -8.734 -19.656 1 88.25 138 PHE B CA 1
ATOM 2974 C C . PHE B 1 138 ? 15.273 -7.516 -18.938 1 88.25 138 PHE B C 1
ATOM 2976 O O . PHE B 1 138 ? 15.07 -6.379 -19.391 1 88.25 138 PHE B O 1
ATOM 2983 N N . TRP B 1 139 ? 15.898 -7.723 -17.953 1 88.25 139 TRP B N 1
ATOM 2984 C CA . TRP B 1 139 ? 16.359 -6.668 -17.047 1 88.25 139 TRP B CA 1
ATOM 2985 C C . TRP B 1 139 ? 17.562 -5.945 -17.641 1 88.25 139 TRP B C 1
ATOM 2987 O O . TRP B 1 139 ? 18.031 -4.941 -17.094 1 88.25 139 TRP B O 1
ATOM 2997 N N . GLY B 1 140 ? 18.094 -6.434 -18.656 1 82.81 140 GLY B N 1
ATOM 2998 C CA . GLY B 1 140 ? 19.219 -5.777 -19.297 1 82.81 140 GLY B CA 1
ATOM 2999 C C . GLY B 1 140 ? 20 -6.703 -20.203 1 82.81 140 GLY B C 1
ATOM 3000 O O . GLY B 1 140 ? 20.031 -7.918 -19.984 1 82.81 140 GLY B O 1
ATOM 3001 N N . GLN B 1 141 ? 20.484 -6.027 -21.203 1 70.25 141 GLN B N 1
ATOM 3002 C CA . GLN B 1 141 ? 21.266 -6.824 -22.141 1 70.25 141 GLN B CA 1
ATOM 3003 C C . GLN B 1 141 ? 22.75 -6.469 -22.062 1 70.25 141 GLN B C 1
ATOM 3005 O O . GLN B 1 141 ? 23.609 -7.332 -22.25 1 70.25 141 GLN B O 1
ATOM 3010 N N . HIS B 1 142 ? 23.078 -5.258 -21.734 1 68.62 142 HIS B N 1
ATOM 3011 C CA . HIS B 1 142 ? 24.484 -4.848 -21.75 1 68.62 142 HIS B CA 1
ATOM 3012 C C . HIS B 1 142 ? 24.766 -3.822 -20.672 1 68.62 142 HIS B C 1
ATOM 3014 O O . HIS B 1 142 ? 24.516 -2.629 -20.844 1 68.62 142 HIS B O 1
ATOM 3020 N N . PRO B 1 143 ? 25.422 -4.242 -19.578 1 68.38 143 PRO B N 1
ATOM 3021 C CA . PRO B 1 143 ? 25.719 -5.637 -19.234 1 68.38 143 PRO B CA 1
ATOM 3022 C C . PRO B 1 143 ? 24.469 -6.418 -18.844 1 68.38 143 PRO B C 1
ATOM 3024 O O . PRO B 1 143 ? 23.484 -5.828 -18.375 1 68.38 143 PRO B O 1
ATOM 3027 N N . ASN B 1 144 ? 24.453 -7.762 -19.094 1 76 144 ASN B N 1
ATOM 3028 C CA . ASN B 1 144 ? 23.359 -8.656 -18.719 1 76 144 ASN B CA 1
ATOM 3029 C C . ASN B 1 144 ? 23.375 -8.969 -17.219 1 76 144 ASN B C 1
ATOM 3031 O O . ASN B 1 144 ? 24.328 -9.57 -16.719 1 76 144 ASN B O 1
ATOM 3035 N N . PRO B 1 145 ? 22.344 -8.539 -16.609 1 79.56 145 PRO B N 1
ATOM 3036 C CA . PRO B 1 145 ? 22.344 -8.742 -15.156 1 79.56 145 PRO B CA 1
ATOM 3037 C C . PRO B 1 145 ? 21.875 -10.141 -14.758 1 79.56 145 PRO B C 1
ATOM 3039 O O . PRO B 1 145 ? 21.781 -10.445 -13.57 1 79.56 145 PRO B O 1
ATOM 3042 N N . ILE B 1 146 ? 21.641 -11.039 -15.68 1 82.75 146 ILE B N 1
ATOM 3043 C CA . ILE B 1 146 ? 21.156 -12.367 -15.344 1 82.75 146 ILE B CA 1
ATOM 3044 C C . ILE B 1 146 ? 22.078 -13.008 -14.305 1 82.75 146 ILE B C 1
ATOM 3046 O O . ILE B 1 146 ? 23.297 -12.93 -14.422 1 82.75 146 ILE B O 1
ATOM 3050 N N . ASN B 1 147 ? 21.375 -13.484 -13.195 1 85.31 147 ASN B N 1
ATOM 3051 C CA . ASN B 1 147 ? 22.047 -14.195 -12.109 1 85.31 147 ASN B CA 1
ATOM 3052 C C . ASN B 1 147 ? 22.781 -13.234 -11.172 1 85.31 147 ASN B C 1
ATOM 3054 O O . ASN B 1 147 ? 23.422 -13.664 -10.227 1 85.31 147 ASN B O 1
ATOM 3058 N N . ASN B 1 148 ? 22.766 -12.023 -11.531 1 88.31 148 ASN B N 1
ATOM 3059 C CA . ASN B 1 148 ? 23.25 -11.047 -10.562 1 88.31 148 ASN B CA 1
ATOM 3060 C C . ASN B 1 148 ? 22.219 -10.781 -9.477 1 88.31 148 ASN B C 1
ATOM 3062 O O . ASN B 1 148 ? 21.016 -10.961 -9.695 1 88.31 148 ASN B O 1
ATOM 3066 N N . GLU B 1 149 ? 22.703 -10.352 -8.359 1 90.31 149 GLU B N 1
ATOM 3067 C CA . GLU B 1 149 ? 21.828 -10.047 -7.234 1 90.31 149 GLU B CA 1
ATOM 3068 C C . GLU B 1 149 ? 21.141 -8.688 -7.41 1 90.31 149 GLU B C 1
ATOM 3070 O O . GLU B 1 149 ? 21.734 -7.77 -7.996 1 90.31 149 GLU B O 1
ATOM 3075 N N . LEU B 1 150 ? 20.031 -8.578 -6.926 1 93.5 150 LEU B N 1
ATOM 3076 C CA . LEU B 1 150 ? 19.281 -7.328 -6.879 1 93.5 150 LEU B CA 1
ATOM 3077 C C . LEU B 1 150 ? 19.578 -6.562 -5.594 1 93.5 150 LEU B C 1
ATOM 3079 O O . LEU B 1 150 ? 19.453 -7.109 -4.496 1 93.5 150 LEU B O 1
ATOM 3083 N N . PRO B 1 151 ? 20.031 -5.316 -5.711 1 95.62 151 PRO B N 1
ATOM 3084 C CA . PRO B 1 151 ? 20.109 -4.496 -4.5 1 95.62 151 PRO B CA 1
ATOM 3085 C C . PRO B 1 151 ? 18.75 -3.992 -4.035 1 95.62 151 PRO B C 1
ATOM 3087 O O . PRO B 1 151 ? 17.781 -4.043 -4.797 1 95.62 151 PRO B O 1
ATOM 3090 N N . CYS B 1 152 ? 18.719 -3.527 -2.797 1 97.44 152 CYS B N 1
ATOM 3091 C CA . CYS B 1 152 ? 17.5 -2.945 -2.234 1 97.44 152 CYS B CA 1
ATOM 3092 C C . CYS B 1 152 ? 17.844 -1.883 -1.194 1 97.44 152 CYS B C 1
ATOM 3094 O O . CYS B 1 152 ? 18.953 -1.852 -0.67 1 97.44 152 CYS B O 1
ATOM 3096 N N . ALA B 1 153 ? 16.953 -1.006 -0.978 1 97.81 153 ALA B N 1
ATOM 3097 C CA . ALA B 1 153 ? 17.031 0.017 0.062 1 97.81 153 ALA B CA 1
ATOM 3098 C C . ALA B 1 153 ? 15.695 0.184 0.772 1 97.81 153 ALA B C 1
ATOM 3100 O O . ALA B 1 153 ? 14.656 0.334 0.125 1 97.81 153 ALA B O 1
ATOM 3101 N N . VAL B 1 154 ? 15.742 0.05 2.076 1 97.25 154 VAL B N 1
ATOM 3102 C CA . VAL B 1 154 ? 14.578 0.43 2.865 1 97.25 154 VAL B CA 1
ATOM 3103 C C . VAL B 1 154 ? 14.578 1.938 3.1 1 97.25 154 VAL B C 1
ATOM 3105 O O . VAL B 1 154 ? 15.516 2.479 3.699 1 97.25 154 VAL B O 1
ATOM 3108 N N . CYS B 1 155 ? 13.492 2.586 2.59 1 96.38 155 CYS B N 1
ATOM 3109 C CA . CYS B 1 155 ? 13.383 4.039 2.611 1 96.38 155 CYS B CA 1
ATOM 3110 C C . CYS B 1 155 ? 12.203 4.48 3.477 1 96.38 155 CYS B C 1
ATOM 3112 O O . CYS B 1 155 ? 11.195 3.779 3.57 1 96.38 155 CYS B O 1
ATOM 3114 N N . ARG B 1 156 ? 12.312 5.574 4.09 1 92.44 156 ARG B N 1
ATOM 3115 C CA . ARG B 1 156 ? 11.227 6.207 4.828 1 92.44 156 ARG B CA 1
ATOM 3116 C C . ARG B 1 156 ? 10.938 7.602 4.285 1 92.44 156 ARG B C 1
ATOM 3118 O O . ARG B 1 156 ? 11.828 8.453 4.25 1 92.44 156 ARG B O 1
ATOM 3125 N N . SER B 1 157 ? 9.719 7.73 3.826 1 88 157 SER B N 1
ATOM 3126 C CA . SER B 1 157 ? 9.312 9.07 3.432 1 88 157 SER B CA 1
ATOM 3127 C C . SER B 1 157 ? 9.195 9.992 4.641 1 88 157 SER B C 1
ATOM 3129 O O . SER B 1 157 ? 8.633 9.602 5.672 1 88 157 SER B O 1
ATOM 3131 N N . GLN B 1 158 ? 9.672 11.188 4.562 1 79.81 158 GLN B N 1
ATOM 3132 C CA . GLN B 1 158 ? 9.711 12.086 5.711 1 79.81 158 GLN B CA 1
ATOM 3133 C C . GLN B 1 158 ? 8.5 13.016 5.719 1 79.81 158 GLN B C 1
ATOM 3135 O O . GLN B 1 158 ? 8.227 13.68 6.723 1 79.81 158 GLN B O 1
ATOM 3140 N N . ARG B 1 159 ? 7.688 13.031 4.762 1 77 159 ARG B N 1
ATOM 3141 C CA . ARG B 1 159 ? 6.625 14.031 4.68 1 77 159 ARG B CA 1
ATOM 3142 C C . ARG B 1 159 ? 5.289 13.391 4.332 1 77 159 ARG B C 1
ATOM 3144 O O . ARG B 1 159 ? 4.277 14.078 4.199 1 77 159 ARG B O 1
ATOM 3151 N N . THR B 1 160 ? 5.41 12.18 4.086 1 81.5 160 THR B N 1
ATOM 3152 C CA . THR B 1 160 ? 4.191 11.484 3.678 1 81.5 160 THR B CA 1
ATOM 3153 C C . THR B 1 160 ? 3.922 10.289 4.582 1 81.5 160 THR B C 1
ATOM 3155 O O . THR B 1 160 ? 4.855 9.602 5.012 1 81.5 160 THR B O 1
ATOM 3158 N N . SER B 1 161 ? 2.674 10.094 4.793 1 82.38 161 SER B N 1
ATOM 3159 C CA . SER B 1 161 ? 2.312 9.094 5.789 1 82.38 161 SER B CA 1
ATOM 3160 C C . SER B 1 161 ? 1.866 7.793 5.133 1 82.38 161 SER B C 1
ATOM 3162 O O . SER B 1 161 ? 1.695 6.777 5.809 1 82.38 161 SER B O 1
ATOM 3164 N N . THR B 1 162 ? 1.696 7.84 3.863 1 89.5 162 THR B N 1
ATOM 3165 C CA . THR B 1 162 ? 1.159 6.672 3.176 1 89.5 162 THR B CA 1
ATOM 3166 C C . THR B 1 162 ? 1.954 6.379 1.905 1 89.5 162 THR B C 1
ATOM 3168 O O . THR B 1 162 ? 2.312 7.297 1.165 1 89.5 162 THR B O 1
ATOM 3171 N N . THR B 1 163 ? 2.25 5.105 1.723 1 92.12 163 THR B N 1
ATOM 3172 C CA . THR B 1 163 ? 2.879 4.664 0.483 1 92.12 163 THR B CA 1
ATOM 3173 C C . THR B 1 163 ? 2.09 3.518 -0.146 1 92.12 163 THR B C 1
ATOM 3175 O O . THR B 1 163 ? 1.607 2.629 0.559 1 92.12 163 THR B O 1
ATOM 3178 N N . ILE B 1 164 ? 1.968 3.562 -1.468 1 95.81 164 ILE B N 1
ATOM 3179 C CA . ILE B 1 164 ? 1.318 2.479 -2.197 1 95.81 164 ILE B CA 1
ATOM 3180 C C . ILE B 1 164 ? 2.121 2.148 -3.453 1 95.81 164 ILE B C 1
ATOM 3182 O O . ILE B 1 164 ? 2.797 3.016 -4.012 1 95.81 164 ILE B O 1
ATOM 3186 N N . MET B 1 165 ? 2.113 0.917 -3.775 1 96.75 165 MET B N 1
ATOM 3187 C CA . MET B 1 165 ? 2.57 0.485 -5.094 1 96.75 165 MET B CA 1
ATOM 3188 C C . MET B 1 165 ? 1.387 0.234 -6.023 1 96.75 165 MET B C 1
ATOM 3190 O O . MET B 1 165 ? 0.434 -0.452 -5.652 1 96.75 165 MET B O 1
ATOM 3194 N N . ILE B 1 166 ? 1.428 0.831 -7.215 1 97.88 166 ILE B N 1
ATOM 3195 C CA . ILE B 1 166 ? 0.341 0.688 -8.18 1 97.88 166 ILE B CA 1
ATOM 3196 C C . ILE B 1 166 ? 0.835 -0.078 -9.398 1 97.88 166 ILE B C 1
ATOM 3198 O O . ILE B 1 166 ? 1.607 0.453 -10.203 1 97.88 166 ILE B O 1
ATOM 3202 N N . PRO B 1 167 ? 0.413 -1.268 -9.57 1 98.12 167 PRO B N 1
ATOM 3203 C CA . PRO B 1 167 ? 0.758 -1.982 -10.797 1 98.12 167 PRO B CA 1
ATOM 3204 C C . PRO B 1 167 ? 0.064 -1.405 -12.031 1 98.12 167 PRO B C 1
ATOM 3206 O O . PRO B 1 167 ? -1.092 -0.981 -11.945 1 98.12 167 PRO B O 1
ATOM 3209 N N . GLY B 1 168 ? 0.747 -1.387 -13.133 1 97.56 168 GLY B N 1
ATOM 3210 C CA . GLY B 1 168 ? 0.16 -0.98 -14.398 1 97.56 168 GLY B CA 1
ATOM 3211 C C . GLY B 1 168 ? 0.192 0.521 -14.617 1 97.56 168 GLY B C 1
ATOM 3212 O O . GLY B 1 168 ? -0.481 1.037 -15.516 1 97.56 168 GLY B O 1
ATOM 3213 N N . LYS B 1 169 ? 0.887 1.187 -13.703 1 98.31 169 LYS B N 1
ATOM 3214 C CA . LYS B 1 169 ? 1.077 2.625 -13.859 1 98.31 169 LYS B CA 1
ATOM 3215 C C . LYS B 1 169 ? 2.547 3.006 -13.703 1 98.31 169 LYS B C 1
ATOM 3217 O O . LYS B 1 169 ? 3.312 2.291 -13.047 1 98.31 169 LYS B O 1
ATOM 3222 N N . ASP B 1 170 ? 2.92 4.188 -14.344 1 97.19 170 ASP B N 1
ATOM 3223 C CA . ASP B 1 170 ? 4.254 4.73 -14.109 1 97.19 170 ASP B CA 1
ATOM 3224 C C . ASP B 1 170 ? 4.184 6.156 -13.57 1 97.19 170 ASP B C 1
ATOM 3226 O O . ASP B 1 170 ? 5.203 6.836 -13.461 1 97.19 170 ASP B O 1
ATOM 3230 N N . THR B 1 171 ? 2.957 6.586 -13.305 1 97.56 171 THR B N 1
ATOM 3231 C CA . THR B 1 171 ? 2.691 7.859 -12.641 1 97.56 171 THR B CA 1
ATOM 3232 C C . THR B 1 171 ? 1.698 7.68 -11.5 1 97.56 171 THR B C 1
ATOM 3234 O O . THR B 1 171 ? 1.002 6.664 -11.43 1 97.56 171 THR B O 1
ATOM 3237 N N . CYS B 1 172 ? 1.743 8.648 -10.641 1 96.75 172 CYS B N 1
ATOM 3238 C CA . CYS B 1 172 ? 0.834 8.609 -9.5 1 96.75 172 CYS B CA 1
ATOM 3239 C C . CYS B 1 172 ? -0.387 9.492 -9.742 1 96.75 172 CYS B C 1
ATOM 3241 O O . CYS B 1 172 ? -0.384 10.328 -10.648 1 96.75 172 CYS B O 1
ATOM 3243 N N . GLN B 1 173 ? -1.421 9.195 -9 1 94.25 173 GLN B N 1
ATOM 3244 C CA . GLN B 1 173 ? -2.613 10.039 -9.031 1 94.25 173 GLN B CA 1
ATOM 3245 C C . GLN B 1 173 ? -2.301 11.453 -8.555 1 94.25 173 GLN B C 1
ATOM 3247 O O . GLN B 1 173 ? -1.301 11.68 -7.871 1 94.25 173 GLN B O 1
ATOM 3252 N N . THR B 1 174 ? -3.229 12.328 -8.914 1 93.31 174 THR B N 1
ATOM 3253 C CA . THR B 1 174 ? -3.059 13.719 -8.508 1 93.31 174 THR B CA 1
ATOM 3254 C C . THR B 1 174 ? -2.936 13.828 -6.988 1 93.31 174 THR B C 1
ATOM 3256 O O . THR B 1 174 ? -3.691 13.188 -6.254 1 93.31 174 THR B O 1
ATOM 3259 N N . GLY B 1 175 ? -1.961 14.609 -6.543 1 89.5 175 GLY B N 1
ATOM 3260 C CA . GLY B 1 175 ? -1.767 14.82 -5.117 1 89.5 175 GLY B CA 1
ATOM 3261 C C . GLY B 1 175 ? -0.783 13.844 -4.5 1 89.5 175 GLY B C 1
ATOM 3262 O O . GLY B 1 175 ? -0.395 14 -3.34 1 89.5 175 GLY B O 1
ATOM 3263 N N . TRP B 1 176 ? -0.459 12.844 -5.227 1 92.31 176 TRP B N 1
ATOM 3264 C CA . TRP B 1 176 ? 0.513 11.867 -4.754 1 92.31 176 TRP B CA 1
ATOM 3265 C C . TRP B 1 176 ? 1.892 12.133 -5.344 1 92.31 176 TRP B C 1
ATOM 3267 O O . TRP B 1 176 ? 2.008 12.555 -6.496 1 92.31 176 TRP B O 1
ATOM 3277 N N . LYS B 1 177 ? 2.881 11.891 -4.535 1 92.06 177 LYS B N 1
ATOM 3278 C CA . LYS B 1 177 ? 4.27 12.031 -4.965 1 92.06 177 LYS B CA 1
ATOM 3279 C C . LYS B 1 177 ? 4.809 10.719 -5.523 1 92.06 177 LYS B C 1
ATOM 3281 O O . LYS B 1 177 ? 4.586 9.656 -4.941 1 92.06 177 LYS B O 1
ATOM 3286 N N . ILE B 1 178 ? 5.547 10.844 -6.637 1 95.62 178 ILE B N 1
ATOM 3287 C CA . ILE B 1 178 ? 6.258 9.688 -7.164 1 95.62 178 ILE B CA 1
ATOM 3288 C C . ILE B 1 178 ? 7.543 9.461 -6.367 1 95.62 178 ILE B C 1
ATOM 3290 O O . ILE B 1 178 ? 8.406 10.344 -6.309 1 95.62 178 ILE B O 1
ATOM 3294 N N . GLU B 1 179 ? 7.652 8.328 -5.773 1 95.69 179 GLU B N 1
ATOM 3295 C CA . GLU B 1 179 ? 8.93 7.945 -5.172 1 95.69 179 GLU B CA 1
ATOM 3296 C C . GLU B 1 179 ? 9.867 7.34 -6.207 1 95.69 179 GLU B C 1
ATOM 3298 O O . GLU B 1 179 ? 11.023 7.746 -6.316 1 95.69 179 GLU B O 1
ATOM 3303 N N . TYR B 1 180 ? 9.367 6.336 -6.902 1 95.75 180 TYR B N 1
ATOM 3304 C CA . TYR B 1 180 ? 10.055 5.801 -8.078 1 95.75 180 TYR B CA 1
ATOM 3305 C C . TYR B 1 180 ? 9.117 4.941 -8.914 1 95.75 180 TYR B C 1
ATOM 3307 O O . TYR B 1 180 ? 7.988 4.656 -8.5 1 95.75 180 TYR B O 1
ATOM 3315 N N . HIS B 1 181 ? 9.492 4.629 -10.141 1 97.5 181 HIS B N 1
ATOM 3316 C CA . HIS B 1 181 ? 8.711 3.752 -11.008 1 97.5 181 HIS B CA 1
ATOM 3317 C C . HIS B 1 181 ? 9.602 2.744 -11.727 1 97.5 181 HIS B C 1
ATOM 3319 O O . HIS B 1 181 ? 10.828 2.879 -11.711 1 97.5 181 HIS B O 1
ATOM 3325 N N . GLY B 1 182 ? 9 1.714 -12.289 1 97.31 182 GLY B N 1
ATOM 3326 C CA . GLY B 1 182 ? 9.75 0.683 -12.992 1 97.31 182 GLY B CA 1
ATOM 3327 C C . GLY B 1 182 ? 8.867 -0.403 -13.578 1 97.31 182 GLY B C 1
ATOM 3328 O O . GLY B 1 182 ? 7.82 -0.113 -14.156 1 97.31 182 GLY B O 1
ATOM 3329 N N . TYR B 1 183 ? 9.43 -1.644 -13.469 1 97 183 TYR B N 1
ATOM 3330 C CA . TYR B 1 183 ? 8.703 -2.812 -13.953 1 97 183 TYR B CA 1
ATOM 3331 C C . TYR B 1 183 ? 8.242 -3.688 -12.789 1 97 183 TYR B C 1
ATOM 3333 O O . TYR B 1 183 ? 8.977 -3.879 -11.82 1 97 183 TYR B O 1
ATOM 3341 N N . LEU B 1 184 ? 7.012 -4.16 -12.984 1 98.12 184 LEU B N 1
ATOM 3342 C CA . LEU B 1 184 ? 6.555 -5.152 -12.023 1 98.12 184 LEU B CA 1
ATOM 3343 C C . LEU B 1 184 ? 7.355 -6.441 -12.148 1 98.12 184 LEU B C 1
ATOM 3345 O O . LEU B 1 184 ? 7.609 -6.91 -13.258 1 98.12 184 LEU B O 1
ATOM 3349 N N . GLY B 1 185 ? 7.793 -6.992 -10.984 1 97.12 185 GLY B N 1
ATOM 3350 C CA . GLY B 1 185 ? 8.516 -8.25 -10.938 1 97.12 185 GLY B CA 1
ATOM 3351 C C . GLY B 1 185 ? 7.852 -9.289 -10.055 1 97.12 185 GLY B C 1
ATOM 3352 O O . GLY B 1 185 ? 7.141 -8.938 -9.109 1 97.12 185 GLY B O 1
ATOM 3353 N N . SER B 1 186 ? 8.055 -10.516 -10.32 1 97.38 186 SER B N 1
ATOM 3354 C CA . SER B 1 186 ? 7.594 -11.656 -9.539 1 97.38 186 SER B CA 1
ATOM 3355 C C . SER B 1 186 ? 8.367 -12.922 -9.898 1 97.38 186 SER B C 1
ATOM 3357 O O . SER B 1 186 ? 9.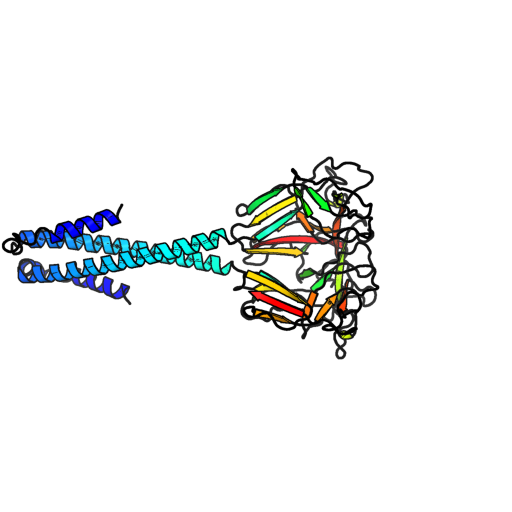352 -12.859 -10.641 1 97.38 186 SER B O 1
ATOM 3359 N N . SER B 1 187 ? 7.945 -14.047 -9.281 1 95.75 187 SER B N 1
ATOM 3360 C CA . SER B 1 187 ? 8.414 -15.359 -9.719 1 95.75 187 SER B CA 1
ATOM 3361 C C . SER B 1 187 ? 7.863 -15.711 -11.094 1 95.75 187 SER B C 1
ATOM 3363 O O . SER B 1 187 ? 6.801 -15.219 -11.484 1 95.75 187 SER B O 1
ATOM 3365 N N . HIS B 1 188 ? 8.648 -16.578 -11.781 1 95.19 188 HIS B N 1
ATOM 3366 C CA . HIS B 1 188 ? 8.164 -17.156 -13.039 1 95.19 188 HIS B CA 1
ATOM 3367 C C . HIS B 1 188 ? 6.93 -18.016 -12.805 1 95.19 188 HIS B C 1
ATOM 3369 O O . HIS B 1 188 ? 6.855 -18.75 -11.82 1 95.19 188 HIS B O 1
ATOM 3375 N N . HIS B 1 189 ? 6.062 -18.062 -13.828 1 93.62 189 HIS B N 1
ATOM 3376 C CA . HIS B 1 189 ? 4.762 -18.688 -13.648 1 93.62 189 HIS B CA 1
ATOM 3377 C C . HIS B 1 189 ? 4.902 -20.203 -13.461 1 93.62 189 HIS B C 1
ATOM 3379 O O . HIS B 1 189 ? 4.004 -20.844 -12.922 1 93.62 189 HIS B O 1
ATOM 3385 N N . SER B 1 190 ? 6.008 -20.797 -13.883 1 93 190 SER B N 1
ATOM 3386 C CA . SER B 1 190 ? 6.152 -22.25 -13.836 1 93 190 SER B CA 1
ATOM 3387 C C . SER B 1 190 ? 7.082 -22.672 -12.711 1 93 190 SER B C 1
ATOM 3389 O O . SER B 1 190 ? 7.426 -23.859 -12.594 1 93 190 SER B O 1
ATOM 3391 N N . TYR B 1 191 ? 7.582 -21.75 -11.953 1 93.44 191 TYR B N 1
ATOM 3392 C CA . TYR B 1 191 ? 8.406 -22.125 -10.812 1 93.44 191 TYR B CA 1
ATOM 3393 C C . TYR B 1 191 ? 7.574 -22.828 -9.75 1 93.44 191 TYR B C 1
ATOM 3395 O O . TYR B 1 191 ? 6.352 -22.688 -9.711 1 93.44 191 TYR B O 1
ATOM 3403 N N . THR B 1 192 ? 8.227 -23.562 -8.945 1 94.38 192 THR B N 1
ATOM 3404 C CA . THR B 1 192 ? 7.57 -24.312 -7.879 1 94.38 192 THR B CA 1
ATOM 3405 C C . THR B 1 192 ? 7.023 -23.375 -6.809 1 94.38 192 THR B C 1
ATOM 3407 O O . THR B 1 192 ? 5.996 -23.656 -6.191 1 94.38 192 THR B O 1
ATOM 3410 N N . SER B 1 193 ? 7.734 -22.281 -6.668 1 92.94 193 SER B N 1
ATOM 3411 C CA . SER B 1 193 ? 7.336 -21.328 -5.633 1 92.94 193 SER B CA 1
ATOM 3412 C C . SER B 1 193 ? 6.859 -20.016 -6.238 1 92.94 193 SER B C 1
ATOM 3414 O O . SER B 1 193 ? 7.531 -19.438 -7.102 1 92.94 193 SER B O 1
ATOM 3416 N N . GLY B 1 194 ? 5.695 -19.547 -5.715 1 94.06 194 GLY B N 1
ATOM 3417 C CA . GLY B 1 194 ? 5.223 -18.219 -6.082 1 94.06 194 GLY B CA 1
ATOM 3418 C C . GLY B 1 194 ? 5.891 -17.109 -5.293 1 94.06 194 GLY B C 1
ATOM 3419 O O . GLY B 1 194 ? 6.688 -17.375 -4.391 1 94.06 194 GLY B O 1
ATOM 3420 N N . SER B 1 195 ? 5.617 -15.898 -5.699 1 95.75 195 SER B N 1
ATOM 3421 C CA . SER B 1 195 ? 6.137 -14.75 -4.965 1 95.75 195 SER B CA 1
ATOM 3422 C C . SER B 1 195 ? 5.145 -13.586 -4.984 1 95.75 195 SER B C 1
ATOM 3424 O O . SER B 1 195 ? 4.242 -13.547 -5.824 1 95.75 195 SER B O 1
ATOM 3426 N N . MET B 1 196 ? 5.355 -12.703 -4.043 1 96.69 196 MET B N 1
ATOM 3427 C CA . MET B 1 196 ? 4.664 -11.414 -4.105 1 96.69 196 MET B CA 1
ATOM 3428 C C . MET B 1 196 ? 5.16 -10.586 -5.285 1 96.69 196 MET B C 1
ATOM 3430 O O . MET B 1 196 ? 6.199 -10.898 -5.875 1 96.69 196 MET B O 1
ATOM 3434 N N . TYR B 1 197 ? 4.375 -9.609 -5.641 1 98 197 TYR B N 1
ATOM 3435 C CA . TYR B 1 197 ? 4.812 -8.648 -6.648 1 98 197 TYR B CA 1
ATOM 3436 C C . TYR B 1 197 ? 5.695 -7.574 -6.031 1 98 197 TYR B C 1
ATOM 3438 O O . TYR B 1 197 ? 5.438 -7.113 -4.918 1 98 197 TYR B O 1
ATOM 3446 N N . ILE B 1 198 ? 6.688 -7.137 -6.781 1 98.25 198 ILE B N 1
ATOM 3447 C CA . ILE B 1 198 ? 7.504 -5.996 -6.371 1 98.25 198 ILE B CA 1
ATOM 3448 C C . ILE B 1 198 ? 7.699 -5.051 -7.551 1 98.25 198 ILE B C 1
ATOM 3450 O O . ILE B 1 198 ? 7.672 -5.477 -8.711 1 98.25 198 ILE B O 1
ATOM 3454 N N . CYS B 1 199 ? 7.879 -3.816 -7.281 1 98.38 199 CYS B N 1
ATOM 3455 C CA . CYS B 1 199 ? 8.234 -2.836 -8.297 1 98.38 199 CYS B CA 1
ATOM 3456 C C . CYS B 1 199 ? 9.75 -2.674 -8.398 1 98.38 199 CYS B C 1
ATOM 3458 O O . CYS B 1 199 ? 10.367 -2.08 -7.512 1 98.38 199 CYS B O 1
ATOM 3460 N N . VAL B 1 200 ? 10.344 -3.146 -9.477 1 97.31 200 VAL B N 1
ATOM 3461 C CA . VAL B 1 200 ? 11.781 -3.027 -9.68 1 97.31 200 VAL B CA 1
ATOM 3462 C C . VAL B 1 200 ? 12.086 -1.741 -10.445 1 97.31 200 VAL B C 1
ATOM 3464 O O . VAL B 1 200 ? 11.555 -1.513 -11.531 1 97.31 200 VAL B O 1
ATOM 3467 N N . ASP B 1 201 ? 12.977 -1.011 -9.883 1 97.25 201 ASP B N 1
ATOM 3468 C CA . ASP B 1 201 ? 13.305 0.294 -10.445 1 97.25 201 ASP B CA 1
ATOM 3469 C C . ASP B 1 201 ? 13.672 0.173 -11.922 1 97.25 201 ASP B C 1
ATOM 3471 O O . ASP B 1 201 ? 14.406 -0.743 -12.312 1 97.25 201 ASP B O 1
ATOM 3475 N N . ILE B 1 202 ? 13.258 1.188 -12.664 1 95.5 202 ILE B N 1
ATOM 3476 C CA . ILE B 1 202 ? 13.539 1.203 -14.094 1 95.5 202 ILE B CA 1
ATOM 3477 C C . ILE B 1 202 ? 15.047 1.31 -14.328 1 95.5 202 ILE B C 1
ATOM 3479 O O . ILE B 1 202 ? 15.562 0.803 -15.32 1 95.5 202 ILE B O 1
ATOM 3483 N N . ASN B 1 203 ? 15.695 2.016 -13.453 1 94.19 203 ASN B N 1
ATOM 3484 C CA . ASN B 1 203 ? 17.141 2.15 -13.492 1 94.19 203 ASN B CA 1
ATOM 3485 C C . ASN B 1 203 ? 17.828 1.216 -12.5 1 94.19 203 ASN B C 1
ATOM 3487 O O . ASN B 1 203 ? 18.734 1.625 -11.773 1 94.19 203 ASN B O 1
ATOM 3491 N N . HIS B 1 204 ? 17.344 0.068 -12.461 1 94.5 204 HIS B N 1
ATOM 3492 C CA . HIS B 1 204 ? 17.844 -0.917 -11.508 1 94.5 204 HIS B CA 1
ATOM 3493 C C . HIS B 1 204 ? 19.344 -1.132 -11.664 1 94.5 204 HIS B C 1
ATOM 3495 O O . HIS B 1 204 ? 19.875 -1.056 -12.781 1 94.5 204 HIS B O 1
ATOM 3501 N N . GLN B 1 205 ? 19.938 -1.391 -10.531 1 92.5 205 GLN B N 1
ATOM 3502 C CA . GLN B 1 205 ? 21.328 -1.773 -10.445 1 92.5 205 GLN B CA 1
ATOM 3503 C C . GLN B 1 205 ? 21.484 -3.289 -10.352 1 92.5 205 GLN B C 1
ATOM 3505 O O . GLN B 1 205 ? 20.5 -4.008 -10.172 1 92.5 205 GLN B O 1
ATOM 3510 N N . SER B 1 206 ? 22.656 -3.729 -10.625 1 90.12 206 SER B N 1
ATOM 3511 C CA . SER B 1 206 ? 22.969 -5.141 -10.453 1 90.12 206 SER B CA 1
ATOM 3512 C C . SER B 1 206 ? 24.266 -5.32 -9.664 1 90.12 206 SER B C 1
ATOM 3514 O O . SER B 1 206 ? 25.219 -4.562 -9.836 1 90.12 206 SER B O 1
ATOM 3516 N N . VAL B 1 207 ? 24.266 -6.121 -8.719 1 85.75 207 VAL B N 1
ATOM 3517 C CA . VAL B 1 207 ? 25.453 -6.453 -7.93 1 85.75 207 VAL B CA 1
ATOM 3518 C C . VAL B 1 207 ? 26.016 -7.793 -8.391 1 85.75 207 VAL B C 1
ATOM 3520 O O . VAL B 1 207 ? 25.422 -8.844 -8.156 1 85.75 207 VAL B O 1
ATOM 3523 N N . PRO B 1 208 ? 27.281 -7.559 -8.977 1 78.44 208 PRO B N 1
ATOM 3524 C CA . PRO B 1 208 ? 27.891 -8.805 -9.438 1 78.44 208 PRO B CA 1
ATOM 3525 C C . PRO B 1 208 ? 28.266 -9.734 -8.281 1 78.44 208 PRO B C 1
ATOM 3527 O O . PRO B 1 208 ? 28.672 -9.258 -7.211 1 78.44 208 PRO B O 1
ATOM 3530 N N . GLY B 1 209 ? 28.109 -10.969 -8.148 1 62.91 209 GLY B N 1
ATOM 3531 C CA . GLY B 1 209 ? 28.781 -11.859 -7.223 1 62.91 209 GLY B CA 1
ATOM 3532 C C . GLY B 1 209 ? 27.828 -12.828 -6.527 1 62.91 209 GLY B C 1
ATOM 3533 O O . GLY B 1 209 ? 28.266 -13.648 -5.719 1 62.91 209 GLY B O 1
ATOM 3534 N N . GLY B 1 210 ? 26.656 -12.406 -6.293 1 55.84 210 GLY B N 1
ATOM 3535 C CA . GLY B 1 210 ? 26.109 -13.43 -5.418 1 55.84 210 GLY B CA 1
ATOM 3536 C C . GLY B 1 210 ? 26.422 -14.844 -5.887 1 55.84 210 GLY B C 1
ATOM 3537 O O . GLY B 1 210 ? 26.703 -15.062 -7.066 1 55.84 210 GLY B O 1
ATOM 3538 N N . GLY B 1 211 ? 27.062 -15.711 -4.977 1 51.81 211 GLY B N 1
ATOM 3539 C CA . GLY B 1 211 ? 27.656 -17.031 -5.121 1 51.81 211 GLY B CA 1
ATOM 3540 C C . GLY B 1 211 ? 27.281 -17.719 -6.426 1 51.81 211 GLY B C 1
ATOM 3541 O O . GLY B 1 211 ? 26.844 -17.047 -7.371 1 51.81 211 GLY B O 1
ATOM 3542 N N . SER B 1 212 ? 26.906 -19.078 -6.258 1 51.53 212 SER B N 1
ATOM 3543 C CA . SER B 1 212 ? 26.875 -20.109 -7.285 1 51.53 212 SER B CA 1
ATOM 3544 C C . SER B 1 212 ? 25.812 -19.828 -8.336 1 51.53 212 SER B C 1
ATOM 3546 O O . SER B 1 212 ? 24.656 -19.547 -7.996 1 51.53 212 SER B O 1
ATOM 3548 N N . ARG B 1 213 ? 26.25 -19.25 -9.555 1 53.66 213 ARG B N 1
ATOM 3549 C CA . ARG B 1 213 ? 25.484 -19.188 -10.789 1 53.66 213 ARG B CA 1
ATOM 3550 C C . ARG B 1 213 ? 24.5 -20.344 -10.891 1 53.66 213 ARG B C 1
ATOM 3552 O O . ARG B 1 213 ? 23.516 -20.281 -11.625 1 53.66 213 ARG B O 1
ATOM 3559 N N . ILE B 1 214 ? 24.969 -21.5 -10.375 1 51.62 214 ILE B N 1
ATOM 3560 C CA . ILE B 1 214 ? 24.297 -22.734 -10.766 1 51.62 214 ILE B CA 1
ATOM 3561 C C . ILE B 1 214 ? 22.984 -22.875 -9.992 1 51.62 214 ILE B C 1
ATOM 3563 O O . ILE B 1 214 ? 22 -23.391 -10.516 1 51.62 214 ILE B O 1
ATOM 3567 N N . ASN B 1 215 ? 23.016 -22.672 -8.547 1 60.53 215 ASN B N 1
ATOM 3568 C CA . ASN B 1 215 ? 21.812 -23.016 -7.785 1 60.53 215 ASN B CA 1
ATOM 3569 C C . ASN B 1 215 ? 21.094 -21.766 -7.281 1 60.53 215 ASN B C 1
ATOM 3571 O O . ASN B 1 215 ? 21.188 -21.422 -6.102 1 60.53 215 ASN B O 1
ATOM 3575 N N . GLY B 1 216 ? 20.672 -20.969 -8.102 1 73.38 216 GLY B N 1
ATOM 3576 C CA . GLY B 1 216 ? 20.125 -19.641 -7.879 1 73.38 216 GLY B CA 1
ATOM 3577 C C . GLY B 1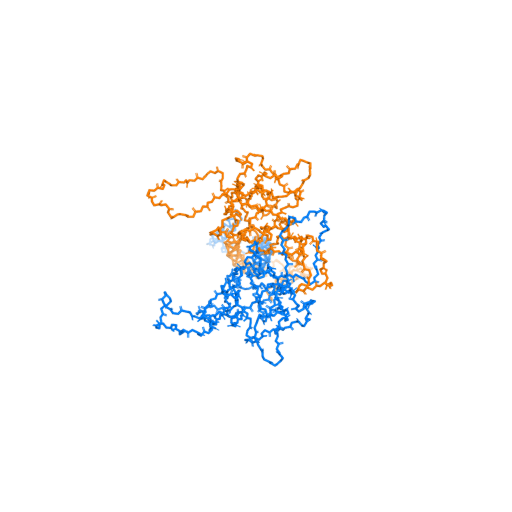 216 ? 19.188 -19.578 -6.684 1 73.38 216 GLY B C 1
ATOM 3578 O O . GLY B 1 216 ? 19.062 -20.547 -5.93 1 73.38 216 GLY B O 1
ATOM 3579 N N . GLY B 1 217 ? 18.906 -18.719 -6.047 1 90 217 GLY B N 1
ATOM 3580 C CA . GLY B 1 217 ? 17.984 -18.391 -4.98 1 90 217 GLY B CA 1
ATOM 3581 C C . GLY B 1 217 ? 16.625 -17.922 -5.5 1 90 217 GLY B C 1
ATOM 3582 O O . GLY B 1 217 ? 16.016 -18.578 -6.34 1 90 217 GLY B O 1
ATOM 3583 N N . LYS B 1 218 ? 16.188 -17.062 -4.871 1 93.38 218 LYS B N 1
ATOM 3584 C CA . LYS B 1 218 ? 14.953 -16.469 -5.395 1 93.38 218 LYS B CA 1
ATOM 3585 C C . LYS B 1 218 ? 15.211 -15.758 -6.719 1 93.38 218 LYS B C 1
ATOM 3587 O O . LYS B 1 218 ? 16.281 -15.188 -6.922 1 93.38 218 LYS B O 1
ATOM 3592 N N . ARG B 1 219 ? 14.281 -15.891 -7.648 1 93.19 219 ARG B N 1
ATOM 3593 C CA . ARG B 1 219 ? 14.43 -15.266 -8.961 1 93.19 219 ARG B CA 1
ATOM 3594 C C . ARG B 1 219 ? 13.305 -14.281 -9.234 1 93.19 219 ARG B C 1
ATOM 3596 O O . ARG B 1 219 ? 12.148 -14.539 -8.906 1 93.19 219 ARG B O 1
ATOM 3603 N N . VAL B 1 220 ? 13.758 -13.164 -9.844 1 93.69 220 VAL B N 1
ATOM 3604 C CA . VAL B 1 220 ? 12.758 -12.164 -10.211 1 93.69 220 VAL B CA 1
ATOM 3605 C C . VAL B 1 220 ? 12.688 -12.047 -11.734 1 93.69 220 VAL B C 1
ATOM 3607 O O . VAL B 1 220 ? 13.711 -11.844 -12.398 1 93.69 220 VAL B O 1
ATOM 3610 N N . VAL B 1 221 ? 11.539 -12.203 -12.242 1 94.88 221 VAL B N 1
ATOM 3611 C CA . VAL B 1 221 ? 11.266 -11.984 -13.656 1 94.88 221 VAL B CA 1
ATOM 3612 C C . VAL B 1 221 ? 10.211 -10.891 -13.82 1 94.88 221 VAL B C 1
ATOM 3614 O O . VAL B 1 221 ? 9.531 -10.523 -12.852 1 94.88 221 VAL B O 1
ATOM 3617 N N . ASN B 1 222 ? 10.117 -10.344 -15.031 1 95.38 222 ASN B N 1
ATOM 3618 C CA . ASN B 1 222 ? 9.047 -9.383 -15.305 1 95.38 222 ASN B CA 1
ATOM 3619 C C . ASN B 1 222 ? 7.68 -10.062 -15.328 1 95.38 222 ASN B C 1
ATOM 3621 O O . ASN B 1 222 ? 7.586 -11.273 -15.539 1 95.38 222 ASN B O 1
ATOM 3625 N N . VAL B 1 223 ? 6.641 -9.258 -15.141 1 97.06 223 VAL B N 1
ATOM 3626 C CA . VAL B 1 223 ? 5.273 -9.766 -15.156 1 97.06 223 VAL B CA 1
ATOM 3627 C C . VAL B 1 223 ? 4.555 -9.281 -16.422 1 97.06 223 VAL B C 1
ATOM 3629 O O . VAL B 1 223 ? 4.586 -8.086 -16.734 1 97.06 223 VAL B O 1
ATOM 3632 N N . VAL B 1 224 ? 3.871 -10.203 -17.109 1 96.44 224 VAL B N 1
ATOM 3633 C CA . VAL B 1 224 ? 3.148 -9.812 -18.312 1 96.44 224 VAL B CA 1
ATOM 3634 C C . VAL B 1 224 ? 1.648 -10 -18.094 1 96.44 224 VAL B C 1
ATOM 3636 O O . VAL B 1 224 ? 1.228 -10.812 -17.266 1 96.44 224 VAL B O 1
ATOM 3639 N N . ALA B 1 225 ? 0.879 -9.227 -18.859 1 94.38 225 ALA B N 1
ATOM 3640 C CA . ALA B 1 225 ? -0.577 -9.344 -18.844 1 94.38 225 ALA B CA 1
ATOM 3641 C C . ALA B 1 225 ? -1.045 -10.562 -19.625 1 94.38 225 ALA B C 1
ATOM 3643 O O . ALA B 1 225 ? -0.557 -10.812 -20.734 1 94.38 225 ALA B O 1
ATOM 3644 N N . GLU B 1 226 ? -1.919 -11.281 -19.078 1 91.56 226 GLU B N 1
ATOM 3645 C CA . GLU B 1 226 ? -2.578 -12.383 -19.766 1 91.56 226 GLU B CA 1
ATOM 3646 C C . GLU B 1 226 ? -4.078 -12.141 -19.906 1 91.56 226 GLU B C 1
ATOM 3648 O O . GLU B 1 226 ? -4.797 -12.102 -18.906 1 91.56 226 GLU B O 1
ATOM 3653 N N . CYS B 1 227 ? -4.461 -12.062 -21.125 1 88.25 227 CYS B N 1
ATOM 3654 C CA . CYS B 1 227 ? -5.867 -11.766 -21.375 1 88.25 227 CYS B CA 1
ATOM 3655 C C . CYS B 1 227 ? -6.742 -12.984 -21.109 1 88.25 227 CYS B C 1
ATOM 3657 O O . CYS B 1 227 ? -6.254 -14.109 -21.109 1 88.25 227 CYS B O 1
ATOM 3659 N N . GLY B 1 228 ? -8.062 -12.766 -20.922 1 85.56 228 GLY B N 1
ATOM 3660 C CA . GLY B 1 228 ? -9.07 -13.711 -20.469 1 85.56 228 GLY B CA 1
ATOM 3661 C C . GLY B 1 228 ? -9.914 -13.188 -19.328 1 85.56 228 GLY B C 1
ATOM 3662 O O . GLY B 1 228 ? -10.844 -12.406 -19.531 1 85.56 228 GLY B O 1
ATOM 3663 N N . SER B 1 229 ? -9.352 -13.516 -18.188 1 84.62 229 SER B N 1
ATOM 3664 C CA . SER B 1 229 ? -10.008 -12.914 -17.031 1 84.62 229 SER B CA 1
ATOM 3665 C C . SER B 1 229 ? -9.609 -11.445 -16.875 1 84.62 229 SER B C 1
ATOM 3667 O O . SER B 1 229 ? -10.32 -10.672 -16.219 1 84.62 229 SER B O 1
ATOM 3669 N N . LEU B 1 230 ? -8.469 -11.18 -17.469 1 88.69 230 LEU B N 1
ATOM 3670 C CA . LEU B 1 230 ? -8.078 -9.773 -17.547 1 88.69 230 LEU B CA 1
ATOM 3671 C C . LEU B 1 230 ? -8.68 -9.117 -18.781 1 88.69 230 LEU B C 1
ATOM 3673 O O . LEU B 1 230 ? -8.539 -9.625 -19.891 1 88.69 230 LEU B O 1
ATOM 3677 N N . GLN B 1 231 ? -9.273 -8.031 -18.516 1 85 231 GLN B N 1
ATOM 3678 C CA . GLN B 1 231 ? -9.969 -7.359 -19.609 1 85 231 GLN B CA 1
ATOM 3679 C C . GLN B 1 231 ? -8.977 -6.801 -20.625 1 85 231 GLN B C 1
ATOM 3681 O O . GLN B 1 231 ? -8.07 -6.043 -20.266 1 85 231 GLN B O 1
ATOM 3686 N N . CYS B 1 232 ? -9.156 -7.148 -21.844 1 87.5 232 CYS B N 1
ATOM 3687 C CA . CYS B 1 232 ? -8.398 -6.668 -23 1 87.5 232 CYS B CA 1
ATOM 3688 C C . CYS B 1 232 ? -9.336 -6.199 -24.109 1 87.5 232 CYS B C 1
ATOM 3690 O O . CYS B 1 232 ? -10.078 -6.996 -24.672 1 87.5 232 CYS B O 1
ATOM 3692 N N . PRO B 1 233 ? -9.32 -4.816 -24.375 1 89.62 233 PRO B N 1
ATOM 3693 C CA . PRO B 1 233 ? -8.633 -3.686 -23.75 1 89.62 233 PRO B CA 1
ATOM 3694 C C . PRO B 1 233 ? -9.188 -3.354 -22.359 1 89.62 233 PRO B C 1
ATOM 3696 O O . PRO B 1 233 ? -10.273 -3.811 -22 1 89.62 233 PRO B O 1
ATOM 3699 N N . PRO B 1 234 ? -8.43 -2.518 -21.641 1 91.38 234 PRO B N 1
ATOM 3700 C CA . PRO B 1 234 ? -7.289 -1.682 -22.016 1 91.38 234 PRO B CA 1
ATOM 3701 C C . PRO B 1 234 ? -5.953 -2.402 -21.844 1 91.38 234 PRO B C 1
ATOM 3703 O O . PRO B 1 234 ? -4.906 -1.86 -22.219 1 91.38 234 PRO B O 1
ATOM 3706 N N . TYR B 1 235 ? -5.965 -3.557 -21.344 1 91.81 235 TYR B N 1
ATOM 3707 C CA . TYR B 1 235 ? -4.711 -4.293 -21.234 1 91.81 235 TYR B CA 1
ATOM 3708 C C . TYR B 1 235 ? -4.352 -4.973 -22.547 1 91.81 235 TYR B C 1
ATOM 3710 O O . TYR B 1 235 ? -5.215 -5.195 -23.391 1 91.81 235 TYR B O 1
ATOM 3718 N N . THR B 1 236 ? -3.109 -5.188 -22.75 1 92.62 236 THR B N 1
ATOM 3719 C CA . THR B 1 236 ? -2.611 -5.875 -23.938 1 92.62 236 THR B CA 1
ATOM 3720 C C . THR B 1 236 ? -1.893 -7.164 -23.562 1 92.62 236 THR B C 1
ATOM 3722 O O . THR B 1 236 ? -0.948 -7.141 -22.766 1 92.62 236 THR B O 1
ATOM 3725 N N . ASN B 1 237 ? -2.314 -8.234 -24.172 1 92.69 237 ASN B N 1
ATOM 3726 C CA . ASN B 1 237 ? -1.737 -9.547 -23.891 1 92.69 237 ASN B CA 1
ATOM 3727 C C . ASN B 1 237 ? -0.238 -9.57 -24.172 1 92.69 237 ASN B C 1
ATOM 3729 O O . ASN B 1 237 ? 0.201 -9.141 -25.234 1 92.69 237 ASN B O 1
ATOM 3733 N N . GLY B 1 238 ? 0.518 -10.039 -23.156 1 93.06 238 GLY B N 1
ATOM 3734 C CA . GLY B 1 238 ? 1.942 -10.25 -23.359 1 93.06 238 GLY B CA 1
ATOM 3735 C C . GLY B 1 238 ? 2.777 -9.031 -23 1 93.06 238 GLY B C 1
ATOM 3736 O O . GLY B 1 238 ? 4.004 -9.117 -22.922 1 93.06 238 GLY B O 1
ATOM 3737 N N . ASP B 1 239 ? 2.154 -7.926 -22.844 1 95.25 239 ASP B N 1
ATOM 3738 C CA . ASP B 1 239 ? 2.898 -6.73 -22.453 1 95.25 239 ASP B CA 1
ATOM 3739 C C . ASP B 1 239 ? 3.275 -6.766 -20.984 1 95.25 239 ASP B C 1
ATOM 3741 O O . ASP B 1 239 ? 2.525 -7.293 -20.156 1 95.25 239 ASP B O 1
ATOM 3745 N N . SER B 1 240 ? 4.398 -6.152 -20.672 1 96.5 240 SER B N 1
ATOM 3746 C CA . SER B 1 240 ? 4.91 -6.125 -19.297 1 96.5 240 SER B CA 1
ATOM 3747 C C . SER B 1 240 ? 4.242 -5.027 -18.484 1 96.5 240 SER B C 1
ATOM 3749 O O . SER B 1 240 ? 4.031 -3.918 -18.984 1 96.5 240 SER B O 1
ATOM 3751 N N . PHE B 1 241 ? 3.975 -5.352 -17.25 1 97.5 241 PHE B N 1
ATOM 3752 C CA . PHE B 1 241 ? 3.396 -4.371 -16.344 1 97.5 241 PHE B CA 1
ATOM 3753 C C . PHE B 1 241 ? 4.441 -3.352 -15.906 1 97.5 241 PHE B C 1
ATOM 3755 O O . PHE B 1 241 ? 5.527 -3.721 -15.453 1 97.5 241 PHE B O 1
ATOM 3762 N N . SER B 1 242 ? 4.09 -2.076 -16.062 1 97.75 242 SER B N 1
ATOM 3763 C CA . SER B 1 242 ? 4.762 -1.038 -15.289 1 97.75 242 SER B CA 1
ATOM 3764 C C . SER B 1 242 ? 4.289 -1.037 -13.844 1 97.75 242 SER B C 1
ATOM 3766 O O . SER B 1 242 ? 3.326 -1.726 -13.492 1 97.75 242 SER B O 1
ATOM 3768 N N . CYS B 1 243 ? 5.004 -0.308 -13.008 1 98.31 243 CYS B N 1
ATOM 3769 C CA . CYS B 1 243 ? 4.582 -0.059 -11.633 1 98.31 243 CYS B CA 1
ATOM 3770 C C . CYS B 1 243 ? 5.133 1.268 -11.125 1 98.31 243 CYS B C 1
ATOM 3772 O O . CYS B 1 243 ? 6.102 1.795 -11.68 1 98.31 243 CYS B O 1
ATOM 3774 N N . VAL B 1 244 ? 4.496 1.785 -10.164 1 98.31 244 VAL B N 1
ATOM 3775 C CA . VAL B 1 244 ? 4.957 3.023 -9.547 1 98.31 244 VAL B CA 1
ATOM 3776 C C . VAL B 1 244 ? 4.703 2.977 -8.039 1 98.31 244 VAL B C 1
ATOM 3778 O O . VAL B 1 244 ? 3.67 2.471 -7.594 1 98.31 244 VAL B O 1
ATOM 3781 N N . VAL B 1 245 ? 5.66 3.385 -7.301 1 97.38 245 VAL B N 1
ATOM 3782 C CA . VAL B 1 245 ? 5.508 3.592 -5.863 1 97.38 245 VAL B CA 1
ATOM 3783 C C . VAL B 1 245 ? 5.207 5.062 -5.586 1 97.38 245 VAL B C 1
ATOM 3785 O O . VAL B 1 245 ? 5.977 5.945 -5.973 1 97.38 245 VAL B O 1
ATOM 3788 N N . CYS B 1 246 ? 4.066 5.266 -4.957 1 96 246 CYS B N 1
ATOM 3789 C CA . CYS B 1 246 ? 3.584 6.613 -4.668 1 96 246 CYS B CA 1
ATOM 3790 C C . CYS B 1 246 ? 3.469 6.836 -3.166 1 96 246 CYS B C 1
ATOM 3792 O O . CYS B 1 246 ? 3.25 5.891 -2.406 1 96 246 CYS B O 1
ATOM 3794 N N . SER B 1 247 ? 3.633 8.102 -2.766 1 91.88 247 SER B N 1
ATOM 3795 C CA . SER B 1 247 ? 3.439 8.445 -1.36 1 91.88 247 SER 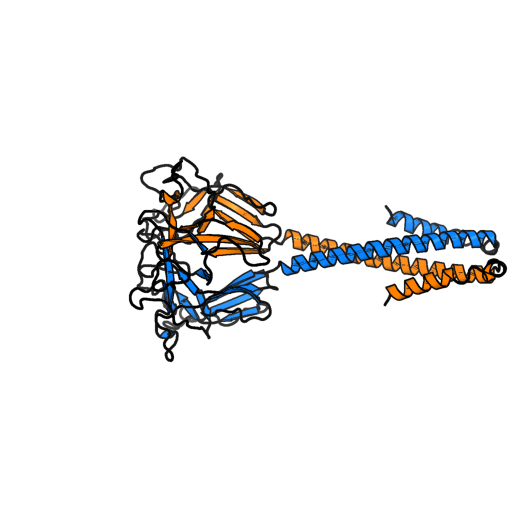B CA 1
ATOM 3796 C C . SER B 1 247 ? 2.598 9.703 -1.21 1 91.88 247 SER B C 1
ATOM 3798 O O . SER B 1 247 ? 2.535 10.531 -2.125 1 91.88 247 SER B O 1
ATOM 3800 N N . LYS B 1 248 ? 1.971 9.797 -0.091 1 89.75 248 LYS B N 1
ATOM 3801 C CA . LYS B 1 248 ? 1.153 10.953 0.26 1 89.75 248 LYS B CA 1
ATOM 3802 C C . LYS B 1 248 ? 1.057 11.117 1.773 1 89.75 248 LYS B C 1
ATOM 3804 O O . LYS B 1 248 ? 1.057 10.133 2.514 1 89.75 248 LYS B O 1
#

Organism: Mytilus galloprovincialis (NCBI:txid29158)

Secondary structure (DSSP, 8-state):
-HHHHHHHHHHHHHHTTSGGGTGGG-HHHHHHHHHHHHHHHHHHHHHHHHHHHHHHHHHHHHHHHHHH--EEEEEET-SS--STTEEEEEEEEEEE--TT-TT--S-EEEEESS--EE---S-S--EEEEEEEE-SGGG-STT--TTPBPEEEEEEESS-S-EEEEET-SSPPTTPEEEEEEEEEE--TTSSS----EEEETT---B---S-SSS--EEEEE-B--BTTB-TTTS-TTPBPEEEEEE-/-HHHHHHHHHHHHHHTTSTTTTGGG-HHHHHHHHHHHHHHHHHHHHHHHHHHHHHHHHHHHHHHHHHH--EEEEEET-SS--STTEEEEEEEEEEE--TT-TT----EEEEESS-------S-S-----EEEEE-SGGG-STT--TTPBPEEEEEEESS-S-EEEEET-SSPPTTPEEEEEEEEEE--TTSSS----EEEETT---BTT-S-SSS--EEEEEEEE-BTTB-TTTS-TTPEEEEEEEE-

Foldseek 3Di:
DVVVVVVVVVVVVPVVPPVCPVVCPPPVVVVVVVVVVVVVVVVVVVVVVVVVVVVVVVVVVVVVVLQVAKDKDKAKQDQDFDDPQKDFPAKAFWKWAALADQPTDQEIDGDHPDDDDDDDDDDPPDGDMDFEFAPDQVLDVVVRRGLFTIMMTMMMGRRFRDKDKDKQDQDDDPPKDFRAKAFKKWRDPPTNDGHDIDGHGNPGDTHRDDPDSPRGGHYIDFDFDDDDVDDPPVHDGGHTMMMTMITD/DVVVVVVVVVVVVPPVPPVCPVVCPPPVVVVVVVVVVVVVVVVVVVVVVVVVVVVVVVVVVVVVCLQPAKDKDKAKQDQDFDDPQKDFPAKAFWKWAAQADLPTDQEIDGDHPDDDDDDDDDDPDDGDMDFEFACDQPLDVVVRRGLFTMMMTIMMGSHFRDKDKDKQDQDDDPPKDFRAKAFKKWRDPPTSDTHDIDGHGNPGDTHPDDDDSPRGGHYIDFDFDDDDVDDPVVHDGGHTMMMTMITD